Protein AF-A0A9W9EIP3-F1 (afdb_monomer_lite)

Foldseek 3Di:
DQDPQLEAEEEELDDDDPVLVVVVLLLVLVVVLLLCQLFVCVVPNDVDNDNRDSVSHHYDYDYDDPVRLVQQFDADPGSQFLLSVVSVCLVCVVVVHFKHKYDGVQQRCLSVPNDDFPDPDPDSKGKIKIWGWDQDPPVRFIKIKIAIGIGDDDDDDDDPPLDPCVVPPPPDDDDDPPPDDPPPVVVHGPPDDQDPVCCVSGRMATRDQFLAFDPDTHNSPGGSSNVVLVVLCVVPVVPDDPVVSVVVVVVVSPPDFDDDLDPFAQALQEAEEEESDDDDPVLQVVVQVQLVVVLQVLQPPAWDWDFDQDPVRDTDTDTHHPPDRDRHYYDYHYCVNGVQGGNLSVQSNVLQSQLLFLCQLPAQFTQWHWYANDRDPHLQPGWIWTWTFPQDLDDFARWTWIWTFRSSLVSNCSNRPVHRDPPPPVPDDCVRDVVVHIDTHGRGNRNARSTHPDDLQRSQQNDPQGAEEEELAPPDDPVLVVVLQVLLQDDDDPPPDVVPDDVVDHRHYDYRYNPPNPNPDDGHWLLVVQVVVVVCSSDVSDRDPSKDWHWYDYPCCSVQQKIKIKIFDQDPDNLRPPLNSRDGNSRGQDIKIFIDHSNVSSVCVVPVVPDDDDPPDTDIEGEGHPSRDDCVRCVSSCVPPDDDNDDRGDD

Sequence (651 aa):
MIDPNYSWPLVLLTDLDESCQTRLIDNTRSTIAKDIQCHSKFYFGEDSQLEITEDKVNIQTWTPPKRLLESIAQQGPNRDSQANIHALAVLAHRSGRSRIIVADEMTKRQLLGAPFRNEGLETKVVTVVAVSTRLVPPTNELYVYARRSFCFHEGPVYRFTSTLDWETREPHNDDQVIDFKSFATSWGPLWEHLNEDQLGKQEGLLLRDPDNGVFAANTGTILGWERYINAVHTALKPHLPTELVDEIRKQVDNFEISMPAWDSPPSEKHMVIFILFDATADELANIHSEIQKAIPASFQGNKRRIMNTDPNGTSDYLMTTYKRIPHMTFELIPWQRHHMFSRRDLAAFWSEYRLWDARCVAREDSFPFLYLTSPYESIDSALFGAMICENEERNDAMALLTGRLKLGSICRSMHRCGDIRWFDATDLEPSDVDRGLGYEEKLRHPDQPFYCDFSVWEPAIFEYRTYPIFLLTHQLSEEDIKRIQQEMRVEVDAHEDPDHWDPDHPNRAVIIPWKNGEGSQVDGKVKDIWDIVRNICTYPTISRALDIEIVCLDRQSAVDSTVLVVRTTQYFVDPFHPLLKHLPYPRLPGFEYTRVPARLAGFMMRTILRDEDEAPGYQWSTYFRPGWPGPEEFPEAYEGLEQLVGENSFP

Radius of gyration: 27.6 Å; chains: 1; bounding box: 78×66×82 Å

Structure (mmCIF, N/CA/C/O backbone):
data_AF-A0A9W9EIP3-F1
#
_entry.id   AF-A0A9W9EIP3-F1
#
loop_
_atom_site.group_PDB
_atom_site.id
_atom_site.type_symbol
_atom_site.label_atom_id
_atom_site.label_alt_id
_atom_site.label_comp_id
_atom_site.label_asym_id
_atom_site.label_entity_id
_atom_site.label_seq_id
_atom_site.pdbx_PDB_ins_code
_atom_site.Cartn_x
_atom_site.Cartn_y
_atom_site.Cartn_z
_atom_site.occupancy
_atom_site.B_iso_or_equiv
_atom_site.auth_seq_id
_atom_site.auth_comp_id
_atom_site.auth_asym_id
_atom_site.auth_atom_id
_atom_site.pdbx_PDB_model_num
ATOM 1 N N . MET A 1 1 ? -5.428 -0.791 32.500 1.00 47.72 1 MET A N 1
ATOM 2 C CA . MET A 1 1 ? -5.287 -1.658 33.691 1.00 47.72 1 MET A CA 1
ATOM 3 C C . MET A 1 1 ? -4.341 -2.778 33.316 1.00 47.72 1 MET A C 1
ATOM 5 O O . MET A 1 1 ? -4.536 -3.356 32.256 1.00 47.72 1 MET A O 1
ATOM 9 N N . ILE A 1 2 ? -3.296 -3.016 34.104 1.00 55.22 2 ILE A N 1
ATOM 10 C CA . ILE A 1 2 ? -2.350 -4.114 33.855 1.00 55.22 2 ILE A CA 1
ATOM 11 C C . ILE A 1 2 ? -2.975 -5.407 34.369 1.00 55.22 2 ILE A C 1
ATOM 13 O O . ILE A 1 2 ? -3.625 -5.388 35.413 1.00 55.22 2 ILE A O 1
ATOM 17 N N . ASP A 1 3 ? -2.814 -6.496 33.614 1.00 61.53 3 ASP A N 1
ATOM 18 C CA . ASP A 1 3 ? -3.248 -7.826 34.041 1.00 61.53 3 ASP A CA 1
ATOM 19 C C . ASP A 1 3 ? -2.573 -8.157 35.388 1.00 61.53 3 ASP A C 1
ATOM 21 O O . ASP A 1 3 ? -1.341 -8.148 35.456 1.00 61.53 3 ASP A O 1
ATOM 25 N N . PRO A 1 4 ? -3.334 -8.438 36.463 1.00 60.06 4 PRO A N 1
ATOM 26 C CA . PRO A 1 4 ? -2.772 -8.759 37.776 1.00 60.06 4 PRO A CA 1
ATOM 27 C C . PRO A 1 4 ? -1.863 -9.998 37.769 1.00 60.06 4 PRO A C 1
ATOM 29 O O . PRO A 1 4 ? -1.082 -10.178 38.700 1.00 60.06 4 PRO A O 1
ATOM 32 N N . ASN A 1 5 ? -1.931 -10.833 36.726 1.00 62.38 5 ASN A N 1
ATOM 33 C CA . ASN A 1 5 ? -1.072 -12.002 36.544 1.00 62.38 5 ASN A CA 1
ATOM 34 C C . ASN A 1 5 ? 0.169 -11.729 35.680 1.00 62.38 5 ASN A C 1
ATOM 36 O O . ASN A 1 5 ? 0.866 -12.682 35.333 1.00 62.38 5 ASN A O 1
ATOM 40 N N . TYR A 1 6 ? 0.414 -10.474 35.277 1.00 71.19 6 TYR A N 1
ATOM 41 C CA . TYR A 1 6 ? 1.497 -10.094 34.359 1.00 71.19 6 TYR A CA 1
ATOM 42 C C . TYR A 1 6 ? 1.550 -10.991 33.117 1.00 71.19 6 TYR A C 1
ATOM 44 O O . TYR A 1 6 ? 2.625 -11.389 32.662 1.00 71.19 6 TYR A O 1
ATOM 52 N N . SER A 1 7 ? 0.368 -11.355 32.606 1.00 81.12 7 SER A N 1
ATOM 53 C CA . SER A 1 7 ? 0.247 -12.212 31.440 1.00 81.12 7 SER A CA 1
ATOM 54 C C . SER A 1 7 ? 0.199 -11.381 30.165 1.00 81.12 7 SER A C 1
ATOM 56 O O . SER A 1 7 ? -0.634 -10.487 30.016 1.00 81.12 7 SER A O 1
ATOM 58 N N . TRP A 1 8 ? 1.097 -11.699 29.240 1.00 84.56 8 TRP A N 1
ATOM 59 C CA . TRP A 1 8 ? 1.263 -11.001 27.975 1.00 84.56 8 TRP A CA 1
ATOM 60 C C . TRP A 1 8 ? 0.973 -11.971 26.828 1.00 84.56 8 TRP A C 1
ATOM 62 O O . TRP A 1 8 ? 1.710 -12.948 26.656 1.00 84.56 8 TRP A O 1
ATOM 72 N N . PRO A 1 9 ? -0.105 -11.746 26.056 1.00 90.44 9 PRO A N 1
ATOM 73 C CA . PRO A 1 9 ? -0.405 -12.566 24.892 1.00 90.44 9 PRO A CA 1
ATOM 74 C C . PRO A 1 9 ? 0.642 -12.340 23.798 1.00 90.44 9 PRO A C 1
ATOM 76 O O . PRO A 1 9 ? 0.791 -11.219 23.309 1.00 90.44 9 PRO A O 1
ATOM 79 N N . LEU A 1 10 ? 1.327 -13.411 23.402 1.00 92.81 10 LEU A N 1
ATOM 80 C CA . LEU A 1 10 ? 2.183 -13.469 22.222 1.00 92.81 10 LEU A CA 1
ATOM 81 C C . LEU A 1 10 ? 1.423 -14.188 21.104 1.00 92.81 10 LEU A C 1
ATOM 83 O O . LEU A 1 10 ? 1.285 -15.413 21.100 1.00 92.81 10 LEU A O 1
ATOM 87 N N . VAL A 1 11 ? 0.891 -13.408 20.173 1.00 95.69 11 VAL A N 1
ATOM 88 C CA . VAL A 1 11 ? 0.112 -13.881 19.035 1.00 95.69 11 VAL A CA 1
ATOM 89 C C . VAL A 1 11 ? 1.047 -14.266 17.897 1.00 95.69 11 VAL A C 1
ATOM 91 O O . VAL A 1 11 ? 1.849 -13.454 17.445 1.00 95.69 11 VAL A O 1
ATOM 94 N N . LEU A 1 12 ? 0.931 -15.499 17.415 1.00 95.25 12 LEU A N 1
ATOM 95 C CA . LEU A 1 12 ? 1.721 -16.012 16.301 1.00 95.25 12 LEU A CA 1
ATOM 96 C C . LEU A 1 12 ? 0.901 -15.913 15.009 1.00 95.25 12 LEU A C 1
ATOM 98 O O . LEU A 1 12 ? -0.066 -16.660 14.803 1.00 95.25 12 LEU A O 1
ATOM 102 N N . LEU A 1 13 ? 1.269 -14.962 14.148 1.00 93.81 13 LEU A N 1
ATOM 103 C CA . LEU A 1 13 ? 0.720 -14.815 12.794 1.00 93.81 13 LEU A CA 1
ATOM 104 C C . LEU A 1 13 ? 1.612 -15.439 11.718 1.00 93.81 13 LEU A C 1
ATOM 106 O O . LEU A 1 13 ? 1.247 -15.424 10.551 1.00 93.81 13 LEU A O 1
ATOM 110 N N . THR A 1 14 ? 2.698 -16.075 12.142 1.00 90.00 14 THR A N 1
ATOM 111 C CA . THR A 1 14 ? 3.628 -16.853 11.331 1.00 90.00 14 THR A CA 1
ATOM 112 C C . THR A 1 14 ? 3.809 -18.255 11.923 1.00 90.00 14 THR A C 1
ATOM 114 O O . THR A 1 14 ? 3.588 -18.469 13.120 1.00 90.00 14 THR A O 1
ATOM 117 N N . ASP A 1 15 ? 4.225 -19.208 11.092 1.00 88.62 15 ASP A N 1
ATOM 118 C CA . ASP A 1 15 ? 4.533 -20.575 11.509 1.00 88.62 15 ASP A CA 1
ATOM 119 C C . ASP A 1 15 ? 5.973 -20.657 12.040 1.00 88.62 15 ASP A C 1
ATOM 121 O O . ASP A 1 15 ? 6.935 -20.612 11.267 1.00 88.62 15 ASP A O 1
ATOM 125 N N . LEU A 1 16 ? 6.115 -20.796 13.362 1.00 87.88 16 LEU A N 1
ATOM 126 C CA . LEU A 1 16 ? 7.393 -21.012 14.045 1.00 87.88 16 LEU A CA 1
ATOM 127 C C . LEU A 1 16 ? 7.511 -22.467 14.497 1.00 87.88 16 LEU A C 1
ATOM 129 O O . LEU A 1 16 ? 6.563 -23.025 15.051 1.00 87.88 16 LEU A O 1
ATOM 133 N N . ASP A 1 17 ? 8.689 -23.063 14.314 1.00 89.94 17 ASP A N 1
ATOM 134 C CA . ASP A 1 17 ? 9.010 -24.323 14.981 1.00 89.94 17 ASP A CA 1
ATOM 135 C C . ASP A 1 17 ? 9.178 -24.127 16.500 1.00 89.94 17 ASP A C 1
ATOM 137 O O . ASP A 1 17 ? 9.291 -23.004 17.004 1.00 89.94 17 ASP A O 1
ATOM 141 N N . GLU A 1 18 ? 9.199 -25.236 17.240 1.00 89.69 18 GLU A N 1
ATOM 142 C CA . GLU A 1 18 ? 9.295 -25.229 18.703 1.00 89.69 18 GLU A CA 1
ATOM 143 C C . GLU A 1 18 ? 10.554 -24.496 19.199 1.00 89.69 18 GLU A C 1
ATOM 145 O O . GLU A 1 18 ? 10.488 -23.735 20.162 1.00 89.69 18 GLU A O 1
ATOM 150 N N . SER A 1 19 ? 11.688 -24.640 18.503 1.00 88.75 19 SER A N 1
ATOM 151 C CA . SER A 1 19 ? 12.947 -23.992 18.886 1.00 88.75 19 SER A CA 1
ATOM 152 C C . SER A 1 19 ? 12.879 -22.473 18.725 1.00 88.75 19 SER A C 1
ATOM 154 O O . SER A 1 19 ? 13.258 -21.723 19.631 1.00 88.75 19 SER A O 1
ATOM 156 N N . CYS A 1 20 ? 12.364 -22.004 17.589 1.00 87.69 20 CYS A N 1
ATOM 157 C CA . CYS A 1 20 ? 12.146 -20.595 17.301 1.00 87.69 20 CYS A CA 1
ATOM 158 C C . CYS A 1 20 ? 11.127 -19.989 18.269 1.00 87.69 20 CYS A C 1
ATOM 160 O O . CYS A 1 20 ? 11.344 -18.885 18.768 1.00 87.69 20 CYS A O 1
ATOM 162 N N . GLN A 1 21 ? 10.059 -20.722 18.589 1.00 91.62 21 GLN A N 1
ATOM 163 C CA . GLN A 1 21 ? 9.048 -20.288 19.546 1.00 91.62 21 GLN A CA 1
ATOM 164 C C . GLN A 1 21 ? 9.627 -20.140 20.959 1.00 91.62 21 GLN A C 1
ATOM 166 O O . GLN A 1 21 ? 9.394 -19.112 21.593 1.00 91.62 21 GLN A O 1
ATOM 171 N N . THR A 1 22 ? 10.417 -21.103 21.448 1.00 89.38 22 THR A N 1
ATOM 172 C CA . THR A 1 22 ? 11.087 -21.002 22.757 1.00 89.38 22 THR A CA 1
ATOM 173 C C . THR A 1 22 ? 12.022 -19.798 22.810 1.00 89.38 22 THR A C 1
ATOM 175 O O . THR A 1 22 ? 11.903 -18.972 23.714 1.00 89.38 22 THR A O 1
ATOM 178 N N . ARG A 1 23 ? 12.884 -19.630 21.797 1.00 87.19 23 ARG A N 1
ATOM 179 C CA . ARG A 1 23 ? 13.798 -18.477 21.703 1.00 87.19 23 ARG A CA 1
ATOM 180 C C . ARG A 1 23 ? 13.046 -17.148 21.719 1.00 87.19 23 ARG A C 1
ATOM 182 O O . ARG A 1 23 ? 13.454 -16.214 22.405 1.00 87.19 23 ARG A O 1
ATOM 189 N N . LEU A 1 24 ? 11.944 -17.059 20.977 1.00 89.06 24 LEU A N 1
ATOM 190 C CA . LEU A 1 24 ? 11.115 -15.861 20.935 1.00 89.06 24 LEU A CA 1
ATOM 191 C C . LEU A 1 24 ? 10.468 -15.562 22.292 1.00 89.06 24 LEU A C 1
ATOM 193 O O . LEU A 1 24 ? 10.484 -14.412 22.731 1.00 89.06 24 LEU A O 1
ATOM 197 N N . ILE A 1 25 ? 9.915 -16.581 22.958 1.00 89.75 25 ILE A N 1
ATOM 198 C CA . ILE A 1 25 ? 9.320 -16.455 24.294 1.00 89.75 25 ILE A CA 1
ATOM 199 C C . ILE A 1 25 ? 10.350 -15.919 25.289 1.00 89.75 25 ILE A C 1
ATOM 201 O O . ILE A 1 25 ? 10.043 -14.978 26.020 1.00 89.75 25 ILE A O 1
ATOM 205 N N . ASP A 1 26 ? 11.559 -16.478 25.306 1.00 85.75 26 ASP A N 1
ATOM 206 C CA . ASP A 1 26 ? 12.600 -16.086 26.258 1.00 85.75 26 ASP A CA 1
ATOM 207 C C . ASP A 1 26 ? 13.086 -14.653 26.002 1.00 85.75 26 ASP A C 1
ATOM 209 O O . ASP A 1 26 ? 13.146 -13.843 26.932 1.00 85.75 26 ASP A O 1
ATOM 213 N N . ASN A 1 27 ? 13.312 -14.289 24.735 1.00 83.94 27 ASN A N 1
ATOM 214 C CA . ASN A 1 27 ? 13.664 -12.919 24.351 1.00 83.94 27 ASN A CA 1
ATOM 215 C C . ASN A 1 27 ? 12.564 -11.916 24.735 1.00 83.94 27 ASN A C 1
ATOM 217 O O . ASN A 1 27 ? 12.848 -10.838 25.263 1.00 83.94 27 ASN A O 1
ATOM 221 N N . THR A 1 28 ? 11.301 -12.273 24.497 1.00 84.56 28 THR A N 1
ATOM 222 C CA . THR A 1 28 ? 10.144 -11.421 24.803 1.00 84.56 28 THR A CA 1
ATOM 223 C C . THR A 1 28 ? 9.974 -11.252 26.312 1.00 84.56 28 THR A C 1
ATOM 225 O O . THR A 1 28 ? 9.772 -10.136 26.789 1.00 84.56 28 THR A O 1
ATOM 228 N N . ARG A 1 29 ? 10.114 -12.338 27.084 1.00 86.88 29 ARG A N 1
ATOM 229 C CA . ARG A 1 29 ? 10.031 -12.324 28.550 1.00 86.88 29 ARG A CA 1
ATOM 230 C C . ARG A 1 29 ? 11.085 -11.400 29.159 1.00 86.88 29 ARG A C 1
ATOM 232 O O . ARG A 1 29 ? 10.726 -10.540 29.961 1.00 86.88 29 ARG A O 1
ATOM 239 N N . SER A 1 30 ? 12.344 -11.539 28.736 1.00 81.88 30 SER A N 1
ATOM 240 C CA . SER A 1 30 ? 13.445 -10.684 29.200 1.00 81.88 30 SER A CA 1
ATOM 241 C C . SER A 1 30 ? 13.186 -9.209 28.890 1.00 81.88 30 SER A C 1
ATOM 243 O O . SER A 1 30 ? 13.323 -8.342 29.752 1.00 81.88 30 SER A O 1
ATOM 245 N N . THR A 1 31 ? 12.721 -8.925 27.671 1.00 81.50 31 THR A N 1
ATOM 246 C CA . THR A 1 31 ? 12.440 -7.559 27.210 1.00 81.50 31 THR A CA 1
ATOM 247 C C . THR A 1 31 ? 11.330 -6.896 28.023 1.00 81.50 31 THR A C 1
ATOM 249 O O . THR A 1 31 ? 11.507 -5.779 28.502 1.00 81.50 31 THR A O 1
ATOM 252 N N . ILE A 1 32 ? 10.206 -7.586 28.239 1.00 80.56 32 ILE A N 1
ATOM 253 C CA . ILE A 1 32 ? 9.089 -7.049 29.030 1.00 80.56 32 ILE A CA 1
ATOM 254 C C . ILE A 1 32 ? 9.497 -6.835 30.488 1.00 80.56 32 ILE A C 1
ATOM 256 O O . ILE A 1 32 ? 9.137 -5.819 31.077 1.00 80.56 32 ILE A O 1
ATOM 260 N N . ALA A 1 33 ? 10.240 -7.770 31.087 1.00 81.69 33 ALA A N 1
ATOM 261 C CA . ALA A 1 33 ? 10.688 -7.627 32.469 1.00 81.69 33 ALA A CA 1
ATOM 262 C C . ALA A 1 33 ? 11.547 -6.366 32.646 1.00 81.69 33 ALA A C 1
ATOM 264 O O . ALA A 1 33 ? 11.289 -5.566 33.548 1.00 81.69 33 ALA A O 1
ATOM 265 N N . LYS A 1 34 ? 12.503 -6.152 31.731 1.00 78.19 34 LYS A N 1
ATOM 266 C CA . LYS A 1 34 ? 13.365 -4.962 31.703 1.00 78.19 34 LYS A CA 1
ATOM 267 C C . LYS A 1 34 ? 12.558 -3.678 31.484 1.00 78.19 34 LYS A C 1
ATOM 269 O O . LYS A 1 34 ? 12.729 -2.727 32.242 1.00 78.19 34 LYS A O 1
ATOM 274 N N . ASP A 1 35 ? 11.639 -3.657 30.520 1.00 77.38 35 ASP A N 1
ATOM 275 C CA . ASP A 1 35 ? 10.785 -2.492 30.251 1.00 77.38 35 ASP A CA 1
ATOM 276 C C . ASP A 1 35 ? 9.919 -2.115 31.466 1.00 77.38 35 ASP A C 1
ATOM 278 O O . ASP A 1 35 ? 9.878 -0.951 31.872 1.00 77.38 35 ASP A O 1
ATOM 282 N N . ILE A 1 36 ? 9.298 -3.098 32.124 1.00 78.25 36 ILE A N 1
ATOM 283 C CA . ILE A 1 36 ? 8.512 -2.849 33.334 1.00 78.25 36 ILE A CA 1
ATOM 284 C C . ILE A 1 36 ? 9.397 -2.322 34.471 1.00 78.25 36 ILE A C 1
ATOM 286 O O . ILE A 1 36 ? 8.982 -1.418 35.198 1.00 78.25 36 ILE A O 1
ATOM 290 N N . GLN A 1 37 ? 10.609 -2.854 34.633 1.00 77.88 37 GLN A N 1
ATOM 291 C CA . GLN A 1 37 ? 11.551 -2.382 35.647 1.00 77.88 37 GLN A CA 1
ATOM 292 C C . GLN A 1 37 ? 11.957 -0.920 35.395 1.00 77.88 37 GLN A C 1
ATOM 294 O O . GLN A 1 37 ? 11.940 -0.104 36.321 1.00 77.88 37 GLN A O 1
ATOM 299 N N . CYS A 1 38 ? 12.268 -0.570 34.144 1.00 74.88 38 CYS A N 1
ATOM 300 C CA . CYS A 1 38 ? 12.679 0.775 33.739 1.00 74.88 38 CYS A CA 1
ATOM 301 C C . CYS A 1 38 ? 11.537 1.802 33.800 1.00 74.88 38 CYS A C 1
ATOM 303 O O . CYS A 1 38 ? 11.768 2.950 34.181 1.00 74.88 38 CYS A O 1
ATOM 305 N N . HIS A 1 39 ? 10.307 1.393 33.479 1.00 74.75 39 HIS A N 1
ATOM 306 C CA . HIS A 1 39 ? 9.142 2.276 33.356 1.00 74.75 39 HIS A CA 1
ATOM 307 C C . HIS A 1 39 ? 8.033 1.959 34.369 1.00 74.75 39 HIS A C 1
ATOM 309 O O . HIS A 1 39 ? 6.863 2.265 34.139 1.00 74.75 39 HIS A O 1
ATOM 315 N N . SER A 1 40 ? 8.389 1.390 35.522 1.00 75.12 40 SER A N 1
ATOM 316 C CA . SER A 1 40 ? 7.453 0.991 36.588 1.00 75.12 40 SER A CA 1
ATOM 317 C C . SER A 1 40 ? 6.452 2.090 36.953 1.00 75.12 40 SER A C 1
ATOM 319 O O . SER A 1 40 ? 5.255 1.825 37.044 1.00 75.12 40 SER A O 1
ATOM 321 N N . LYS A 1 41 ? 6.901 3.347 37.030 1.00 74.25 41 LYS A N 1
ATOM 322 C CA . LYS A 1 41 ? 6.032 4.506 37.293 1.00 74.25 41 LYS A CA 1
ATOM 323 C C . LYS A 1 41 ? 4.928 4.707 36.253 1.00 74.25 41 LYS A C 1
ATOM 325 O O . LYS A 1 41 ? 3.828 5.112 36.610 1.00 74.25 41 LYS A O 1
ATOM 330 N N . PHE A 1 42 ? 5.196 4.420 34.982 1.00 71.50 42 PHE A N 1
ATOM 331 C CA . PHE A 1 42 ? 4.193 4.526 33.919 1.00 71.50 42 PHE A CA 1
ATOM 332 C C . PHE A 1 42 ? 3.125 3.436 34.038 1.00 71.50 42 PHE A C 1
ATOM 334 O O . PHE A 1 42 ? 1.950 3.643 33.738 1.00 71.50 42 PHE A O 1
ATOM 341 N N . TYR A 1 43 ? 3.542 2.258 34.488 1.00 72.50 43 TYR A N 1
ATOM 342 C CA . TYR A 1 43 ? 2.684 1.094 34.626 1.00 72.50 43 TYR A CA 1
ATOM 343 C C . TYR A 1 43 ? 1.842 1.115 35.904 1.00 72.50 43 TYR A C 1
ATOM 345 O O . TYR A 1 43 ? 0.671 0.731 35.877 1.00 72.50 43 TYR A O 1
ATOM 353 N N . PHE A 1 44 ? 2.424 1.578 37.006 1.00 75.75 44 PHE A N 1
ATOM 354 C CA . PHE A 1 44 ? 1.884 1.388 38.350 1.00 75.75 44 PHE A CA 1
ATOM 355 C C . PHE A 1 44 ? 1.761 2.696 39.164 1.00 75.75 44 PHE A C 1
ATOM 357 O O . PHE A 1 44 ? 1.183 2.673 40.249 1.00 75.75 44 PHE A O 1
ATOM 364 N N . GLY A 1 45 ? 2.228 3.842 38.647 1.00 71.94 45 GLY A N 1
ATOM 365 C CA . GLY A 1 45 ? 2.183 5.153 39.315 1.00 71.94 45 GLY A CA 1
ATOM 366 C C . GLY A 1 45 ? 3.454 5.505 40.104 1.00 71.94 45 GLY A C 1
ATOM 367 O O . GLY A 1 45 ? 4.333 4.671 40.308 1.00 71.94 45 GLY A O 1
ATOM 368 N N . GLU A 1 46 ? 3.585 6.757 40.557 1.00 68.75 46 GLU A N 1
ATOM 369 C CA . GLU A 1 46 ? 4.841 7.279 41.136 1.00 68.75 46 GLU A CA 1
ATOM 370 C C . GLU A 1 46 ? 5.335 6.546 42.399 1.00 68.75 46 GLU A C 1
ATOM 372 O O . GLU A 1 46 ? 6.545 6.490 42.626 1.00 68.75 46 GLU A O 1
ATOM 377 N N . ASP A 1 47 ? 4.428 5.927 43.162 1.00 59.53 47 ASP A N 1
ATOM 378 C CA . ASP A 1 47 ? 4.702 5.308 44.471 1.00 59.53 47 ASP A CA 1
ATOM 379 C C . ASP A 1 47 ? 5.122 3.829 44.406 1.00 59.53 47 ASP A C 1
ATOM 381 O O . ASP A 1 47 ? 5.239 3.150 45.427 1.00 59.53 47 ASP A O 1
ATOM 385 N N . SER A 1 48 ? 5.338 3.293 43.207 1.00 60.03 48 SER A N 1
ATOM 386 C CA . SER A 1 48 ? 5.515 1.856 42.996 1.00 60.03 48 SER A CA 1
ATOM 387 C C . SER A 1 48 ? 6.911 1.522 42.465 1.00 60.03 48 SER A C 1
ATOM 389 O O . SER A 1 48 ? 7.206 1.611 41.278 1.00 60.03 48 SER A O 1
ATOM 391 N N . GLN A 1 49 ? 7.795 1.103 43.373 1.00 55.94 49 GLN A N 1
ATOM 392 C CA . GLN A 1 49 ? 9.059 0.447 43.028 1.00 55.94 49 GLN A CA 1
ATOM 393 C C . GLN A 1 49 ? 8.862 -1.066 43.113 1.00 55.94 49 GLN A C 1
ATOM 395 O O . GLN A 1 49 ? 9.106 -1.690 44.143 1.00 55.94 49 GLN A O 1
ATOM 400 N N . LEU A 1 50 ? 8.343 -1.654 42.038 1.00 64.06 50 LEU A N 1
ATOM 401 C CA . LEU A 1 50 ? 8.214 -3.102 41.919 1.00 64.06 50 LEU A CA 1
ATOM 402 C C . LEU A 1 50 ? 9.488 -3.677 41.291 1.00 64.06 50 LEU A C 1
ATOM 404 O O . LEU A 1 50 ? 9.785 -3.411 40.129 1.00 64.06 50 LEU A O 1
ATOM 408 N N . GLU A 1 51 ? 10.215 -4.506 42.043 1.00 64.25 51 GLU A N 1
ATOM 409 C CA . GLU A 1 51 ? 11.226 -5.402 41.473 1.00 64.25 51 GLU A CA 1
ATOM 410 C C . GLU A 1 51 ? 10.514 -6.544 40.735 1.00 64.25 51 GLU A C 1
ATOM 412 O O . GLU A 1 51 ? 10.059 -7.539 41.324 1.00 64.25 51 GLU A O 1
ATOM 417 N N . ILE A 1 52 ? 10.356 -6.357 39.426 1.00 68.56 52 ILE A N 1
ATOM 418 C CA . ILE A 1 52 ? 9.846 -7.378 38.515 1.00 68.56 52 ILE A CA 1
ATOM 419 C C . ILE A 1 52 ? 11.039 -8.080 37.882 1.00 68.56 52 ILE A C 1
ATOM 421 O O . ILE A 1 52 ? 11.838 -7.485 37.169 1.00 68.56 52 ILE A O 1
ATOM 425 N N . THR A 1 53 ? 11.151 -9.359 38.209 1.00 71.06 53 THR A N 1
ATOM 426 C CA . THR A 1 53 ? 12.124 -10.310 37.686 1.00 71.06 53 THR A CA 1
ATOM 427 C C . THR A 1 53 ? 11.494 -11.091 36.528 1.00 71.06 53 THR A C 1
ATOM 429 O O . THR A 1 53 ? 10.266 -11.162 36.416 1.00 71.06 53 THR A O 1
ATOM 432 N N . GLU A 1 54 ? 12.312 -11.655 35.636 1.00 74.94 54 GLU A N 1
ATOM 433 C CA . GLU A 1 54 ? 11.826 -12.326 34.417 1.00 74.94 54 GLU A CA 1
ATOM 434 C C . GLU A 1 54 ? 10.835 -13.464 34.702 1.00 74.94 54 GLU A C 1
ATOM 436 O O . GLU A 1 54 ? 9.861 -13.633 33.974 1.00 74.94 54 GLU A O 1
ATOM 441 N N . ASP A 1 55 ? 11.023 -14.194 35.800 1.00 75.81 55 ASP A N 1
ATOM 442 C CA . ASP A 1 55 ? 10.160 -15.283 36.276 1.00 75.81 55 ASP A CA 1
ATOM 443 C C . ASP A 1 55 ? 8.725 -14.845 36.619 1.00 75.81 55 ASP A C 1
ATOM 445 O O . ASP A 1 55 ? 7.815 -15.675 36.623 1.00 75.81 55 ASP A O 1
ATOM 449 N N . LYS A 1 56 ? 8.495 -13.550 36.867 1.00 80.31 56 LYS A N 1
ATOM 450 C CA . LYS A 1 56 ? 7.155 -12.993 37.108 1.00 80.31 56 LYS A CA 1
ATOM 451 C C . LYS A 1 56 ? 6.418 -12.629 35.819 1.00 80.31 56 LYS A C 1
ATOM 453 O O . LYS A 1 56 ? 5.210 -12.409 35.867 1.00 80.31 56 LYS A O 1
ATOM 458 N N . VAL A 1 57 ? 7.111 -12.548 34.682 1.00 82.69 57 VAL A N 1
ATOM 459 C CA . VAL A 1 57 ? 6.512 -12.217 33.385 1.00 82.69 57 VAL A CA 1
ATOM 460 C C . VAL A 1 57 ? 6.024 -13.493 32.704 1.00 82.69 57 VAL A C 1
ATOM 462 O O . VAL A 1 57 ? 6.805 -14.357 32.299 1.00 82.69 57 VAL A O 1
ATOM 465 N N . ASN A 1 58 ? 4.707 -13.602 32.530 1.00 87.94 58 ASN A N 1
ATOM 466 C CA . ASN A 1 58 ? 4.090 -14.766 31.907 1.00 87.94 58 ASN A CA 1
ATOM 467 C C . ASN A 1 58 ? 3.751 -14.491 30.435 1.00 87.94 58 ASN A C 1
ATOM 469 O O . ASN A 1 58 ? 2.795 -13.778 30.136 1.00 87.94 58 ASN A O 1
ATOM 473 N N . ILE A 1 59 ? 4.500 -15.086 29.506 1.00 88.81 59 ILE A N 1
ATOM 474 C CA . ILE A 1 59 ? 4.193 -15.019 28.072 1.00 88.81 59 ILE A CA 1
ATOM 475 C C . ILE A 1 59 ? 3.267 -16.178 27.705 1.00 88.81 59 ILE A C 1
ATOM 477 O O . ILE A 1 59 ? 3.651 -17.341 27.817 1.00 88.81 59 ILE A O 1
ATOM 481 N N . GLN A 1 60 ? 2.058 -15.865 27.239 1.00 90.56 60 GLN A N 1
ATOM 482 C CA . GLN A 1 60 ? 1.108 -16.863 26.750 1.00 90.56 60 GLN A CA 1
ATOM 483 C C . GLN A 1 60 ? 1.075 -16.834 25.231 1.00 90.56 60 GLN A C 1
ATOM 485 O O . GLN A 1 60 ? 0.615 -15.859 24.637 1.00 90.56 60 GLN A O 1
ATOM 490 N N . THR A 1 61 ? 1.550 -17.902 24.597 1.00 92.81 61 THR A N 1
ATOM 491 C CA . THR A 1 61 ? 1.494 -18.010 23.143 1.00 92.81 61 THR A CA 1
ATOM 492 C C . THR A 1 61 ? 0.103 -18.393 22.671 1.00 92.81 61 THR A C 1
ATOM 494 O O . THR A 1 61 ? -0.579 -19.237 23.254 1.00 92.81 61 THR A O 1
ATOM 497 N N . TRP A 1 62 ? -0.320 -17.778 21.574 1.00 94.00 62 TRP A N 1
ATOM 498 C CA . TRP A 1 62 ? -1.578 -18.094 20.926 1.00 94.00 62 TRP A CA 1
ATOM 499 C C . TRP A 1 62 ? -1.418 -18.026 19.414 1.00 94.00 62 TRP A C 1
ATOM 501 O O . TRP A 1 62 ? -0.955 -17.029 18.877 1.00 94.00 62 TRP A O 1
ATOM 511 N N . THR A 1 63 ? -1.827 -19.088 18.724 1.00 94.62 63 THR A N 1
ATOM 512 C CA . THR A 1 63 ? -1.876 -19.125 17.259 1.00 94.62 63 THR A CA 1
ATOM 513 C C . THR A 1 63 ? -3.344 -19.095 16.838 1.00 94.62 63 THR A C 1
ATOM 515 O O . THR A 1 63 ? -4.025 -20.118 16.963 1.00 94.62 63 THR A O 1
ATOM 518 N N . PRO A 1 64 ? -3.879 -17.946 16.385 1.00 94.25 64 PRO A N 1
ATOM 519 C CA . PRO A 1 64 ? -5.269 -17.849 15.956 1.00 94.25 64 PRO A CA 1
ATOM 520 C C . PRO A 1 64 ? -5.553 -18.847 14.822 1.00 94.25 64 PRO A C 1
ATOM 522 O O . PRO A 1 64 ? -4.810 -18.884 13.841 1.00 94.25 64 PRO A O 1
ATOM 525 N N . PRO A 1 65 ? -6.599 -19.684 14.893 1.00 93.88 65 PRO A N 1
ATOM 526 C CA . PRO A 1 65 ? -6.942 -20.542 13.765 1.00 93.88 65 PRO A CA 1
ATOM 527 C C . PRO A 1 65 ? -7.444 -19.691 12.590 1.00 93.88 65 PRO A C 1
ATOM 529 O O . PRO A 1 65 ? -8.097 -18.671 12.802 1.00 93.88 65 PRO A O 1
ATOM 532 N N . LYS A 1 66 ? -7.222 -20.146 11.348 1.00 90.75 66 LYS A N 1
ATOM 533 C CA . LYS A 1 66 ? -7.643 -19.425 10.128 1.00 90.75 66 LYS A CA 1
ATOM 534 C C . LYS A 1 66 ? -9.116 -18.995 10.168 1.00 90.75 66 LYS A C 1
ATOM 536 O O . LYS A 1 66 ? -9.431 -17.847 9.888 1.00 90.75 66 LYS A O 1
ATOM 541 N N . ARG A 1 67 ? -10.000 -19.893 10.620 1.00 90.25 67 ARG A N 1
ATOM 542 C CA . ARG A 1 67 ? -11.443 -19.625 10.760 1.00 90.25 67 ARG A CA 1
ATOM 543 C C . ARG A 1 67 ? -11.763 -18.453 11.689 1.00 90.25 67 ARG A C 1
ATOM 545 O O . ARG A 1 67 ? -12.765 -17.782 11.483 1.00 90.25 67 ARG A O 1
ATOM 552 N N . LEU A 1 68 ? -10.952 -18.234 12.727 1.00 92.56 68 LEU A N 1
ATOM 553 C CA . LEU A 1 68 ? -11.143 -17.088 13.610 1.00 92.56 68 LEU A CA 1
ATOM 554 C C . LEU A 1 68 ? -10.771 -15.795 12.888 1.00 92.56 68 LEU A C 1
ATOM 556 O O . LEU A 1 68 ? -11.551 -14.853 12.943 1.00 92.56 68 LEU A O 1
ATOM 560 N N . LEU A 1 69 ? -9.628 -15.765 12.197 1.00 92.44 69 LEU A N 1
ATOM 561 C CA . LEU A 1 69 ? -9.202 -14.594 11.424 1.00 92.44 69 LEU A CA 1
ATOM 562 C C . LEU A 1 69 ? -10.263 -14.221 10.377 1.00 92.44 69 LEU A C 1
ATOM 564 O O . LEU A 1 69 ? -10.741 -13.092 10.379 1.00 92.44 69 LEU A O 1
ATOM 568 N N . GLU A 1 70 ? -10.749 -15.204 9.611 1.00 88.88 70 GLU A N 1
ATOM 569 C CA . GLU A 1 70 ? -11.846 -15.043 8.639 1.00 88.88 70 GLU A CA 1
ATOM 570 C C . GLU A 1 70 ? -13.138 -14.476 9.257 1.00 88.88 70 GLU A C 1
ATOM 572 O O . GLU A 1 70 ? -13.921 -13.816 8.575 1.00 88.88 70 GLU A O 1
ATOM 577 N N . SER A 1 71 ? -13.381 -14.724 10.548 1.00 88.38 71 SER A N 1
ATOM 578 C CA . SER A 1 71 ? -14.576 -14.226 11.239 1.00 88.38 71 SER A CA 1
ATOM 579 C C . SER A 1 71 ? -14.454 -12.789 11.751 1.00 88.38 71 SER A C 1
ATOM 581 O O . SER A 1 71 ? -15.480 -12.156 11.983 1.00 88.38 71 SER A O 1
ATOM 583 N N . ILE A 1 72 ? -13.232 -12.272 11.931 1.00 91.06 72 ILE A N 1
ATOM 584 C CA . ILE A 1 72 ? -12.986 -10.948 12.532 1.00 91.06 72 ILE A CA 1
ATOM 585 C C . ILE A 1 72 ? -12.399 -9.932 11.550 1.00 91.06 72 ILE A C 1
ATOM 587 O O . ILE A 1 72 ? -12.522 -8.739 11.795 1.00 91.06 72 ILE A O 1
ATOM 591 N N . ALA A 1 73 ? -11.814 -10.368 10.436 1.00 91.12 73 ALA A N 1
ATOM 592 C CA . ALA A 1 73 ? -11.320 -9.485 9.386 1.00 91.12 73 ALA A CA 1
ATOM 593 C C . ALA A 1 73 ? -11.510 -10.110 8.001 1.00 91.12 73 ALA A C 1
ATOM 595 O O . ALA A 1 73 ? -11.407 -11.335 7.845 1.00 91.12 73 ALA A O 1
ATOM 596 N N . GLN A 1 74 ? -11.693 -9.266 6.984 1.00 88.62 74 GLN A N 1
ATOM 597 C CA . GLN A 1 74 ? -11.523 -9.698 5.599 1.00 88.62 74 GLN A CA 1
ATOM 598 C C . GLN A 1 74 ? -10.073 -10.153 5.394 1.00 88.62 74 GLN A C 1
ATOM 600 O O . GLN A 1 74 ? -9.131 -9.475 5.814 1.00 88.62 74 GLN A O 1
ATOM 605 N N . GLN A 1 75 ? -9.901 -11.334 4.799 1.00 88.19 75 GLN A N 1
ATOM 606 C CA . GLN A 1 75 ? -8.586 -11.950 4.644 1.00 88.19 75 GLN A CA 1
ATOM 607 C C . GLN A 1 75 ? -7.944 -11.550 3.318 1.00 88.19 75 GLN A C 1
ATOM 609 O O . GLN A 1 75 ? -8.494 -11.833 2.257 1.00 88.19 75 GLN A O 1
ATOM 614 N N . GLY A 1 76 ? -6.755 -10.959 3.406 1.00 83.75 76 GLY A N 1
ATOM 615 C CA . GLY A 1 76 ? -5.846 -10.771 2.282 1.00 83.75 76 GLY A CA 1
ATOM 616 C C . GLY A 1 76 ? -4.887 -11.953 2.073 1.00 83.75 76 GLY A C 1
ATOM 617 O O . GLY A 1 76 ? -5.024 -12.999 2.716 1.00 83.75 76 GLY A O 1
ATOM 618 N N . PRO A 1 77 ? -3.881 -11.790 1.194 1.00 82.75 77 PRO A N 1
ATOM 619 C CA . PRO A 1 77 ? -2.853 -12.804 0.948 1.00 82.75 77 PRO A CA 1
ATOM 620 C C . PRO A 1 77 ? -1.966 -13.073 2.173 1.00 82.75 77 PRO A C 1
ATOM 622 O O . PRO A 1 77 ? -1.489 -14.194 2.344 1.00 82.75 77 PRO A O 1
ATOM 625 N N . ASN A 1 78 ? -1.772 -12.068 3.033 1.00 85.62 78 ASN A N 1
ATOM 626 C CA . ASN A 1 78 ? -0.867 -12.144 4.175 1.00 85.62 78 ASN A CA 1
ATOM 627 C C . ASN A 1 78 ? -1.630 -12.376 5.478 1.00 85.62 78 ASN A C 1
ATOM 629 O O . ASN A 1 78 ? -2.567 -11.651 5.829 1.00 85.62 78 ASN A O 1
ATOM 633 N N . ARG A 1 79 ? -1.197 -13.386 6.231 1.00 89.69 79 ARG A N 1
ATOM 634 C CA . ARG A 1 79 ? -1.779 -13.730 7.531 1.00 89.69 79 ARG A CA 1
ATOM 635 C C . ARG A 1 79 ? -1.426 -12.704 8.610 1.00 89.69 79 ARG A C 1
ATOM 637 O O . ARG A 1 79 ? -2.251 -12.433 9.480 1.00 89.69 79 ARG A O 1
ATOM 644 N N . ASP A 1 80 ? -0.237 -12.131 8.537 1.00 90.69 80 ASP A N 1
ATOM 645 C CA . ASP A 1 80 ? 0.310 -11.094 9.412 1.00 90.69 80 ASP A CA 1
ATOM 646 C C . ASP A 1 80 ? -0.033 -9.664 8.957 1.00 90.69 80 ASP A C 1
ATOM 648 O O . ASP A 1 80 ? 0.628 -8.695 9.334 1.00 90.69 80 ASP A O 1
ATOM 652 N N . SER A 1 81 ? -1.104 -9.524 8.172 1.00 90.88 81 SER A N 1
ATOM 653 C CA . SER A 1 81 ? -1.589 -8.239 7.683 1.00 90.88 81 SER A CA 1
ATOM 654 C C . SER A 1 81 ? -1.994 -7.273 8.799 1.00 90.88 81 SER A C 1
ATOM 656 O O . SER A 1 81 ? -2.467 -7.663 9.875 1.00 90.88 81 SER A O 1
ATOM 658 N N . GLN A 1 82 ? -1.887 -5.977 8.513 1.00 90.06 82 GLN A N 1
ATOM 659 C CA . GLN A 1 82 ? -2.336 -4.906 9.407 1.00 90.06 82 GLN A CA 1
ATOM 660 C C . GLN A 1 82 ? -3.823 -5.031 9.770 1.00 90.06 82 GLN A C 1
ATOM 662 O O . GLN A 1 82 ? -4.193 -4.773 10.917 1.00 90.06 82 GLN A O 1
ATOM 667 N N . ALA A 1 83 ? -4.664 -5.490 8.836 1.00 92.12 83 ALA A N 1
ATOM 668 C CA . ALA A 1 83 ? -6.074 -5.793 9.074 1.00 92.12 83 ALA A CA 1
ATOM 669 C C . ALA A 1 83 ? -6.262 -6.839 10.182 1.00 92.12 83 ALA A C 1
ATOM 671 O O . ALA A 1 83 ? -7.024 -6.620 11.129 1.00 92.12 83 ALA A O 1
ATOM 672 N N . ASN A 1 84 ? -5.530 -7.956 10.100 1.00 94.94 84 ASN A N 1
ATOM 673 C CA . ASN A 1 84 ? -5.581 -9.010 11.110 1.00 94.94 84 ASN A CA 1
ATOM 674 C C . ASN A 1 84 ? -5.051 -8.511 12.459 1.00 94.94 84 ASN A C 1
ATOM 676 O O . ASN A 1 84 ? -5.674 -8.765 13.491 1.00 94.94 84 ASN A O 1
ATOM 680 N N . ILE A 1 85 ? -3.951 -7.755 12.466 1.00 94.00 85 ILE A N 1
ATOM 681 C CA . ILE A 1 85 ? -3.377 -7.175 13.689 1.00 94.00 85 ILE A CA 1
ATOM 682 C C . ILE A 1 85 ? -4.374 -6.224 14.365 1.00 94.00 85 ILE A C 1
ATOM 684 O O . ILE A 1 85 ? -4.605 -6.336 15.572 1.00 94.00 85 ILE A O 1
ATOM 688 N N . HIS A 1 86 ? -5.014 -5.336 13.598 1.00 93.31 86 HIS A N 1
ATOM 689 C CA . HIS A 1 86 ? -6.055 -4.441 14.101 1.00 93.31 86 HIS A CA 1
ATOM 690 C C . HIS A 1 86 ? -7.232 -5.229 14.695 1.00 93.31 86 HIS A C 1
ATOM 692 O O . HIS A 1 86 ? -7.606 -5.008 15.848 1.00 93.31 86 HIS A O 1
ATOM 698 N N . ALA A 1 87 ? -7.792 -6.189 13.951 1.00 94.69 87 ALA A N 1
ATOM 699 C CA . ALA A 1 87 ? -8.931 -6.986 14.404 1.00 94.69 87 ALA A CA 1
ATOM 700 C C . ALA A 1 87 ? -8.628 -7.780 15.686 1.00 94.69 87 ALA A C 1
ATOM 702 O O . ALA A 1 87 ? -9.445 -7.818 16.610 1.00 94.69 87 ALA A O 1
ATOM 703 N N . LEU A 1 88 ? -7.429 -8.359 15.789 1.00 95.25 88 LEU A N 1
ATOM 704 C CA . LEU A 1 88 ? -6.968 -9.062 16.987 1.00 95.25 88 LEU A CA 1
ATOM 705 C C . LEU A 1 88 ? -6.783 -8.120 18.178 1.00 95.25 88 LEU A C 1
ATOM 707 O O . LEU A 1 88 ? -7.129 -8.493 19.299 1.00 95.25 88 LEU A O 1
ATOM 711 N N . ALA A 1 89 ? -6.297 -6.898 17.956 1.00 92.56 89 ALA A N 1
ATOM 712 C CA . ALA A 1 89 ? -6.187 -5.887 19.003 1.00 92.56 89 ALA A CA 1
ATOM 713 C C . ALA A 1 89 ? -7.564 -5.458 19.527 1.00 92.56 89 ALA A C 1
ATOM 715 O O . ALA A 1 89 ? -7.755 -5.354 20.740 1.00 92.56 89 ALA A O 1
ATOM 716 N N . VAL A 1 90 ? -8.551 -5.282 18.642 1.00 93.00 90 VAL A N 1
ATOM 717 C CA . VAL A 1 90 ? -9.943 -5.006 19.032 1.00 93.00 90 VAL A CA 1
ATOM 718 C C . VAL A 1 90 ? -10.539 -6.186 19.806 1.00 93.00 90 VAL A C 1
ATOM 720 O O . VAL A 1 90 ? -11.172 -5.986 20.844 1.00 93.00 90 VAL A O 1
ATOM 723 N N . LEU A 1 91 ? -10.303 -7.426 19.368 1.00 93.00 91 LEU A N 1
ATOM 724 C CA . LEU A 1 91 ? -10.752 -8.623 20.084 1.00 93.00 91 LEU A CA 1
ATOM 725 C C . LEU A 1 91 ? -10.112 -8.728 21.478 1.00 93.00 91 LEU A C 1
ATOM 727 O O . LEU A 1 91 ? -10.803 -8.993 22.466 1.00 93.00 91 LEU A O 1
ATOM 731 N N . ALA A 1 92 ? -8.806 -8.469 21.578 1.00 90.38 92 ALA A N 1
ATOM 732 C CA . ALA A 1 92 ? -8.093 -8.415 22.847 1.00 90.38 92 ALA A CA 1
ATOM 733 C C . ALA A 1 92 ? -8.691 -7.334 23.758 1.00 90.38 92 ALA A C 1
ATOM 735 O O . ALA A 1 92 ? -9.015 -7.632 24.913 1.00 90.38 92 ALA A O 1
ATOM 736 N N . HIS A 1 93 ? -8.947 -6.137 23.222 1.00 89.25 93 HIS A N 1
ATOM 737 C CA . HIS A 1 93 ? -9.563 -5.029 23.949 1.00 89.25 93 HIS A CA 1
ATOM 738 C C . HIS A 1 93 ? -10.924 -5.418 24.532 1.00 89.25 93 HIS A C 1
ATOM 740 O O . HIS A 1 93 ? -11.163 -5.221 25.724 1.00 89.25 93 HIS A O 1
ATOM 746 N N . ARG A 1 94 ? -11.786 -6.066 23.735 1.00 89.88 94 ARG A N 1
ATOM 747 C CA . ARG A 1 94 ? -13.089 -6.590 24.190 1.00 89.88 94 ARG A CA 1
ATOM 748 C C . ARG A 1 94 ? -12.961 -7.636 25.297 1.00 89.88 94 ARG A C 1
ATOM 750 O O . ARG A 1 94 ? -13.848 -7.739 26.137 1.00 89.88 94 ARG A O 1
ATOM 757 N N . SER A 1 95 ? -11.858 -8.385 25.329 1.00 88.06 95 SER A N 1
ATOM 758 C CA . SER A 1 95 ? -11.547 -9.332 26.410 1.00 88.06 95 SER A CA 1
ATOM 759 C C . SER A 1 95 ? -10.952 -8.677 27.668 1.00 88.06 95 SER A C 1
ATOM 761 O O . SER A 1 95 ? -10.581 -9.379 28.606 1.00 88.06 95 SER A O 1
ATOM 763 N N . GLY A 1 96 ? -10.842 -7.344 27.700 1.00 87.19 96 GLY A N 1
ATOM 764 C CA . GLY A 1 96 ? -10.235 -6.589 28.798 1.00 87.19 96 GLY A CA 1
ATOM 765 C C . GLY A 1 96 ? -8.714 -6.446 28.695 1.00 87.19 96 GLY A C 1
ATOM 766 O O . GLY A 1 96 ? -8.084 -5.963 29.635 1.00 87.19 96 GLY A O 1
ATOM 767 N N . ARG A 1 97 ? -8.109 -6.840 27.566 1.00 86.25 97 ARG A N 1
ATOM 768 C CA . ARG A 1 97 ? -6.664 -6.753 27.326 1.00 86.25 97 ARG A CA 1
ATOM 769 C C . ARG A 1 97 ? -6.350 -5.628 26.355 1.00 86.25 97 ARG A C 1
ATOM 771 O O . ARG A 1 97 ? -6.652 -5.715 25.174 1.00 86.25 97 ARG A O 1
ATOM 778 N N . SER A 1 98 ? -5.692 -4.581 26.832 1.00 83.25 98 SER A N 1
ATOM 779 C CA . SER A 1 98 ? -5.365 -3.422 25.997 1.00 83.25 98 SER A CA 1
ATOM 780 C C . SER A 1 98 ? -4.035 -3.541 25.251 1.00 83.25 98 SER A C 1
ATOM 782 O O . SER A 1 98 ? -3.616 -2.562 24.641 1.00 83.25 98 SER A O 1
ATOM 784 N N . ARG A 1 99 ? -3.315 -4.663 25.383 1.00 85.56 99 ARG A N 1
ATOM 785 C CA . ARG A 1 99 ? -1.962 -4.861 24.846 1.00 85.56 99 ARG A CA 1
ATOM 786 C C . ARG A 1 99 ? -1.770 -6.306 24.403 1.00 85.56 99 ARG A C 1
ATOM 788 O O . ARG A 1 99 ? -2.163 -7.217 25.132 1.00 85.56 99 ARG A O 1
ATOM 795 N N . ILE A 1 100 ? -1.157 -6.492 23.242 1.00 91.00 100 ILE A N 1
ATOM 796 C CA . ILE A 1 100 ? -0.741 -7.790 22.704 1.00 91.00 100 ILE A CA 1
ATOM 797 C C . ILE A 1 100 ? 0.611 -7.639 22.004 1.00 91.00 100 ILE A C 1
ATOM 799 O O . ILE A 1 100 ? 0.978 -6.547 21.569 1.00 91.00 100 ILE A O 1
ATOM 803 N N . ILE A 1 101 ? 1.341 -8.740 21.889 1.00 91.94 101 ILE A N 1
ATOM 804 C CA . ILE A 1 101 ? 2.580 -8.830 21.115 1.00 91.94 101 ILE A CA 1
ATOM 805 C C . ILE A 1 101 ? 2.301 -9.737 19.932 1.00 91.94 101 ILE A C 1
ATOM 807 O O . ILE A 1 101 ? 1.667 -10.776 20.101 1.00 91.94 101 ILE A O 1
ATOM 811 N N . VAL A 1 102 ? 2.757 -9.359 18.747 1.00 93.00 102 VAL A N 1
ATOM 812 C CA . VAL A 1 102 ? 2.557 -10.132 17.524 1.00 93.00 102 VAL A CA 1
ATOM 813 C C . VAL A 1 102 ? 3.911 -10.531 16.948 1.00 93.00 102 VAL A C 1
ATOM 815 O O . VAL A 1 102 ? 4.805 -9.698 16.805 1.00 93.00 102 VAL A O 1
ATOM 818 N N . ALA A 1 103 ? 4.043 -11.813 16.622 1.00 91.94 103 ALA A N 1
ATOM 819 C CA . ALA A 1 103 ? 5.120 -12.353 15.806 1.00 91.94 103 ALA A CA 1
ATOM 820 C C . ALA A 1 103 ? 4.615 -12.531 14.372 1.00 91.94 103 ALA A C 1
ATOM 822 O O . ALA A 1 103 ? 3.602 -13.206 14.154 1.00 91.94 103 ALA A O 1
ATOM 823 N N . ASP A 1 104 ? 5.319 -11.929 13.424 1.00 89.44 104 ASP A N 1
ATOM 824 C CA . ASP A 1 104 ? 4.987 -11.898 11.999 1.00 89.44 104 ASP A CA 1
ATOM 825 C C . ASP A 1 104 ? 6.077 -12.585 11.155 1.00 89.44 104 ASP A C 1
ATOM 827 O O . ASP A 1 104 ? 7.045 -13.125 11.707 1.00 89.44 104 ASP A O 1
ATOM 831 N N . GLU A 1 105 ? 5.941 -12.609 9.826 1.00 84.81 105 GLU A N 1
ATOM 832 C CA . GLU A 1 105 ? 6.919 -13.290 8.961 1.00 84.81 105 GLU A CA 1
ATOM 833 C C . GLU A 1 105 ? 8.332 -12.701 9.103 1.00 84.81 105 GLU A C 1
ATOM 835 O O . GLU A 1 105 ? 9.323 -13.437 9.068 1.00 84.81 105 GLU A O 1
ATOM 840 N N . MET A 1 106 ? 8.454 -11.400 9.382 1.00 78.38 106 MET A N 1
ATOM 841 C CA . MET A 1 106 ? 9.749 -10.776 9.655 1.00 78.38 106 MET A CA 1
ATOM 842 C C . MET A 1 106 ? 10.387 -11.318 10.943 1.00 78.38 106 MET A C 1
ATOM 844 O O . MET A 1 106 ? 11.579 -11.638 10.959 1.00 78.38 106 MET A O 1
ATOM 848 N N . THR A 1 107 ? 9.605 -11.495 12.017 1.00 83.19 107 THR A N 1
ATOM 849 C CA . THR A 1 107 ? 10.092 -12.127 13.258 1.00 83.19 107 THR A CA 1
ATOM 850 C C . THR A 1 107 ? 10.654 -13.522 12.979 1.00 83.19 107 THR A C 1
ATOM 852 O O . THR A 1 107 ? 11.732 -13.872 13.468 1.00 83.19 107 THR A O 1
ATOM 855 N N . LYS A 1 108 ? 9.955 -14.324 12.167 1.00 85.06 108 LYS A N 1
ATOM 856 C CA . LYS A 1 108 ? 10.411 -15.663 11.772 1.00 85.06 108 LYS A CA 1
ATOM 857 C C . LYS A 1 108 ? 11.726 -15.614 11.005 1.00 85.06 108 LYS A C 1
ATOM 859 O O . LYS A 1 108 ? 12.657 -16.337 11.356 1.00 85.06 108 LYS A O 1
ATOM 864 N N . ARG A 1 109 ? 11.834 -14.754 9.991 1.00 77.31 109 ARG A N 1
ATOM 865 C CA . ARG A 1 109 ? 13.059 -14.601 9.188 1.00 77.31 109 ARG A CA 1
ATOM 866 C C . ARG A 1 109 ? 14.273 -14.280 10.056 1.00 77.31 109 ARG A C 1
ATOM 868 O O . ARG A 1 109 ? 15.313 -14.921 9.918 1.00 77.31 109 ARG A O 1
ATOM 875 N N . GLN A 1 110 ? 14.124 -13.364 11.006 1.00 76.12 110 GLN A N 1
ATOM 876 C CA . GLN A 1 110 ? 15.188 -13.006 11.947 1.00 76.12 110 GLN A CA 1
ATOM 877 C C . GLN A 1 110 ? 15.572 -14.158 12.880 1.00 76.12 110 GLN A C 1
ATOM 879 O O . GLN A 1 110 ? 16.754 -14.390 13.142 1.00 76.12 110 GLN A O 1
ATOM 884 N N . LEU A 1 111 ? 14.592 -14.928 13.364 1.00 78.69 111 LEU A N 1
ATOM 885 C CA . LEU A 1 111 ? 14.857 -16.123 14.171 1.00 78.69 111 LEU A CA 1
ATOM 886 C C . LEU A 1 111 ? 15.661 -17.173 13.392 1.00 78.69 111 LEU A C 1
ATOM 888 O O . LEU A 1 111 ? 16.523 -17.833 13.986 1.00 78.69 111 LEU A O 1
ATOM 892 N N . LEU A 1 112 ? 15.425 -17.268 12.080 1.00 77.44 112 LEU A N 1
ATOM 893 C CA . LEU A 1 112 ? 16.153 -18.117 11.133 1.00 77.44 112 LEU A CA 1
ATOM 894 C C . LEU A 1 112 ? 17.503 -17.526 10.683 1.00 77.44 112 LEU A C 1
ATOM 896 O O . LEU A 1 112 ? 18.258 -18.199 9.987 1.00 77.44 112 LEU A O 1
ATOM 900 N N . GLY A 1 113 ? 17.848 -16.312 11.124 1.00 67.12 113 GLY A N 1
ATOM 901 C CA . GLY A 1 113 ? 19.140 -15.677 10.860 1.00 67.12 113 GLY A CA 1
ATOM 902 C C . GLY A 1 113 ? 19.204 -14.851 9.577 1.00 67.12 113 GLY A C 1
ATOM 903 O O . GLY A 1 113 ? 20.306 -14.510 9.153 1.00 67.12 113 GLY A O 1
ATOM 904 N N . ALA A 1 114 ? 18.065 -14.514 8.966 1.00 62.62 114 ALA A N 1
ATOM 905 C CA . ALA A 1 114 ? 18.041 -13.508 7.912 1.00 62.62 114 ALA A CA 1
ATOM 906 C C . ALA A 1 114 ? 18.418 -12.133 8.504 1.00 62.62 114 ALA A C 1
ATOM 908 O O . ALA A 1 114 ? 17.906 -11.780 9.574 1.00 62.62 114 ALA A O 1
ATOM 909 N N . PRO A 1 115 ? 19.307 -11.367 7.850 1.00 52.12 115 PRO A N 1
ATOM 910 C CA . PRO A 1 115 ? 19.739 -10.070 8.355 1.00 52.12 115 PRO A CA 1
ATOM 911 C C . PRO A 1 115 ? 18.579 -9.067 8.389 1.00 52.12 115 PRO A C 1
ATOM 913 O O . PRO A 1 115 ? 17.686 -9.089 7.539 1.00 52.12 115 PRO A O 1
ATOM 916 N N . PHE A 1 116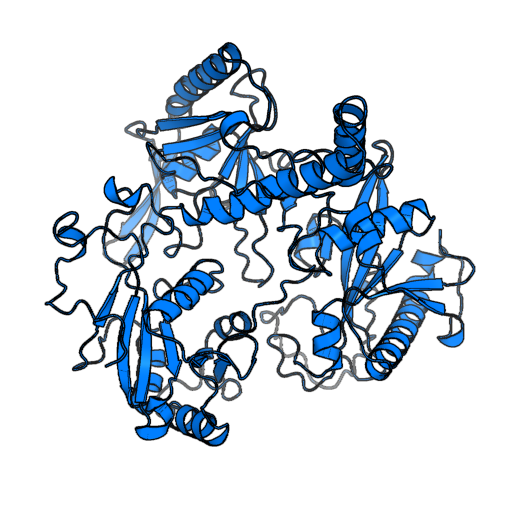 ? 18.611 -8.173 9.379 1.00 48.69 116 PHE A N 1
ATOM 917 C CA . PHE A 1 116 ? 17.829 -6.940 9.348 1.00 48.69 116 PHE A CA 1
ATOM 918 C C . PHE A 1 116 ? 18.453 -6.000 8.303 1.00 48.69 116 PHE A C 1
ATOM 920 O O . PHE A 1 116 ? 19.658 -6.040 8.062 1.00 48.69 116 PHE A O 1
ATOM 927 N N . ARG A 1 117 ? 17.618 -5.208 7.634 1.00 50.31 117 ARG A N 1
ATOM 928 C CA . ARG A 1 117 ? 17.991 -4.286 6.550 1.00 50.31 117 ARG A CA 1
ATOM 929 C C . ARG A 1 117 ? 19.231 -3.432 6.878 1.00 50.31 117 ARG A C 1
ATOM 931 O O . ARG A 1 117 ? 19.339 -2.968 8.003 1.00 50.31 117 ARG A O 1
ATOM 938 N N . ASN A 1 118 ? 20.075 -3.147 5.874 1.00 40.12 118 ASN A N 1
ATOM 939 C CA . ASN A 1 118 ? 21.103 -2.080 5.832 1.00 40.12 118 ASN A CA 1
ATOM 940 C C . ASN A 1 118 ? 22.093 -1.976 6.998 1.00 40.12 118 ASN A C 1
ATOM 942 O O . ASN A 1 118 ? 22.853 -1.013 7.089 1.00 40.12 118 ASN A O 1
ATOM 946 N N . GLU A 1 119 ? 22.150 -2.966 7.871 1.00 40.84 119 GLU A N 1
ATOM 947 C CA . GLU A 1 119 ? 23.045 -2.930 9.005 1.00 40.84 119 GLU A CA 1
ATOM 948 C C . GLU A 1 119 ? 24.085 -4.018 8.800 1.00 40.84 119 GLU A C 1
ATOM 950 O O . GLU A 1 119 ? 23.792 -5.210 8.850 1.00 40.84 119 GLU A O 1
ATOM 955 N N . GLY A 1 120 ? 25.342 -3.611 8.605 1.00 36.56 120 GLY A N 1
ATOM 956 C CA . GLY A 1 120 ? 26.516 -4.480 8.744 1.00 36.56 120 GLY A CA 1
ATOM 957 C C . GLY A 1 120 ? 26.698 -5.015 10.173 1.00 36.56 120 GLY A C 1
ATOM 958 O O . GLY A 1 120 ? 27.821 -5.230 10.616 1.00 36.56 120 GLY A O 1
ATOM 959 N N . LEU A 1 121 ? 25.607 -5.173 10.919 1.00 39.78 121 LEU A N 1
ATOM 960 C CA . LEU A 1 121 ? 25.577 -5.644 12.281 1.00 39.78 121 LEU A CA 1
ATOM 961 C C . LEU A 1 121 ? 25.486 -7.166 12.253 1.00 39.78 121 LEU A C 1
ATOM 963 O O . LEU A 1 121 ? 24.467 -7.763 11.920 1.00 39.78 121 LEU A O 1
ATOM 967 N N . GLU A 1 122 ? 26.575 -7.801 12.672 1.00 42.03 122 GLU A N 1
ATOM 968 C CA . GLU A 1 122 ? 26.679 -9.242 12.923 1.00 42.03 122 GLU A CA 1
ATOM 969 C C . GLU A 1 122 ? 25.763 -9.731 14.074 1.00 42.03 122 GLU A C 1
ATOM 971 O O . GLU A 1 122 ? 25.841 -10.887 14.502 1.00 42.03 122 GLU A O 1
ATOM 976 N N . THR A 1 123 ? 24.890 -8.876 14.621 1.00 48.41 123 THR A N 1
ATOM 977 C CA . THR A 1 123 ? 24.037 -9.195 15.766 1.00 48.41 123 THR A CA 1
ATOM 978 C C . THR A 1 123 ? 22.707 -9.817 15.337 1.00 48.41 123 THR A C 1
ATOM 980 O O . THR A 1 123 ? 21.934 -9.281 14.550 1.00 48.41 123 THR A O 1
ATOM 983 N N . LYS A 1 124 ? 22.405 -10.987 15.916 1.00 60.16 124 LYS A N 1
ATOM 984 C CA . LYS A 1 124 ? 21.137 -11.715 15.748 1.00 60.16 124 LYS A CA 1
ATOM 985 C C . LYS A 1 124 ? 20.011 -11.012 16.507 1.00 60.16 124 LYS A C 1
ATOM 987 O O . LYS A 1 124 ? 19.674 -11.403 17.625 1.00 60.16 124 LYS A O 1
ATOM 992 N N . VAL A 1 125 ? 19.452 -9.964 15.919 1.00 66.31 125 VAL A N 1
ATOM 993 C CA . VAL A 1 125 ? 18.349 -9.201 16.508 1.00 66.31 125 VAL A CA 1
ATOM 994 C C . VAL A 1 125 ? 17.009 -9.820 16.114 1.00 66.31 125 VAL A C 1
ATOM 996 O O . VAL A 1 125 ? 16.754 -10.055 14.937 1.00 66.31 125 VAL A O 1
ATOM 999 N N . VAL A 1 126 ? 16.145 -10.079 17.098 1.00 75.81 126 VAL A N 1
ATOM 1000 C CA . VAL A 1 126 ? 14.760 -10.519 16.873 1.00 75.81 126 VAL A CA 1
ATOM 1001 C C . VAL A 1 126 ? 13.844 -9.356 17.204 1.00 75.81 126 VAL A C 1
ATOM 1003 O O . VAL A 1 126 ? 13.976 -8.754 18.266 1.00 75.81 126 VAL A O 1
ATOM 1006 N N . THR A 1 127 ? 12.908 -9.038 16.322 1.00 78.19 127 THR A N 1
ATOM 1007 C CA . THR A 1 127 ? 11.924 -7.983 16.549 1.00 78.19 127 THR A CA 1
ATOM 1008 C C . THR A 1 127 ? 10.507 -8.554 16.524 1.00 78.19 127 THR A C 1
ATOM 1010 O O . THR A 1 127 ? 10.259 -9.610 15.945 1.00 78.19 127 THR A O 1
ATOM 1013 N N . VAL A 1 128 ? 9.575 -7.870 17.178 1.00 84.62 128 VAL A N 1
ATOM 1014 C CA . VAL A 1 128 ? 8.143 -8.206 17.275 1.00 84.62 128 VAL A CA 1
ATOM 1015 C C . VAL A 1 128 ? 7.309 -6.942 17.100 1.00 84.62 128 VAL A C 1
ATOM 1017 O O . VAL A 1 128 ? 7.838 -5.835 17.202 1.00 84.62 128 VAL A O 1
ATOM 1020 N N . VAL A 1 129 ? 6.004 -7.075 16.879 1.00 86.12 129 VAL A N 1
ATOM 1021 C CA . VAL A 1 129 ? 5.086 -5.930 16.846 1.00 86.12 129 VAL A CA 1
ATOM 1022 C C . VAL A 1 129 ? 4.382 -5.804 18.196 1.00 86.12 129 VAL A C 1
ATOM 1024 O O . VAL A 1 129 ? 3.581 -6.653 18.586 1.00 86.12 129 VAL A O 1
ATOM 1027 N N . ALA A 1 130 ? 4.682 -4.732 18.920 1.00 86.06 130 ALA A N 1
ATOM 1028 C CA . ALA A 1 130 ? 3.981 -4.332 20.128 1.00 86.06 130 ALA A CA 1
ATOM 1029 C C . ALA A 1 130 ? 2.711 -3.563 19.734 1.00 86.06 130 ALA A C 1
ATOM 1031 O O . ALA A 1 130 ? 2.786 -2.495 19.132 1.00 86.06 130 ALA A O 1
ATOM 1032 N N . VAL A 1 131 ? 1.535 -4.099 20.069 1.00 87.56 131 VAL A N 1
ATOM 1033 C CA . VAL A 1 131 ? 0.235 -3.471 19.810 1.00 87.56 131 VAL A CA 1
ATOM 1034 C C . VAL A 1 131 ? -0.453 -3.061 21.109 1.00 87.56 131 VAL A C 1
ATOM 1036 O O . VAL A 1 131 ? -0.587 -3.856 22.040 1.00 87.56 131 VAL A O 1
ATOM 1039 N N . SER A 1 132 ? -0.955 -1.830 21.166 1.00 86.19 132 SER A N 1
ATOM 1040 C CA . SER A 1 132 ? -1.749 -1.308 22.274 1.00 86.19 132 SER A CA 1
ATOM 1041 C C . SER A 1 132 ? -3.029 -0.636 21.794 1.00 86.19 132 SER A C 1
ATOM 1043 O O . SER A 1 132 ? -3.105 -0.104 20.692 1.00 86.19 132 SER A O 1
ATOM 1045 N N . THR A 1 133 ? -4.053 -0.638 22.640 1.00 86.06 133 THR A N 1
ATOM 1046 C CA . THR A 1 133 ? -5.338 0.001 22.350 1.00 86.06 133 THR A CA 1
ATOM 1047 C C . THR A 1 133 ? -5.649 1.093 23.360 1.00 86.06 133 THR A C 1
ATOM 1049 O O . THR A 1 133 ? -5.459 0.882 24.563 1.00 86.06 133 THR A O 1
ATOM 1052 N N . ARG A 1 134 ? -6.213 2.209 22.901 1.00 83.50 134 ARG A N 1
ATOM 1053 C CA . ARG A 1 134 ? -6.670 3.316 23.745 1.00 83.50 134 ARG A CA 1
ATOM 1054 C C . ARG A 1 134 ? -8.068 3.751 23.340 1.00 83.50 134 ARG A C 1
ATOM 1056 O O . ARG A 1 134 ? -8.307 4.064 22.181 1.00 83.50 134 ARG A O 1
ATOM 1063 N N . LEU A 1 135 ? -8.970 3.817 24.313 1.00 83.12 135 LEU A N 1
ATOM 1064 C CA . LEU A 1 135 ? -10.263 4.465 24.131 1.00 83.12 135 LEU A CA 1
ATOM 1065 C C . LEU A 1 135 ? -10.104 5.961 24.426 1.00 83.12 135 LEU A C 1
ATOM 1067 O O . LEU A 1 135 ? -9.530 6.313 25.460 1.00 83.12 135 LEU A O 1
ATOM 1071 N N . VAL A 1 136 ? -10.597 6.826 23.543 1.00 77.31 136 VAL A N 1
ATOM 1072 C CA . VAL A 1 136 ? -10.552 8.284 23.712 1.00 77.31 136 VAL A CA 1
ATOM 1073 C C . VAL A 1 136 ? -11.931 8.804 24.131 1.00 77.31 136 VAL A C 1
ATOM 1075 O O . VAL A 1 136 ? -12.883 8.754 23.350 1.00 77.31 136 VAL A O 1
ATOM 1078 N N . PRO A 1 137 ? -12.082 9.307 25.368 1.00 73.19 137 PRO A N 1
ATOM 1079 C CA . PRO A 1 137 ? -13.265 10.057 25.775 1.00 73.19 137 PRO A CA 1
ATOM 1080 C C . PRO A 1 137 ? -13.209 11.494 25.222 1.00 73.19 137 PRO A C 1
ATOM 1082 O O . PRO A 1 137 ? -12.127 12.080 25.210 1.00 73.19 137 PRO A O 1
ATOM 1085 N N . PRO A 1 138 ? -14.340 12.111 24.824 1.00 74.19 138 PRO A N 1
ATOM 1086 C CA . PRO A 1 138 ? -15.716 11.607 24.891 1.00 74.19 138 PRO A CA 1
ATOM 1087 C C . PRO A 1 138 ? -16.186 10.866 23.626 1.00 74.19 138 PRO A C 1
ATOM 1089 O O . PRO A 1 138 ? -17.316 10.385 23.601 1.00 74.19 138 PRO A O 1
ATOM 1092 N N . THR A 1 139 ? -15.362 10.786 22.577 1.00 74.06 139 THR A N 1
ATOM 1093 C CA . THR A 1 139 ? -15.760 10.231 21.270 1.00 74.06 139 THR A CA 1
ATOM 1094 C C . THR A 1 139 ? -16.014 8.722 21.307 1.00 74.06 139 THR A C 1
ATOM 1096 O O . THR A 1 139 ? -16.673 8.199 20.412 1.00 74.06 139 THR A O 1
ATOM 1099 N N . ASN A 1 140 ? -15.535 8.025 22.346 1.00 77.69 140 ASN A N 1
ATOM 1100 C CA . ASN A 1 140 ? -15.532 6.560 22.454 1.00 77.69 140 ASN A CA 1
ATOM 1101 C C . ASN A 1 140 ? -14.845 5.885 21.258 1.00 77.69 140 ASN A C 1
ATOM 1103 O O . ASN A 1 140 ? -15.151 4.743 20.905 1.00 77.69 140 ASN A O 1
ATOM 1107 N N . GLU A 1 141 ? -13.904 6.597 20.644 1.00 83.31 141 GLU A N 1
ATOM 1108 C CA . GLU A 1 141 ? -13.110 6.074 19.551 1.00 83.31 141 GLU A CA 1
ATOM 1109 C C . GLU A 1 141 ? -11.979 5.201 20.098 1.00 83.31 141 GLU A C 1
ATOM 1111 O O . GLU A 1 141 ? -11.310 5.560 21.072 1.00 83.31 141 GLU A O 1
ATOM 1116 N N . LEU A 1 142 ? -11.793 4.030 19.492 1.00 85.81 142 LEU A N 1
ATOM 1117 C CA . LEU A 1 142 ? -10.734 3.092 19.830 1.00 85.81 142 LEU A CA 1
ATOM 1118 C C . LEU A 1 142 ? -9.577 3.250 18.849 1.00 85.81 142 LEU A C 1
ATOM 1120 O O . LEU A 1 142 ? -9.686 2.936 17.664 1.00 85.81 142 LEU A O 1
ATOM 1124 N N . TYR A 1 143 ? -8.450 3.686 19.386 1.00 85.38 143 TYR A N 1
ATOM 1125 C CA . TYR A 1 143 ? -7.189 3.800 18.679 1.00 85.38 143 TYR A CA 1
ATOM 1126 C C . TYR A 1 143 ? -6.377 2.532 18.912 1.00 85.38 143 TYR A C 1
ATOM 1128 O O . TYR A 1 143 ? -6.235 2.092 20.057 1.00 85.38 143 TYR A O 1
ATOM 1136 N N . VAL A 1 144 ? -5.845 1.952 17.839 1.00 86.75 144 VAL A N 1
ATOM 1137 C CA . VAL A 1 144 ? -4.945 0.798 17.889 1.00 86.75 144 VAL A CA 1
ATOM 1138 C C . VAL A 1 144 ? -3.568 1.262 17.439 1.00 86.75 144 VAL A C 1
ATOM 1140 O O . VAL A 1 144 ? -3.357 1.540 16.269 1.00 86.75 144 VAL A O 1
ATOM 1143 N N . TYR A 1 145 ? -2.627 1.355 18.366 1.00 84.44 145 TYR A N 1
ATOM 1144 C CA . TYR A 1 145 ? -1.245 1.715 18.076 1.00 84.44 145 TYR A CA 1
ATOM 1145 C C . TYR A 1 145 ? -0.428 0.443 17.949 1.00 84.44 145 TYR A C 1
ATOM 1147 O O . TYR A 1 145 ? -0.459 -0.392 18.851 1.00 84.44 145 TYR A O 1
ATOM 1155 N N . ALA A 1 146 ? 0.318 0.304 16.867 1.00 82.31 146 ALA A N 1
ATOM 1156 C CA . ALA A 1 146 ? 1.246 -0.794 16.675 1.00 82.31 146 ALA A CA 1
ATOM 1157 C C . ALA A 1 146 ? 2.642 -0.232 16.408 1.00 82.31 146 ALA A C 1
ATOM 1159 O O . ALA A 1 146 ? 2.789 0.798 15.757 1.00 82.31 146 ALA A O 1
ATOM 1160 N N . ARG A 1 147 ? 3.672 -0.878 16.948 1.00 78.94 147 ARG A N 1
ATOM 1161 C CA . ARG A 1 147 ? 5.064 -0.438 16.840 1.00 78.94 147 ARG A CA 1
ATOM 1162 C C . ARG A 1 147 ? 5.984 -1.644 16.750 1.00 78.94 147 ARG A C 1
ATOM 1164 O O . ARG A 1 147 ? 5.786 -2.619 17.475 1.00 78.94 147 ARG A O 1
ATOM 1171 N N . ARG A 1 148 ? 7.014 -1.580 15.903 1.00 76.56 148 ARG A N 1
ATOM 1172 C CA . ARG A 1 148 ? 8.054 -2.615 15.892 1.00 76.56 148 ARG A CA 1
ATOM 1173 C C . ARG A 1 148 ? 8.964 -2.433 17.104 1.00 76.56 148 ARG A C 1
ATOM 1175 O O . ARG A 1 148 ? 9.331 -1.325 17.477 1.00 76.56 148 ARG A O 1
ATOM 1182 N N . SER A 1 149 ? 9.271 -3.524 17.784 1.00 75.06 149 SER A N 1
ATOM 1183 C CA . SER A 1 149 ? 10.055 -3.520 19.015 1.00 75.06 149 SER A CA 1
ATOM 1184 C C . SER A 1 149 ? 11.112 -4.605 18.977 1.00 75.06 149 SER A C 1
ATOM 1186 O O . SER A 1 149 ? 10.887 -5.693 18.449 1.00 75.06 149 SER A O 1
ATOM 1188 N N . PHE A 1 150 ? 12.271 -4.300 19.544 1.00 75.62 150 PHE A N 1
ATOM 1189 C CA . PHE A 1 150 ? 13.415 -5.197 19.578 1.00 75.62 150 PHE A CA 1
ATOM 1190 C C . PHE A 1 150 ? 13.382 -6.081 20.823 1.00 75.62 150 PHE A C 1
ATOM 1192 O O . PHE A 1 150 ? 13.087 -5.609 21.920 1.00 75.62 150 PHE A O 1
ATOM 1199 N N . CYS A 1 151 ? 13.705 -7.361 20.658 1.00 69.56 151 CYS A N 1
ATOM 1200 C CA . CYS A 1 151 ? 13.812 -8.325 21.742 1.00 69.56 151 CYS A CA 1
ATOM 1201 C C . CYS A 1 151 ? 15.256 -8.833 21.850 1.00 69.56 151 CYS A C 1
ATOM 1203 O O . CYS A 1 151 ? 15.721 -9.587 20.992 1.00 69.56 151 CYS A O 1
ATOM 1205 N N . PHE A 1 152 ? 15.958 -8.445 22.920 1.00 67.38 152 PHE A N 1
ATOM 1206 C CA . PHE A 1 152 ? 17.359 -8.810 23.164 1.00 67.38 152 PHE A CA 1
ATOM 1207 C C . PHE A 1 152 ? 17.504 -9.695 24.404 1.00 67.38 152 PHE A C 1
ATOM 1209 O O . PHE A 1 152 ? 16.914 -9.408 25.447 1.00 67.38 152 PHE A O 1
ATOM 1216 N N . HIS A 1 153 ? 18.345 -10.730 24.305 1.00 48.66 153 HIS A N 1
ATOM 1217 C CA . HIS A 1 153 ? 18.701 -11.572 25.448 1.00 48.66 153 HIS A CA 1
ATOM 1218 C C . HIS A 1 153 ? 19.829 -10.921 26.275 1.00 48.66 153 HIS A C 1
ATOM 1220 O O . HIS A 1 153 ? 19.600 -10.628 27.442 1.00 48.66 153 HIS A O 1
ATOM 1226 N N . GLU A 1 154 ? 20.972 -10.560 25.668 1.00 46.53 154 GLU A N 1
ATOM 1227 C CA . GLU A 1 154 ? 22.120 -9.875 26.306 1.00 46.53 154 GLU A CA 1
ATOM 1228 C C . GLU A 1 154 ? 23.144 -9.396 25.243 1.00 46.53 154 GLU A C 1
ATOM 1230 O O . GLU A 1 154 ? 23.350 -10.087 24.246 1.00 46.53 154 GLU A O 1
ATOM 1235 N N . GLY A 1 155 ? 23.790 -8.233 25.441 1.00 40.91 155 GLY A N 1
ATOM 1236 C CA . GLY A 1 155 ? 24.882 -7.716 24.589 1.00 40.91 155 GLY A CA 1
ATOM 1237 C C . GLY A 1 155 ? 25.040 -6.181 24.630 1.00 40.91 155 GLY A C 1
ATOM 1238 O O . GLY A 1 155 ? 24.071 -5.496 24.964 1.00 40.91 155 GLY A O 1
ATOM 1239 N N . PRO A 1 156 ? 26.234 -5.617 24.327 1.00 35.66 156 PRO A N 1
ATOM 1240 C CA . PRO A 1 156 ? 26.415 -4.172 24.222 1.00 35.66 156 PRO A CA 1
ATOM 1241 C C . PRO A 1 156 ? 25.555 -3.652 23.072 1.00 35.66 156 PRO A C 1
ATOM 1243 O O . PRO A 1 156 ? 25.727 -4.026 21.913 1.00 35.66 156 PRO A O 1
ATOM 1246 N N . VAL A 1 157 ? 24.588 -2.814 23.418 1.00 41.00 157 VAL A N 1
ATOM 1247 C CA . VAL A 1 157 ? 23.675 -2.221 22.450 1.00 41.00 157 VAL A CA 1
ATOM 1248 C C . VAL A 1 157 ? 24.387 -1.048 21.806 1.00 41.00 157 VAL A C 1
ATOM 1250 O O . VAL A 1 157 ? 24.559 0.005 22.419 1.00 41.00 157 VAL A O 1
ATOM 1253 N N . TYR A 1 158 ? 24.835 -1.247 20.568 1.00 37.59 158 TYR A N 1
ATOM 1254 C CA . TYR A 1 158 ? 25.163 -0.128 19.697 1.00 37.59 158 TYR A CA 1
ATOM 1255 C C . TYR A 1 158 ? 23.927 0.768 19.587 1.00 37.59 158 TYR A C 1
ATOM 1257 O O . TYR A 1 158 ? 22.801 0.272 19.544 1.00 37.59 158 TYR A O 1
ATOM 1265 N N . ARG A 1 159 ? 24.137 2.090 19.627 1.00 34.91 159 ARG A N 1
ATOM 1266 C CA . ARG A 1 159 ? 23.075 3.098 19.526 1.00 34.91 159 ARG A CA 1
ATOM 1267 C C . ARG A 1 159 ? 22.198 2.811 18.307 1.00 34.91 159 ARG A C 1
ATOM 1269 O O . ARG A 1 159 ? 22.534 3.219 17.204 1.00 34.91 159 ARG A O 1
ATOM 1276 N N . PHE A 1 160 ? 21.036 2.218 18.531 1.00 37.84 160 PHE A N 1
ATOM 1277 C CA . PHE A 1 160 ? 19.903 2.382 17.635 1.00 37.84 160 PHE A CA 1
ATOM 1278 C C . PHE A 1 160 ? 19.221 3.687 18.028 1.00 37.84 160 PHE A C 1
ATOM 1280 O O . PHE A 1 160 ? 18.206 3.713 18.721 1.00 37.84 160 PHE A O 1
ATOM 1287 N N . THR A 1 161 ? 19.847 4.813 17.692 1.00 34.81 161 THR A N 1
ATOM 1288 C CA . THR A 1 161 ? 19.093 6.056 17.596 1.00 34.81 161 THR A CA 1
ATOM 1289 C C . THR A 1 161 ? 18.206 5.905 16.364 1.00 34.81 161 THR A C 1
ATOM 1291 O O . THR A 1 161 ? 18.716 5.688 15.272 1.00 34.81 161 THR A O 1
ATOM 1294 N N . SER A 1 162 ? 16.882 6.042 16.503 1.00 35.91 162 SER A N 1
ATOM 1295 C CA . SER A 1 162 ? 15.939 6.141 15.364 1.00 35.91 162 SER A CA 1
ATOM 1296 C C . SER A 1 162 ? 16.194 7.371 14.472 1.00 35.91 162 SER A C 1
ATOM 1298 O O . SER A 1 162 ? 15.435 7.687 13.553 1.00 35.91 162 SER A O 1
ATOM 1300 N N . THR A 1 163 ? 17.279 8.082 14.753 1.00 33.38 163 THR A N 1
ATOM 1301 C CA . THR A 1 163 ? 17.953 9.030 13.897 1.00 33.38 163 THR A CA 1
ATOM 1302 C C . THR A 1 163 ? 19.366 8.509 13.647 1.00 33.38 163 THR A C 1
ATOM 1304 O O . THR A 1 163 ? 20.239 8.550 14.518 1.00 33.38 163 THR A O 1
ATOM 1307 N N . LEU A 1 164 ? 19.613 8.052 12.423 1.00 30.08 164 LEU A N 1
ATOM 1308 C CA . LEU A 1 164 ? 20.905 8.259 11.782 1.00 30.08 164 LEU A CA 1
ATOM 1309 C C . LEU A 1 164 ? 21.095 9.787 11.670 1.00 30.08 164 LEU A C 1
ATOM 1311 O O . LEU A 1 164 ? 20.870 10.381 10.624 1.00 30.08 164 LEU A O 1
ATOM 1315 N N . ASP A 1 165 ? 21.434 10.445 12.781 1.00 30.14 165 ASP A N 1
ATOM 1316 C CA . ASP A 1 165 ? 22.054 11.770 12.770 1.00 30.14 165 ASP A CA 1
ATOM 1317 C C . ASP A 1 165 ? 23.509 11.541 12.342 1.00 30.14 165 ASP A C 1
ATOM 1319 O O . ASP A 1 165 ? 24.438 11.500 13.147 1.00 30.14 165 ASP A O 1
ATOM 1323 N N . TRP A 1 166 ? 23.708 11.283 11.050 1.00 32.00 166 TRP A N 1
ATOM 1324 C CA . TRP A 1 166 ? 25.046 11.230 10.464 1.00 32.00 166 TRP A CA 1
ATOM 1325 C C . TRP A 1 166 ? 25.671 12.635 10.376 1.00 32.00 166 TRP A C 1
ATOM 1327 O O . TRP A 1 166 ? 26.885 12.755 10.222 1.00 32.00 166 TRP A O 1
ATOM 1337 N N . GLU A 1 167 ? 24.873 13.695 10.555 1.00 28.19 167 GLU A N 1
ATOM 1338 C CA . GLU A 1 167 ? 25.314 15.093 10.478 1.00 28.19 167 GLU A CA 1
ATOM 1339 C C . GLU A 1 167 ? 25.953 15.639 11.769 1.00 28.19 167 GLU A C 1
ATOM 1341 O O . GLU A 1 167 ? 26.555 16.710 11.739 1.00 28.19 167 GLU A O 1
ATOM 1346 N N . THR A 1 168 ? 25.923 14.916 12.896 1.00 30.83 168 THR A N 1
ATOM 1347 C CA . THR A 1 168 ? 26.598 15.347 14.141 1.00 30.83 168 THR A CA 1
ATOM 1348 C C . THR A 1 168 ? 27.726 14.407 14.560 1.00 30.83 168 THR A C 1
ATOM 1350 O O . THR A 1 168 ? 27.871 14.018 15.718 1.00 30.83 168 THR A O 1
ATOM 1353 N N . ARG A 1 169 ? 28.616 14.088 13.614 1.00 29.72 169 ARG A N 1
ATOM 1354 C CA . ARG A 1 169 ? 29.990 13.668 13.929 1.00 29.72 169 ARG A CA 1
ATOM 1355 C C . ARG A 1 169 ? 30.810 14.893 14.366 1.00 29.72 169 ARG A C 1
ATOM 1357 O O . ARG A 1 169 ? 31.730 15.318 13.676 1.00 29.72 169 ARG A O 1
ATOM 1364 N N . GLU A 1 170 ? 30.502 15.465 15.531 1.00 32.66 170 GLU A N 1
ATOM 1365 C CA . GLU A 1 170 ? 31.546 16.192 16.258 1.00 32.66 170 GLU A CA 1
ATOM 1366 C C . GLU A 1 170 ? 32.450 15.156 16.945 1.00 32.66 170 GLU A C 1
ATOM 1368 O O . GLU A 1 170 ? 31.952 14.276 17.657 1.00 32.66 170 GLU A O 1
ATOM 1373 N N . PRO A 1 171 ? 33.777 15.208 16.731 1.00 33.06 171 PRO A N 1
ATOM 1374 C CA . PRO A 1 171 ? 34.716 14.297 17.361 1.00 33.06 171 PRO A CA 1
ATOM 1375 C C . PRO A 1 171 ? 34.868 14.705 18.827 1.00 33.06 171 PRO A C 1
ATOM 1377 O O . PRO A 1 171 ? 35.754 15.476 19.197 1.00 33.06 171 PRO A O 1
ATOM 1380 N N . HIS A 1 172 ? 33.979 14.224 19.688 1.00 33.84 172 HIS A N 1
ATOM 1381 C CA . HIS A 1 172 ? 34.215 14.290 21.120 1.00 33.84 172 HIS A CA 1
ATOM 1382 C C . HIS A 1 172 ? 35.079 13.103 21.544 1.00 33.84 172 HIS A C 1
ATOM 1384 O O . HIS A 1 172 ? 34.706 11.950 21.359 1.00 33.84 172 HIS A O 1
ATOM 1390 N N . ASN A 1 173 ? 36.254 13.467 22.065 1.00 33.91 173 ASN A N 1
ATOM 1391 C CA . ASN A 1 173 ? 37.313 12.637 22.628 1.00 33.91 173 ASN A CA 1
ATOM 1392 C C . ASN A 1 173 ? 36.859 11.308 23.246 1.00 33.91 173 ASN A C 1
ATOM 1394 O O . ASN A 1 173 ? 35.940 11.263 24.067 1.00 33.91 173 ASN A O 1
ATOM 1398 N N . ASP A 1 174 ? 37.644 10.284 22.915 1.00 42.53 174 ASP A N 1
ATOM 1399 C CA . ASP A 1 174 ? 37.760 9.011 23.616 1.00 42.53 174 ASP A CA 1
ATOM 1400 C C . ASP A 1 174 ? 37.882 9.179 25.147 1.00 42.53 174 ASP A C 1
ATOM 1402 O O . ASP A 1 174 ? 38.394 10.181 25.653 1.00 42.53 174 ASP A O 1
ATOM 1406 N N . ASP A 1 175 ? 37.437 8.136 25.856 1.00 33.59 175 ASP A N 1
ATOM 1407 C CA . ASP A 1 175 ? 37.587 7.849 27.297 1.00 33.59 175 ASP A CA 1
ATOM 1408 C C . ASP A 1 175 ? 36.462 8.238 28.274 1.00 33.59 175 ASP A C 1
ATOM 1410 O O . ASP A 1 175 ? 36.617 8.072 29.487 1.00 33.59 175 ASP A O 1
ATOM 1414 N N . GLN A 1 176 ? 35.264 8.597 27.804 1.00 32.19 176 GLN A N 1
ATOM 1415 C CA . GLN A 1 176 ? 34.065 8.409 28.634 1.00 32.19 176 GLN A CA 1
ATOM 1416 C C . GLN A 1 176 ? 33.307 7.164 28.189 1.00 32.19 176 GLN A C 1
ATOM 1418 O O . GLN A 1 176 ? 32.559 7.178 27.215 1.00 32.19 176 GLN A O 1
ATOM 1423 N N . VAL A 1 177 ? 33.479 6.084 28.958 1.00 30.70 177 VAL A N 1
ATOM 1424 C CA . VAL A 1 177 ? 32.524 4.974 29.023 1.00 30.70 177 VAL A CA 1
ATOM 1425 C C . VAL A 1 177 ? 31.198 5.566 29.502 1.00 30.70 177 VAL A C 1
ATOM 1427 O O . VAL A 1 177 ? 30.925 5.665 30.696 1.00 30.70 177 VAL A O 1
ATOM 1430 N N . ILE A 1 178 ? 30.398 6.059 28.560 1.00 29.16 178 ILE A N 1
ATOM 1431 C CA . ILE A 1 178 ? 29.003 6.384 28.811 1.00 29.16 178 ILE A CA 1
ATOM 1432 C C . ILE A 1 178 ? 28.301 5.034 28.872 1.00 29.16 178 ILE A C 1
ATOM 1434 O O . ILE A 1 178 ? 28.062 4.416 27.835 1.00 29.16 178 ILE A O 1
ATOM 1438 N N . ASP A 1 179 ? 28.007 4.566 30.084 1.00 24.81 179 ASP A N 1
ATOM 1439 C CA . ASP A 1 179 ? 27.132 3.418 30.312 1.00 24.81 179 ASP A CA 1
ATOM 1440 C C . ASP A 1 179 ? 25.814 3.641 29.556 1.00 24.81 179 ASP A C 1
ATOM 1442 O O . ASP A 1 179 ? 24.938 4.403 29.981 1.00 24.81 179 ASP A O 1
ATOM 1446 N N . PHE A 1 180 ? 25.676 2.996 28.399 1.00 30.17 180 PHE A N 1
ATOM 1447 C CA . PHE A 1 180 ? 24.469 3.085 27.598 1.00 30.17 180 PHE A CA 1
ATOM 1448 C C . PHE A 1 180 ? 23.449 2.082 28.135 1.00 30.17 180 PHE A C 1
ATOM 1450 O O . PHE A 1 180 ? 23.559 0.868 27.961 1.00 30.17 180 PHE A O 1
ATOM 1457 N N . LYS A 1 181 ? 22.433 2.612 28.817 1.00 28.70 181 LYS A N 1
ATOM 1458 C CA . LYS A 1 181 ? 21.232 1.874 29.205 1.00 28.70 181 LYS A CA 1
ATOM 1459 C C . LYS A 1 181 ? 20.348 1.707 27.971 1.00 28.70 181 LYS A C 1
ATOM 1461 O O . LYS A 1 181 ? 19.696 2.649 27.535 1.00 28.70 181 LYS A O 1
ATOM 1466 N N . SER A 1 182 ? 20.312 0.489 27.443 1.00 33.31 182 SER A N 1
ATOM 1467 C CA . SER A 1 182 ? 19.484 -0.002 26.327 1.00 33.31 182 SER A CA 1
ATOM 1468 C C . SER A 1 182 ? 17.957 0.008 26.578 1.00 33.31 182 SER A C 1
ATOM 1470 O O . SER A 1 182 ? 17.235 -0.844 26.082 1.00 33.31 182 SER A O 1
ATOM 1472 N N . PHE A 1 183 ? 17.450 0.964 27.342 1.00 40.56 183 PHE A N 1
ATOM 1473 C CA . PHE A 1 183 ? 16.040 1.347 27.433 1.00 40.56 183 PHE A CA 1
ATOM 1474 C C . PHE A 1 183 ? 16.099 2.811 27.835 1.00 40.56 183 PHE A C 1
ATOM 1476 O O . PHE A 1 183 ? 16.069 3.159 29.018 1.00 40.56 183 PHE A O 1
ATOM 1483 N N . ALA A 1 184 ? 16.404 3.667 26.862 1.00 36.84 184 ALA A N 1
ATOM 1484 C CA . ALA A 1 184 ? 16.591 5.072 27.142 1.00 36.84 184 ALA A CA 1
ATOM 1485 C C . ALA A 1 184 ? 15.263 5.614 27.679 1.00 36.84 184 ALA A C 1
ATOM 1487 O O . ALA A 1 184 ? 14.254 5.626 26.981 1.00 36.84 184 ALA A O 1
ATOM 1488 N N . THR A 1 185 ? 15.271 6.091 28.921 1.00 39.78 185 THR A N 1
ATOM 1489 C CA . THR A 1 185 ? 14.144 6.790 29.551 1.00 39.78 185 THR A CA 1
ATOM 1490 C C . THR A 1 185 ? 13.596 7.940 28.696 1.00 39.78 185 THR A C 1
ATOM 1492 O O . THR A 1 185 ? 12.490 8.398 28.952 1.00 39.78 185 THR A O 1
ATOM 1495 N N . SER A 1 186 ? 14.342 8.392 27.679 1.00 38.25 186 SER A N 1
ATOM 1496 C CA . SER A 1 186 ? 13.924 9.376 26.678 1.00 38.25 186 SER A CA 1
ATOM 1497 C C . SER A 1 186 ? 12.940 8.866 25.614 1.00 38.25 186 SER A C 1
ATOM 1499 O O . SER A 1 186 ? 12.345 9.698 24.941 1.00 38.25 186 SER A O 1
ATOM 1501 N N . TRP A 1 187 ? 12.754 7.551 25.450 1.00 44.03 187 TRP A N 1
ATOM 1502 C CA . TRP A 1 187 ? 11.820 6.957 24.472 1.00 44.03 187 TRP A CA 1
ATOM 1503 C C . TRP A 1 187 ? 10.498 6.504 25.093 1.00 44.03 187 TRP A C 1
ATOM 1505 O O . TRP A 1 187 ? 9.609 6.055 24.374 1.00 44.03 187 TRP A O 1
ATOM 1515 N N . GLY A 1 188 ? 10.409 6.592 26.422 1.00 55.16 188 GLY A N 1
ATOM 1516 C CA . GLY A 1 188 ? 9.259 6.142 27.183 1.00 55.16 188 GLY A CA 1
ATOM 1517 C C . GLY A 1 188 ? 9.036 4.624 27.158 1.00 55.16 188 GLY A C 1
ATOM 1518 O O . GLY A 1 188 ? 9.873 3.865 26.671 1.00 55.16 188 GLY A O 1
ATOM 1519 N N . PRO A 1 189 ? 7.939 4.162 27.773 1.00 63.16 189 PRO A N 1
ATOM 1520 C CA . PRO A 1 189 ? 7.585 2.745 27.869 1.00 63.16 189 PRO A CA 1
ATOM 1521 C C . PRO A 1 189 ? 7.299 2.124 26.497 1.00 63.16 189 PRO A C 1
ATOM 1523 O O . PRO A 1 189 ? 6.820 2.802 25.588 1.00 63.16 189 PRO A O 1
ATOM 1526 N N . LEU A 1 190 ? 7.444 0.798 26.393 1.00 63.44 190 LEU A N 1
ATOM 1527 C CA . LEU A 1 190 ? 7.147 0.003 25.187 1.00 63.44 190 LEU A CA 1
ATOM 1528 C C . LEU A 1 190 ? 5.792 0.329 24.522 1.00 63.44 190 LEU A C 1
ATOM 1530 O O . LEU A 1 190 ? 5.644 0.207 23.308 1.00 63.44 190 LEU A O 1
ATOM 1534 N N . TRP A 1 191 ? 4.802 0.744 25.319 1.00 68.56 191 TRP A N 1
ATOM 1535 C CA . TRP A 1 191 ? 3.434 1.044 24.879 1.00 68.56 191 TRP A CA 1
ATOM 1536 C C . TRP A 1 191 ? 3.074 2.527 24.958 1.00 68.56 191 TRP A C 1
ATOM 1538 O O . TRP A 1 191 ? 1.885 2.843 25.066 1.00 68.56 191 TRP A O 1
ATOM 1548 N N . GLU A 1 192 ? 4.055 3.432 25.006 1.00 66.19 192 GLU A N 1
ATOM 1549 C CA . GLU A 1 192 ? 3.745 4.857 24.978 1.00 66.19 192 GLU A CA 1
ATOM 1550 C C . GLU A 1 192 ? 2.945 5.182 23.718 1.00 66.19 192 GLU A C 1
ATOM 1552 O O . GLU A 1 192 ? 3.272 4.758 22.607 1.00 66.19 192 GLU A O 1
ATOM 1557 N N . HIS A 1 193 ? 1.852 5.915 23.910 1.00 56.66 193 HIS A N 1
ATOM 1558 C CA . HIS A 1 193 ? 1.071 6.420 22.798 1.00 56.66 193 HIS A CA 1
ATOM 1559 C C . HIS A 1 193 ? 1.888 7.527 22.143 1.00 56.66 193 HIS A C 1
ATOM 1561 O O . HIS A 1 193 ? 1.953 8.636 22.667 1.00 56.66 193 HIS A O 1
ATOM 1567 N N . LEU A 1 194 ? 2.524 7.206 21.021 1.00 53.94 194 LEU A N 1
ATOM 1568 C CA . LEU A 1 194 ? 3.178 8.199 20.184 1.00 53.94 194 LEU A CA 1
ATOM 1569 C C . LEU A 1 194 ? 2.131 9.240 19.765 1.00 53.94 194 LEU A C 1
ATOM 1571 O O . LEU A 1 194 ? 1.044 8.887 19.300 1.00 53.94 194 LEU A O 1
ATOM 1575 N N . ASN A 1 195 ? 2.447 10.522 19.951 1.00 50.28 195 ASN A N 1
ATOM 1576 C CA . ASN A 1 195 ? 1.670 11.595 19.331 1.00 50.28 195 ASN A CA 1
ATOM 1577 C C . ASN A 1 195 ? 1.755 11.444 17.802 1.00 50.28 195 ASN A C 1
ATOM 1579 O O . ASN A 1 195 ? 2.758 10.929 17.305 1.00 50.28 195 ASN A O 1
ATOM 1583 N N . GLU A 1 196 ? 0.738 11.893 17.057 1.00 47.75 196 GLU A N 1
ATOM 1584 C CA . GLU A 1 196 ? 0.726 11.837 15.577 1.00 47.75 196 GLU A CA 1
ATOM 1585 C C . GLU A 1 196 ? 2.017 12.428 14.978 1.00 47.75 196 GLU A C 1
ATOM 1587 O O . GLU A 1 196 ? 2.655 11.785 14.146 1.00 47.75 196 GLU A O 1
ATOM 1592 N N . ASP A 1 197 ? 2.524 13.522 15.553 1.00 44.84 197 ASP A N 1
ATOM 1593 C CA . ASP A 1 197 ? 3.796 14.165 15.178 1.00 44.84 197 ASP A CA 1
ATOM 1594 C C . ASP A 1 197 ? 5.063 13.302 15.401 1.00 44.84 197 ASP A C 1
ATOM 1596 O O . ASP A 1 197 ? 6.140 13.607 14.879 1.00 44.84 197 ASP A O 1
ATOM 1600 N N . GLN A 1 198 ? 4.976 12.249 16.222 1.00 45.47 198 GLN A N 1
ATOM 1601 C CA . GLN A 1 198 ? 6.076 11.328 16.541 1.00 45.47 198 GLN A CA 1
ATOM 1602 C C . GLN A 1 198 ? 5.920 9.941 15.901 1.00 45.47 198 GLN A C 1
ATOM 1604 O O . GLN A 1 198 ? 6.912 9.217 15.805 1.00 45.47 198 GLN A O 1
ATOM 1609 N N . LEU A 1 199 ? 4.723 9.587 15.416 1.00 47.84 199 LEU A N 1
ATOM 1610 C CA . LEU A 1 199 ? 4.440 8.317 14.731 1.00 47.84 199 LEU A CA 1
ATOM 1611 C C . LEU A 1 199 ? 5.307 8.138 13.473 1.00 47.84 199 LEU A C 1
ATOM 1613 O O . LEU A 1 199 ? 5.838 7.055 13.255 1.00 47.84 199 LEU A O 1
ATOM 1617 N N . GLY A 1 200 ? 5.568 9.214 12.722 1.00 40.75 200 GLY A N 1
ATOM 1618 C CA . GLY A 1 200 ? 6.494 9.182 11.578 1.00 40.75 200 GLY A CA 1
ATOM 1619 C C . GLY A 1 200 ? 7.980 9.069 11.952 1.00 40.75 200 GLY A C 1
ATOM 1620 O O . GLY A 1 200 ? 8.794 8.656 11.133 1.00 40.75 200 GLY A O 1
ATOM 1621 N N . LYS A 1 201 ? 8.360 9.405 13.193 1.00 45.66 201 LYS A N 1
ATOM 1622 C CA . LYS A 1 201 ? 9.768 9.457 13.637 1.00 45.66 201 LYS A CA 1
ATOM 1623 C C . LYS A 1 201 ? 10.227 8.207 14.395 1.00 45.66 201 LYS A C 1
ATOM 1625 O O . LYS A 1 201 ? 11.432 8.019 14.554 1.00 45.66 201 LYS A O 1
ATOM 1630 N N . GLN A 1 202 ? 9.301 7.378 14.883 1.00 49.09 202 GLN A N 1
ATOM 1631 C CA . GLN A 1 202 ? 9.589 6.220 15.737 1.00 49.09 202 GLN A CA 1
ATOM 1632 C C . GLN A 1 202 ? 8.829 4.952 15.295 1.00 49.09 202 GLN A C 1
ATOM 1634 O O . GLN A 1 202 ? 7.973 4.489 16.038 1.00 49.09 202 GLN A O 1
ATOM 1639 N N . GLU A 1 203 ? 9.129 4.394 14.112 1.00 56.47 203 GLU A N 1
ATOM 1640 C CA . GLU A 1 203 ? 8.770 3.020 13.651 1.00 56.47 203 GLU A CA 1
ATOM 1641 C C . GLU A 1 203 ? 7.393 2.460 14.107 1.00 56.47 203 GLU A C 1
ATOM 1643 O O . GLU A 1 203 ? 7.237 1.275 14.437 1.00 56.47 203 GLU A O 1
ATOM 1648 N N . GLY A 1 204 ? 6.376 3.320 14.175 1.00 66.62 204 GLY A N 1
ATOM 1649 C CA . GLY A 1 204 ? 5.075 3.036 14.769 1.00 66.62 204 GLY A CA 1
ATOM 1650 C C . GLY A 1 204 ? 3.950 3.552 13.885 1.00 66.62 204 GLY A C 1
ATOM 1651 O O . GLY A 1 204 ? 4.130 4.477 13.101 1.00 66.62 204 GLY A O 1
ATOM 1652 N N . LEU A 1 205 ? 2.770 2.949 14.008 1.00 74.12 205 LEU A N 1
ATOM 1653 C CA . LEU A 1 205 ? 1.612 3.244 13.173 1.00 74.12 205 LEU A CA 1
ATOM 1654 C C . LEU A 1 205 ? 0.319 3.221 13.992 1.00 74.12 205 LEU A C 1
ATOM 1656 O O . LEU A 1 205 ? 0.115 2.365 14.858 1.00 74.12 205 LEU A O 1
ATOM 1660 N N . LEU A 1 206 ? -0.585 4.145 13.672 1.00 79.56 206 LEU A N 1
ATOM 1661 C CA . LEU A 1 206 ? -1.973 4.082 14.103 1.00 79.56 206 LEU A CA 1
ATOM 1662 C C . LEU A 1 206 ? -2.750 3.203 13.117 1.00 79.56 206 LEU A C 1
ATOM 1664 O O . LEU A 1 206 ? -2.996 3.599 11.981 1.00 79.56 206 LEU A O 1
ATOM 1668 N N . LEU A 1 207 ? -3.152 2.013 13.555 1.00 84.75 207 LEU A N 1
ATOM 1669 C CA . LEU A 1 207 ? -3.984 1.107 12.774 1.00 84.75 207 LEU A CA 1
ATOM 1670 C C . LEU A 1 207 ? -5.454 1.526 12.869 1.00 84.75 207 LEU A C 1
ATOM 1672 O O . LEU A 1 207 ? -6.002 1.717 13.961 1.00 84.75 207 LEU A O 1
ATOM 1676 N N . ARG A 1 208 ? -6.102 1.633 11.710 1.00 84.81 208 ARG A N 1
ATOM 1677 C CA . ARG A 1 208 ? -7.533 1.923 11.573 1.00 84.81 208 ARG A CA 1
ATOM 1678 C C . ARG A 1 208 ? -8.293 0.669 11.160 1.00 84.81 208 ARG A C 1
ATOM 1680 O O . ARG A 1 208 ? -7.702 -0.255 10.610 1.00 84.81 208 ARG A O 1
ATOM 1687 N N . ASP A 1 209 ? -9.600 0.651 11.408 1.00 89.12 209 ASP A N 1
ATOM 1688 C CA . ASP A 1 209 ? -10.447 -0.437 10.929 1.00 89.12 209 ASP A CA 1
ATOM 1689 C C . ASP A 1 209 ? -10.568 -0.334 9.400 1.00 89.12 209 ASP A C 1
ATOM 1691 O O . ASP A 1 209 ? -11.119 0.663 8.906 1.00 89.12 209 ASP A O 1
ATOM 1695 N N . PRO A 1 210 ? -10.031 -1.312 8.648 1.00 88.88 210 PRO A N 1
ATOM 1696 C CA . PRO A 1 210 ? -9.962 -1.224 7.196 1.00 88.88 210 PRO A CA 1
ATOM 1697 C C . PRO A 1 210 ? -11.333 -1.349 6.535 1.00 88.88 210 PRO A C 1
ATOM 1699 O O . PRO A 1 210 ? -11.531 -0.805 5.453 1.00 88.88 210 PRO A O 1
ATOM 1702 N N . ASP A 1 211 ? -12.277 -2.006 7.209 1.00 88.19 211 ASP A N 1
ATOM 1703 C CA . ASP A 1 211 ? -13.576 -2.392 6.659 1.00 88.19 211 ASP A CA 1
ATOM 1704 C C . ASP A 1 211 ? -14.694 -1.424 7.108 1.00 88.19 211 ASP A C 1
ATOM 1706 O O . ASP A 1 211 ? -15.871 -1.611 6.802 1.00 88.19 211 ASP A O 1
ATOM 1710 N N . ASN A 1 212 ? -14.345 -0.371 7.857 1.00 86.12 212 ASN A N 1
ATOM 1711 C CA . ASN A 1 212 ? -15.234 0.765 8.096 1.00 86.12 212 ASN A CA 1
ATOM 1712 C C . ASN A 1 212 ? -15.203 1.742 6.914 1.00 86.12 212 ASN A C 1
ATOM 1714 O O . ASN A 1 212 ? -14.243 1.786 6.141 1.00 86.12 212 ASN A O 1
ATOM 1718 N N . GLY A 1 213 ? -16.248 2.575 6.833 1.00 80.00 213 GLY A N 1
ATOM 1719 C CA . GLY A 1 213 ? -16.345 3.642 5.840 1.00 80.00 213 GLY A CA 1
ATOM 1720 C C . GLY A 1 213 ? -15.093 4.519 5.797 1.00 80.00 213 GLY A C 1
ATOM 1721 O O . GLY A 1 213 ? -14.426 4.736 6.815 1.00 80.00 213 GLY A O 1
ATOM 1722 N N . VAL A 1 214 ? -14.784 5.023 4.607 1.00 75.19 214 VAL A N 1
ATOM 1723 C CA . VAL A 1 214 ? -13.625 5.882 4.346 1.00 75.19 214 VAL A CA 1
ATOM 1724 C C . VAL A 1 214 ? -13.607 7.069 5.330 1.00 75.19 214 VAL A C 1
ATOM 1726 O O . VAL A 1 214 ? -14.569 7.827 5.419 1.00 75.19 214 VAL A O 1
ATOM 1729 N N . PHE A 1 215 ? -12.534 7.187 6.123 1.00 72.31 215 PHE A N 1
ATOM 1730 C CA . PHE A 1 215 ? -12.354 8.174 7.210 1.00 72.31 215 PHE A CA 1
ATOM 1731 C C . PHE A 1 215 ? -13.385 8.144 8.358 1.00 72.31 215 PHE A C 1
ATOM 1733 O O . PHE A 1 215 ? -13.420 9.057 9.183 1.00 72.31 215 PHE A O 1
ATOM 1740 N N . ALA A 1 216 ? -14.202 7.094 8.478 1.00 76.12 216 ALA A N 1
ATOM 1741 C CA . ALA A 1 216 ? -15.119 6.935 9.607 1.00 76.12 216 ALA A CA 1
ATOM 1742 C C . ALA A 1 216 ? -14.360 6.620 10.908 1.00 76.12 216 ALA A C 1
ATOM 1744 O O . ALA A 1 216 ? -13.390 5.856 10.896 1.00 76.12 216 ALA A O 1
ATOM 1745 N N . ALA A 1 217 ? -14.820 7.175 12.033 1.00 71.38 217 ALA A N 1
ATOM 1746 C CA . ALA A 1 217 ? -14.220 6.938 13.347 1.00 71.38 217 ALA A CA 1
ATOM 1747 C C . ALA A 1 217 ? -14.310 5.459 13.768 1.00 71.38 217 ALA A C 1
ATOM 1749 O O . ALA A 1 217 ? -15.318 4.782 13.534 1.00 71.38 217 ALA A O 1
ATOM 1750 N N . ASN A 1 218 ? -13.276 4.971 14.454 1.00 75.19 218 ASN A N 1
ATOM 1751 C CA . ASN A 1 218 ? -13.232 3.599 14.959 1.00 75.19 218 ASN A CA 1
ATOM 1752 C C . ASN A 1 218 ? -14.060 3.457 16.241 1.00 75.19 218 ASN A C 1
ATOM 1754 O O . ASN A 1 218 ? -13.594 3.733 17.342 1.00 75.19 218 ASN A O 1
ATOM 1758 N N . THR A 1 219 ? -15.280 2.951 16.155 1.00 65.44 219 THR A N 1
ATOM 1759 C CA . THR A 1 219 ? -16.052 2.621 17.360 1.00 65.44 219 THR A CA 1
ATOM 1760 C C . THR A 1 219 ? -15.605 1.242 17.860 1.00 65.44 219 THR A C 1
ATOM 1762 O O . THR A 1 219 ? -15.995 0.234 17.278 1.00 65.44 219 THR A O 1
ATOM 1765 N N . GLY A 1 220 ? -14.784 1.157 18.911 1.00 63.66 220 GLY A N 1
ATOM 1766 C CA . GLY A 1 220 ? -14.144 -0.092 19.380 1.00 63.66 220 GLY A CA 1
ATOM 1767 C C . GLY A 1 220 ? -15.054 -1.266 19.779 1.00 63.66 220 GLY A C 1
ATOM 1768 O O . GLY A 1 220 ? -14.577 -2.288 20.269 1.00 63.66 220 GLY A O 1
ATOM 1769 N N . THR A 1 221 ? -16.366 -1.134 19.603 1.00 72.06 221 THR A N 1
ATOM 1770 C CA . THR A 1 221 ? -17.385 -2.109 19.984 1.00 72.06 221 THR A CA 1
ATOM 1771 C C . THR A 1 221 ? -17.629 -3.184 18.926 1.00 72.06 221 THR A C 1
ATOM 1773 O O . THR A 1 221 ? -17.867 -4.327 19.303 1.00 72.06 221 THR A O 1
ATOM 1776 N N . ILE A 1 222 ? -17.567 -2.856 17.629 1.00 85.00 222 ILE A N 1
ATOM 1777 C CA . ILE A 1 222 ? -17.868 -3.774 16.511 1.00 85.00 222 ILE A CA 1
ATOM 1778 C C . ILE A 1 222 ? -16.955 -3.421 15.329 1.00 85.00 222 ILE A C 1
ATOM 1780 O O . ILE A 1 222 ? -16.870 -2.245 14.980 1.00 85.00 222 ILE A O 1
ATOM 1784 N N . LEU A 1 223 ? -16.295 -4.419 14.735 1.00 90.56 223 LEU A N 1
ATOM 1785 C CA . LEU A 1 223 ? -15.427 -4.257 13.565 1.00 90.56 223 LEU A CA 1
ATOM 1786 C C . LEU A 1 223 ? -16.279 -3.992 12.317 1.00 90.56 223 LEU A C 1
ATOM 1788 O O . LEU A 1 223 ? -17.399 -4.502 12.212 1.00 90.56 223 LEU A O 1
ATOM 1792 N N . GLY A 1 224 ? -15.757 -3.229 11.358 1.00 88.81 224 GLY A N 1
ATOM 1793 C CA . GLY A 1 224 ? -16.410 -2.970 10.072 1.00 88.81 224 GLY A CA 1
ATOM 1794 C C . GLY A 1 224 ? -16.796 -4.271 9.370 1.00 88.81 224 GLY A C 1
ATOM 1795 O O . GLY A 1 224 ? -17.951 -4.450 8.980 1.00 88.81 224 GLY A O 1
ATOM 1796 N N . TRP A 1 225 ? -15.882 -5.244 9.371 1.00 89.25 225 TRP A N 1
ATOM 1797 C CA . TRP A 1 225 ? -16.111 -6.590 8.848 1.00 89.25 225 TRP A CA 1
ATOM 1798 C C . TRP A 1 225 ? -17.283 -7.310 9.519 1.00 89.25 225 TRP A C 1
ATOM 1800 O O . TRP A 1 225 ? -18.159 -7.859 8.852 1.00 89.25 225 TRP A O 1
ATOM 1810 N N . GLU A 1 226 ? -17.358 -7.262 10.851 1.00 89.31 226 GLU A N 1
ATOM 1811 C CA . GLU A 1 226 ? -18.461 -7.871 11.599 1.00 89.31 226 GLU A CA 1
ATOM 1812 C C . GLU A 1 226 ? -19.800 -7.203 11.257 1.00 89.31 226 GLU A C 1
ATOM 1814 O O . GLU A 1 226 ? -20.823 -7.881 11.148 1.00 89.31 226 GLU A O 1
ATOM 1819 N N . ARG A 1 227 ? -19.823 -5.875 11.070 1.00 88.31 227 ARG A N 1
ATOM 1820 C CA . ARG A 1 227 ? -21.036 -5.155 10.641 1.00 88.31 227 ARG A CA 1
ATOM 1821 C C . ARG A 1 227 ? -21.472 -5.584 9.256 1.00 88.31 227 ARG A C 1
ATOM 1823 O O . ARG A 1 227 ? -22.656 -5.852 9.068 1.00 88.31 227 ARG A O 1
ATOM 1830 N N . TYR A 1 228 ? -20.530 -5.659 8.323 1.00 85.88 228 TYR A N 1
ATOM 1831 C CA . TYR A 1 228 ? -20.784 -6.103 6.963 1.00 85.88 228 TYR A CA 1
ATOM 1832 C C . TYR A 1 228 ? -21.350 -7.527 6.947 1.00 85.88 228 TYR A C 1
ATOM 1834 O O . TYR A 1 228 ? -22.445 -7.738 6.426 1.00 85.88 228 TYR A O 1
ATOM 1842 N N . ILE A 1 229 ? -20.697 -8.477 7.627 1.00 85.69 229 ILE A N 1
ATOM 1843 C CA . ILE A 1 229 ? -21.184 -9.858 7.768 1.00 85.69 229 ILE A CA 1
ATOM 1844 C C . ILE A 1 229 ? -22.612 -9.876 8.318 1.00 85.69 229 ILE A C 1
ATOM 1846 O O . ILE A 1 229 ? -23.500 -10.521 7.753 1.00 85.69 229 ILE A O 1
ATOM 1850 N N . ASN A 1 230 ? -22.860 -9.151 9.410 1.00 88.12 230 ASN A N 1
ATOM 1851 C CA . ASN A 1 230 ? -24.179 -9.104 10.031 1.00 88.12 230 ASN A CA 1
ATOM 1852 C C . ASN A 1 230 ? -25.235 -8.498 9.096 1.00 88.12 230 ASN A C 1
ATOM 1854 O O . ASN A 1 230 ? -26.364 -8.994 9.060 1.00 88.12 230 ASN A O 1
ATOM 1858 N N . ALA A 1 231 ? -24.887 -7.467 8.325 1.00 87.50 231 ALA A N 1
ATOM 1859 C CA . ALA A 1 231 ? -25.776 -6.849 7.347 1.00 87.50 231 ALA A CA 1
ATOM 1860 C C . ALA A 1 231 ? -26.120 -7.816 6.203 1.00 87.50 231 ALA A C 1
ATOM 1862 O O . ALA A 1 231 ? -27.302 -7.996 5.904 1.00 87.50 231 ALA A O 1
ATOM 1863 N N . VAL A 1 232 ? -25.124 -8.506 5.635 1.00 87.31 232 VAL A N 1
ATOM 1864 C CA . VAL A 1 232 ? -25.314 -9.516 4.578 1.00 87.31 232 VAL A CA 1
ATOM 1865 C C . VAL A 1 232 ? -26.207 -10.654 5.069 1.00 87.31 232 VAL A C 1
ATOM 1867 O O . VAL A 1 232 ? -27.198 -10.988 4.417 1.00 87.31 232 VAL A O 1
ATOM 1870 N N . HIS A 1 233 ? -25.931 -11.210 6.254 1.00 87.00 233 HIS A N 1
ATOM 1871 C CA . HIS A 1 233 ? -26.792 -12.243 6.831 1.00 87.00 233 HIS A CA 1
ATOM 1872 C C . HIS A 1 233 ? -28.206 -11.728 7.090 1.00 87.00 233 HIS A C 1
ATOM 1874 O O . HIS A 1 233 ? -29.165 -12.430 6.787 1.00 87.00 233 HIS A O 1
ATOM 1880 N N . THR A 1 234 ? -28.367 -10.518 7.619 1.00 90.44 234 THR A N 1
ATOM 1881 C CA . THR A 1 234 ? -29.697 -9.957 7.896 1.00 90.44 234 THR A CA 1
ATOM 1882 C C . THR A 1 234 ? -30.506 -9.762 6.613 1.00 90.44 234 THR A C 1
ATOM 1884 O O . THR A 1 234 ? -31.697 -10.067 6.598 1.00 90.44 234 THR A O 1
ATOM 1887 N N . ALA A 1 235 ? -29.866 -9.310 5.533 1.00 89.12 235 ALA A N 1
ATOM 1888 C CA . ALA A 1 235 ? -30.518 -9.068 4.251 1.00 89.12 235 ALA A CA 1
ATOM 1889 C C . ALA A 1 235 ? -30.863 -10.364 3.498 1.00 89.12 235 ALA A C 1
ATOM 1891 O O . ALA A 1 235 ? -31.944 -10.471 2.923 1.00 89.12 235 ALA A O 1
ATOM 1892 N N . LEU A 1 236 ? -29.965 -11.356 3.496 1.00 90.69 236 LEU A N 1
ATOM 1893 C CA . LEU A 1 236 ? -30.085 -12.529 2.623 1.00 90.69 236 LEU A CA 1
ATOM 1894 C C . LEU A 1 236 ? -30.665 -13.770 3.309 1.00 90.69 236 LEU A C 1
ATOM 1896 O O . LEU A 1 236 ? -31.348 -14.556 2.656 1.00 90.69 236 LEU A O 1
ATOM 1900 N N . LYS A 1 237 ? -30.454 -13.954 4.617 1.00 88.56 237 LYS A N 1
ATOM 1901 C CA . LYS A 1 237 ? -30.925 -15.140 5.360 1.00 88.56 237 LYS A CA 1
ATOM 1902 C C . LYS A 1 237 ? -32.445 -15.367 5.311 1.00 88.56 237 LYS A C 1
ATOM 1904 O O . LYS A 1 237 ? -32.848 -16.528 5.324 1.00 88.56 237 LYS A O 1
ATOM 1909 N N . PRO A 1 238 ? -33.315 -14.338 5.237 1.00 92.44 238 PRO A N 1
ATOM 1910 C CA . PRO A 1 238 ? -34.749 -14.562 5.032 1.00 92.44 238 PRO A CA 1
ATOM 1911 C C . PRO A 1 238 ? -35.089 -15.206 3.679 1.00 92.44 238 PRO A C 1
ATOM 1913 O O . PRO A 1 238 ? -36.175 -15.761 3.523 1.00 92.44 238 PRO A O 1
ATOM 1916 N N . HIS A 1 239 ? -34.182 -15.120 2.705 1.00 92.50 239 HIS A N 1
ATOM 1917 C CA . HIS A 1 239 ? -34.411 -15.517 1.318 1.00 92.50 239 HIS A CA 1
ATOM 1918 C C . HIS A 1 239 ? -33.549 -16.703 0.872 1.00 92.50 239 HIS A C 1
ATOM 1920 O O . HIS A 1 239 ? -33.912 -17.376 -0.091 1.00 92.50 239 HIS A O 1
ATOM 1926 N N . LEU A 1 240 ? -32.435 -16.974 1.558 1.00 92.31 240 LEU A N 1
ATOM 1927 C CA . LEU A 1 240 ? -31.436 -17.967 1.168 1.00 92.31 240 LEU A CA 1
ATOM 1928 C C . LEU A 1 240 ? -30.962 -18.806 2.374 1.00 92.31 240 LEU A C 1
ATOM 1930 O O . LEU A 1 240 ? -30.833 -18.271 3.479 1.00 92.31 240 LEU A O 1
ATOM 1934 N N . PRO A 1 241 ? -30.660 -20.107 2.180 1.00 91.06 241 PRO A N 1
ATOM 1935 C CA . PRO A 1 241 ? -29.959 -20.932 3.166 1.00 91.06 241 PRO A CA 1
ATOM 1936 C C . PRO A 1 241 ? -28.629 -20.311 3.600 1.00 91.06 241 PRO A C 1
ATOM 1938 O O . PRO A 1 241 ? -27.948 -19.677 2.794 1.00 91.06 241 PRO A O 1
ATOM 1941 N N . THR A 1 242 ? -28.235 -20.528 4.858 1.00 85.00 242 THR A N 1
ATOM 1942 C CA . THR A 1 242 ? -27.010 -19.948 5.440 1.00 85.00 242 THR A CA 1
ATOM 1943 C C . THR A 1 242 ? -25.771 -20.269 4.604 1.00 85.00 242 THR A C 1
ATOM 1945 O O . THR A 1 242 ? -24.934 -19.399 4.401 1.00 85.00 242 THR A O 1
ATOM 1948 N N . GLU A 1 243 ? -25.697 -21.481 4.058 1.00 86.94 243 GLU A N 1
ATOM 1949 C CA . GLU A 1 243 ? -24.587 -21.950 3.230 1.00 86.94 243 GLU A CA 1
ATOM 1950 C C . GLU A 1 243 ? -24.445 -21.120 1.946 1.00 86.94 243 GLU A C 1
ATOM 1952 O O . GLU A 1 243 ? -23.338 -20.739 1.578 1.00 86.94 243 GLU A O 1
ATOM 1957 N N . LEU A 1 244 ? -25.571 -20.779 1.306 1.00 86.00 244 LEU A N 1
ATOM 1958 C CA . LEU A 1 244 ? -25.600 -19.925 0.114 1.00 86.00 244 LEU A CA 1
ATOM 1959 C C . LEU A 1 244 ? -25.302 -18.463 0.455 1.00 86.00 244 LEU A C 1
ATOM 1961 O O . LEU A 1 244 ? -24.660 -17.775 -0.330 1.00 86.00 244 LEU A O 1
ATOM 1965 N N . VAL A 1 245 ? -25.728 -17.985 1.627 1.00 85.75 245 VAL A N 1
ATOM 1966 C CA . VAL A 1 245 ? -25.366 -16.642 2.109 1.00 85.75 245 VAL A CA 1
ATOM 1967 C C . VAL A 1 245 ? -23.855 -16.534 2.332 1.00 85.75 245 VAL A C 1
ATOM 1969 O O . VAL A 1 245 ? -23.248 -15.554 1.906 1.00 85.75 245 VAL A O 1
ATOM 1972 N N . ASP A 1 246 ? -23.238 -17.546 2.947 1.00 81.00 246 ASP A N 1
ATOM 1973 C CA . ASP A 1 246 ? -21.787 -17.603 3.151 1.00 81.00 246 ASP A CA 1
ATOM 1974 C C . ASP A 1 246 ? -21.010 -17.711 1.828 1.00 81.00 246 ASP A C 1
ATOM 1976 O O . ASP A 1 246 ? -19.904 -17.178 1.722 1.00 81.00 246 ASP A O 1
ATOM 1980 N N . GLU A 1 247 ? -21.565 -18.387 0.819 1.00 81.56 247 GLU A N 1
ATOM 1981 C CA . GLU A 1 247 ? -20.965 -18.489 -0.515 1.00 81.56 247 GLU A CA 1
ATOM 1982 C C . GLU A 1 247 ? -21.069 -17.177 -1.301 1.00 81.56 247 GLU A C 1
ATOM 1984 O O . GLU A 1 247 ? -20.067 -16.719 -1.848 1.00 81.56 247 GLU A O 1
ATOM 1989 N N . ILE A 1 248 ? -22.237 -16.526 -1.291 1.00 80.12 248 ILE A N 1
ATOM 1990 C CA . ILE A 1 248 ? -22.432 -15.207 -1.914 1.00 80.12 248 ILE A CA 1
ATOM 1991 C C . ILE A 1 248 ? -21.510 -14.177 -1.273 1.00 80.12 248 ILE A C 1
ATOM 1993 O O . ILE A 1 248 ? -20.865 -13.426 -1.997 1.00 80.12 248 ILE A O 1
ATOM 1997 N N . ARG A 1 249 ? -21.389 -14.178 0.062 1.00 77.31 249 ARG A N 1
ATOM 1998 C CA . ARG A 1 249 ? -20.448 -13.312 0.784 1.00 77.31 249 ARG A CA 1
ATOM 1999 C C . ARG A 1 249 ? -19.043 -13.427 0.189 1.00 77.31 249 ARG A C 1
ATOM 2001 O O . ARG A 1 249 ? -18.521 -12.445 -0.316 1.00 77.31 249 ARG A O 1
ATOM 2008 N N . LYS A 1 250 ? -18.501 -14.648 0.127 1.00 72.62 250 LYS A N 1
ATOM 2009 C CA . LYS A 1 250 ? -17.152 -14.907 -0.409 1.00 72.62 250 LYS A CA 1
ATOM 2010 C C . LYS A 1 250 ? -16.957 -14.457 -1.860 1.00 72.62 250 LYS A C 1
ATOM 2012 O O . LYS A 1 250 ? -15.824 -14.217 -2.256 1.00 72.62 250 LYS A O 1
ATOM 2017 N N . GLN A 1 251 ? -18.020 -14.409 -2.664 1.00 68.50 251 GLN A N 1
ATOM 2018 C CA . GLN A 1 251 ? -17.949 -13.945 -4.053 1.00 68.50 251 GLN A CA 1
ATOM 2019 C C . GLN A 1 251 ? -18.016 -12.419 -4.166 1.00 68.50 251 GLN A C 1
ATOM 2021 O O . GLN A 1 251 ? -17.323 -11.846 -5.001 1.00 68.50 251 GLN A O 1
ATOM 2026 N N . VAL A 1 252 ? -18.819 -11.766 -3.321 1.00 65.31 252 VAL A N 1
ATOM 2027 C CA . VAL A 1 252 ? -18.914 -10.298 -3.224 1.00 65.31 252 VAL A CA 1
ATOM 2028 C C . VAL A 1 252 ? -17.597 -9.699 -2.720 1.00 65.31 252 VAL A C 1
ATOM 2030 O O . VAL A 1 252 ? -17.231 -8.602 -3.120 1.00 65.31 252 VAL A O 1
ATOM 2033 N N . ASP A 1 253 ? -16.833 -10.444 -1.924 1.00 60.97 253 ASP A N 1
ATOM 2034 C CA . ASP A 1 253 ? -15.547 -9.996 -1.378 1.00 60.97 253 ASP A CA 1
ATOM 2035 C C . ASP A 1 253 ? -14.401 -9.949 -2.423 1.00 60.97 253 ASP A C 1
ATOM 2037 O O . ASP A 1 253 ? -13.300 -9.511 -2.096 1.00 60.97 253 ASP A O 1
ATOM 2041 N N . ASN A 1 254 ? -14.651 -10.384 -3.668 1.00 58.03 254 ASN A N 1
ATOM 2042 C CA . ASN A 1 254 ? -13.678 -10.469 -4.768 1.00 58.03 254 ASN A CA 1
ATOM 2043 C C . ASN A 1 254 ? -13.986 -9.508 -5.933 1.00 58.03 254 ASN A C 1
ATOM 2045 O O . ASN A 1 254 ? -13.635 -9.806 -7.078 1.00 58.03 254 ASN A O 1
ATOM 2049 N N . PHE A 1 255 ? -14.669 -8.384 -5.699 1.00 63.28 255 PHE A N 1
ATOM 2050 C CA . PHE A 1 255 ? -14.819 -7.396 -6.769 1.00 63.28 255 PHE A CA 1
ATOM 2051 C C . PHE A 1 255 ? -13.447 -6.851 -7.164 1.00 63.28 255 PHE A C 1
ATOM 2053 O O . PHE A 1 255 ? -12.795 -6.138 -6.406 1.00 63.28 255 PHE A O 1
ATOM 2060 N N . GLU A 1 256 ? -13.011 -7.218 -8.366 1.00 65.00 256 GLU A N 1
ATOM 2061 C CA . GLU A 1 256 ? -11.814 -6.665 -8.973 1.00 65.00 256 GLU A CA 1
ATOM 2062 C C . GLU A 1 256 ? -12.031 -5.165 -9.175 1.00 65.00 256 GLU A C 1
ATOM 2064 O O . GLU A 1 256 ? -13.054 -4.732 -9.720 1.00 65.00 256 GLU A O 1
ATOM 2069 N N . ILE A 1 257 ? -11.088 -4.361 -8.686 1.00 70.06 257 ILE A N 1
ATOM 2070 C CA . ILE A 1 257 ? -11.156 -2.918 -8.858 1.00 70.06 257 ILE A CA 1
ATOM 2071 C C . ILE A 1 257 ? -10.952 -2.622 -10.335 1.00 70.06 257 ILE A C 1
ATOM 2073 O O . ILE A 1 257 ? -9.854 -2.744 -10.871 1.00 70.06 257 ILE A O 1
ATOM 2077 N N . SER A 1 258 ? -12.029 -2.218 -11.001 1.00 68.00 258 SER A N 1
ATOM 2078 C CA . SER A 1 258 ? -11.948 -1.744 -12.372 1.00 68.00 258 SER A CA 1
ATOM 2079 C C . SER A 1 258 ? -11.667 -0.253 -12.367 1.00 68.00 258 SER A C 1
ATOM 2081 O O . SER A 1 258 ? -12.488 0.553 -11.925 1.00 68.00 258 SER A O 1
ATOM 2083 N N . MET A 1 259 ? -10.531 0.122 -12.941 1.00 75.25 259 MET A N 1
ATOM 2084 C CA . MET A 1 259 ? -10.245 1.516 -13.243 1.00 75.25 259 MET A CA 1
ATOM 2085 C C . MET A 1 259 ? -11.232 2.031 -14.300 1.00 75.25 259 MET A C 1
ATOM 2087 O O . MET A 1 259 ? -11.545 1.300 -15.249 1.00 75.25 259 MET A O 1
ATOM 2091 N N . PRO A 1 260 ? -11.771 3.256 -14.156 1.00 67.50 260 PRO A N 1
ATOM 2092 C CA . PRO A 1 260 ? -12.605 3.835 -15.196 1.00 67.50 260 PRO A CA 1
ATOM 2093 C C . PRO A 1 260 ? -11.779 4.021 -16.471 1.00 67.50 260 PRO A C 1
ATOM 2095 O O . PRO A 1 260 ? -10.600 4.367 -16.423 1.00 67.50 260 PRO A O 1
ATOM 2098 N N . ALA A 1 261 ? -12.407 3.816 -17.629 1.00 68.75 261 ALA A N 1
ATOM 2099 C CA . ALA A 1 261 ? -11.803 4.230 -18.886 1.00 68.75 261 ALA A CA 1
ATOM 2100 C C . ALA A 1 261 ? -11.728 5.761 -18.898 1.00 68.75 261 ALA A C 1
ATOM 2102 O O . ALA A 1 261 ? -12.759 6.434 -18.942 1.00 68.75 261 ALA A O 1
ATOM 2103 N N . TRP A 1 262 ? -10.514 6.299 -18.830 1.00 72.50 262 TRP A N 1
ATOM 2104 C CA . TRP A 1 262 ? -10.294 7.736 -18.798 1.00 72.50 262 TRP A CA 1
ATOM 2105 C C . TRP A 1 262 ? -10.608 8.355 -20.162 1.00 72.50 262 TRP A C 1
ATOM 2107 O O . TRP A 1 262 ? -9.953 8.057 -21.167 1.00 72.50 262 TRP A O 1
ATOM 2117 N N . ASP A 1 263 ? -11.594 9.250 -20.204 1.00 73.12 263 ASP A N 1
ATOM 2118 C CA . ASP A 1 263 ? -11.794 10.130 -21.359 1.00 73.12 263 ASP A CA 1
ATOM 2119 C C . ASP A 1 263 ? -10.659 11.156 -21.444 1.00 73.12 263 ASP A C 1
ATOM 2121 O O . ASP A 1 263 ? -10.189 11.502 -22.531 1.00 73.12 263 ASP A O 1
ATOM 2125 N N . SER A 1 264 ? -10.177 11.610 -20.288 1.00 75.56 264 SER A N 1
ATOM 2126 C CA . SER A 1 264 ? -8.965 12.404 -20.130 1.00 75.56 264 SER A CA 1
ATOM 2127 C C . SER A 1 264 ? -8.259 11.963 -18.847 1.00 75.56 264 SER A C 1
ATOM 2129 O O . SER A 1 264 ? -8.831 12.113 -17.774 1.00 75.56 264 SER A O 1
ATOM 2131 N N . PRO A 1 265 ? -7.046 11.391 -18.917 1.00 75.25 265 PRO A N 1
ATOM 2132 C CA . PRO A 1 265 ? -6.332 10.990 -17.710 1.00 75.25 265 PRO A CA 1
ATOM 2133 C C . PRO A 1 265 ? -5.971 12.214 -16.842 1.00 75.25 265 PRO A C 1
ATOM 2135 O O . PRO A 1 265 ? -5.846 13.332 -17.368 1.00 75.25 265 PRO A O 1
ATOM 2138 N N . PRO A 1 266 ? -5.762 12.018 -15.526 1.00 78.38 266 PRO A N 1
ATOM 2139 C CA . PRO A 1 266 ? -5.259 13.061 -14.636 1.00 78.38 266 PRO A CA 1
ATOM 2140 C C . PRO A 1 266 ? -4.008 13.736 -15.213 1.00 78.38 266 PRO A C 1
ATOM 2142 O O . PRO A 1 266 ? -3.079 13.067 -15.667 1.00 78.38 266 PRO A O 1
ATOM 2145 N N . SER A 1 267 ? -3.985 15.071 -15.229 1.00 76.56 267 SER A N 1
ATOM 2146 C CA . SER A 1 267 ? -2.854 15.848 -15.746 1.00 76.56 267 SER A CA 1
ATOM 2147 C C . SER A 1 267 ? -2.717 17.206 -15.055 1.00 76.56 267 SER A C 1
ATOM 2149 O O . SER A 1 267 ? -3.618 17.670 -14.361 1.00 76.56 267 SER A O 1
ATOM 2151 N N . GLU A 1 268 ? -1.636 17.939 -15.337 1.00 77.12 268 GLU A N 1
ATOM 2152 C CA . GLU A 1 268 ? -1.441 19.321 -14.855 1.00 77.12 268 GLU A CA 1
ATOM 2153 C C . GLU A 1 268 ? -2.539 20.306 -15.336 1.00 77.12 268 GLU A C 1
ATOM 2155 O O . GLU A 1 268 ? -2.637 21.434 -14.846 1.00 77.12 268 GLU A O 1
ATOM 2160 N N . LYS A 1 269 ? -3.365 19.891 -16.312 1.00 81.50 269 LYS A N 1
ATOM 2161 C CA . LYS A 1 269 ? -4.475 20.666 -16.898 1.00 81.50 269 LYS A CA 1
ATOM 2162 C C . LYS A 1 269 ? -5.842 19.997 -16.720 1.00 81.50 269 LYS A C 1
ATOM 2164 O O . LYS A 1 269 ? -6.845 20.594 -17.123 1.00 81.50 269 LYS A O 1
ATOM 2169 N N . HIS A 1 270 ? -5.905 18.793 -16.158 1.00 86.00 270 HIS A N 1
ATOM 2170 C CA . HIS A 1 270 ? -7.142 18.033 -15.989 1.00 86.00 270 HIS A CA 1
ATOM 2171 C C . HIS A 1 270 ? -7.194 17.394 -14.600 1.00 86.00 270 HIS A C 1
ATOM 2173 O O . HIS A 1 270 ? -6.394 16.515 -14.290 1.00 86.00 270 HIS A O 1
ATOM 2179 N N . MET A 1 271 ? -8.126 17.856 -13.765 1.00 88.31 271 MET A N 1
ATOM 2180 C CA . MET A 1 271 ? -8.344 17.319 -12.420 1.00 88.31 271 MET A CA 1
ATOM 2181 C C . MET A 1 271 ? -9.421 16.236 -12.438 1.00 88.31 271 MET A C 1
ATOM 2183 O O . MET A 1 271 ? -10.533 16.478 -12.898 1.00 88.31 271 MET A O 1
ATOM 2187 N N . VAL A 1 272 ? -9.125 15.086 -11.845 1.00 88.94 272 VAL A N 1
ATOM 2188 C CA . VAL A 1 272 ? -10.120 14.044 -11.578 1.00 88.94 272 VAL A CA 1
ATOM 2189 C C . VAL A 1 272 ? -10.486 14.109 -10.101 1.00 88.94 272 VAL A C 1
ATOM 2191 O O . VAL A 1 272 ? -9.608 13.970 -9.252 1.00 88.94 272 VAL A O 1
ATOM 2194 N N . ILE A 1 273 ? -11.762 14.353 -9.788 1.00 91.56 273 ILE A N 1
ATOM 2195 C CA . ILE A 1 273 ? -12.245 14.500 -8.408 1.00 91.56 273 ILE A CA 1
ATOM 2196 C C . ILE A 1 273 ? -13.267 13.402 -8.103 1.00 91.56 273 ILE A C 1
ATOM 2198 O O . ILE A 1 273 ? -14.341 13.346 -8.702 1.00 91.56 273 ILE A O 1
ATOM 2202 N N . PHE A 1 274 ? -12.950 12.547 -7.136 1.00 90.69 274 PHE A N 1
ATOM 2203 C CA . PHE A 1 274 ? -13.800 11.443 -6.700 1.00 90.69 274 PHE A CA 1
ATOM 2204 C C . PHE A 1 274 ? -14.804 11.890 -5.634 1.00 90.69 274 PHE A C 1
ATOM 2206 O O . PHE A 1 274 ? -14.458 12.555 -4.657 1.00 90.69 274 PHE A O 1
ATOM 2213 N N . ILE A 1 275 ? -16.065 11.504 -5.794 1.00 90.25 275 ILE A N 1
ATOM 2214 C CA . ILE A 1 275 ? -17.128 11.804 -4.834 1.00 90.25 275 ILE A CA 1
ATOM 2215 C C . ILE A 1 275 ? -17.341 10.569 -3.959 1.00 90.25 275 ILE A C 1
ATOM 2217 O O . ILE A 1 275 ? -17.924 9.586 -4.405 1.00 90.25 275 ILE A O 1
ATOM 2221 N N . LEU A 1 276 ? -16.879 10.616 -2.706 1.00 86.75 276 LEU A N 1
ATOM 2222 C CA . LEU A 1 276 ? -16.903 9.478 -1.774 1.00 86.75 276 LEU A CA 1
ATOM 2223 C C . LEU A 1 276 ? -18.181 9.405 -0.923 1.00 86.75 276 LEU A C 1
ATOM 2225 O O . LEU A 1 276 ? -18.189 8.813 0.154 1.00 86.75 276 LEU A O 1
ATOM 2229 N N . PHE A 1 277 ? -19.258 10.039 -1.381 1.00 85.81 277 PHE A N 1
ATOM 2230 C CA . PHE A 1 277 ? -20.568 10.013 -0.740 1.00 85.81 277 PHE A CA 1
ATOM 2231 C C . PHE A 1 277 ? -21.671 9.885 -1.792 1.00 85.81 277 PHE A C 1
ATOM 2233 O O . PHE A 1 277 ? -21.468 10.181 -2.970 1.00 85.81 277 PHE A O 1
ATOM 2240 N N . ASP A 1 278 ? -22.847 9.434 -1.363 1.00 86.56 278 ASP A N 1
ATOM 2241 C CA . ASP A 1 278 ? -24.004 9.316 -2.247 1.00 86.56 278 ASP A CA 1
ATOM 2242 C C . ASP A 1 278 ? -24.565 10.711 -2.555 1.00 86.56 278 ASP A C 1
ATOM 2244 O O . ASP A 1 278 ? -25.151 11.357 -1.686 1.00 86.56 278 ASP A O 1
ATOM 2248 N N . ALA A 1 279 ? -24.315 11.193 -3.773 1.00 87.38 279 ALA A N 1
ATOM 2249 C CA . ALA A 1 279 ? -24.748 12.498 -4.252 1.00 87.38 279 ALA A CA 1
ATOM 2250 C C . ALA A 1 279 ? -25.856 12.341 -5.299 1.00 87.38 279 ALA A C 1
ATOM 2252 O O . ALA A 1 279 ? -25.740 11.563 -6.251 1.00 87.38 279 ALA A O 1
ATOM 2253 N N . THR A 1 280 ? -26.920 13.122 -5.156 1.00 90.19 280 THR A N 1
ATOM 2254 C CA . THR A 1 280 ? -27.985 13.225 -6.156 1.00 90.19 280 THR A CA 1
ATOM 2255 C C . THR A 1 280 ? -27.476 13.888 -7.440 1.00 90.19 280 THR A C 1
ATOM 2257 O O . THR A 1 280 ? -26.478 14.610 -7.448 1.00 90.19 280 THR A O 1
ATOM 2260 N N . ALA A 1 281 ? -28.184 13.679 -8.554 1.00 90.81 281 ALA A N 1
ATOM 2261 C CA . ALA A 1 281 ? -27.828 14.303 -9.831 1.00 90.81 281 ALA A CA 1
ATOM 2262 C C . ALA A 1 281 ? -27.804 15.843 -9.753 1.00 90.81 281 ALA A C 1
ATOM 2264 O O . ALA A 1 281 ? -26.934 16.472 -10.355 1.00 90.81 281 ALA A O 1
ATOM 2265 N N . ASP A 1 282 ? -28.718 16.435 -8.980 1.00 91.38 282 ASP A N 1
ATOM 2266 C CA . ASP A 1 282 ? -28.789 17.884 -8.776 1.00 91.38 282 ASP A CA 1
ATOM 2267 C C . ASP A 1 282 ? -27.613 18.396 -7.930 1.00 91.38 282 ASP A C 1
ATOM 2269 O O . ASP A 1 282 ? -27.016 19.422 -8.261 1.00 91.38 282 ASP A O 1
ATOM 2273 N N . GLU A 1 283 ? -27.220 17.663 -6.882 1.00 90.56 283 GLU A N 1
ATOM 2274 C CA . GLU A 1 283 ? -26.033 17.986 -6.080 1.00 90.56 283 GLU A CA 1
ATOM 2275 C C . GLU A 1 283 ? -24.756 17.903 -6.916 1.00 90.56 283 GLU A C 1
ATOM 2277 O O . GLU A 1 283 ? -23.947 18.829 -6.885 1.00 90.56 283 GLU A O 1
ATOM 2282 N N . LEU A 1 284 ? -24.591 16.848 -7.719 1.00 90.88 284 LEU A N 1
ATOM 2283 C CA . LEU A 1 284 ? -23.449 16.710 -8.627 1.00 90.88 284 LEU A CA 1
ATOM 2284 C C . LEU A 1 284 ? -23.401 17.845 -9.656 1.00 90.88 284 LEU A C 1
ATOM 2286 O O . LEU A 1 284 ? -22.331 18.402 -9.905 1.00 90.88 284 LEU A O 1
ATOM 2290 N N . ALA A 1 285 ? -24.547 18.224 -10.228 1.00 92.12 285 ALA A N 1
ATOM 2291 C CA . ALA A 1 285 ? -24.635 19.351 -11.152 1.00 92.12 285 ALA A CA 1
ATOM 2292 C C . ALA A 1 285 ? -24.274 20.682 -10.471 1.00 92.12 285 ALA A C 1
ATOM 2294 O O . ALA A 1 285 ? -23.592 21.516 -11.076 1.00 92.12 285 ALA A O 1
ATOM 2295 N N . ASN A 1 286 ? -24.678 20.874 -9.210 1.00 92.81 286 ASN A N 1
ATOM 2296 C CA . ASN A 1 286 ? -24.308 22.054 -8.435 1.00 92.81 286 ASN A CA 1
ATOM 2297 C C . ASN A 1 286 ? -22.802 22.091 -8.136 1.00 92.81 286 ASN A C 1
ATOM 2299 O O . ASN A 1 286 ? -22.147 23.082 -8.458 1.00 92.81 286 ASN A O 1
ATOM 2303 N N . ILE A 1 287 ? -22.241 20.995 -7.611 1.00 92.94 287 ILE A N 1
ATOM 2304 C CA . ILE A 1 287 ? -20.802 20.845 -7.334 1.00 92.94 287 ILE A CA 1
ATOM 2305 C C . ILE A 1 287 ? -19.995 21.148 -8.599 1.00 92.94 287 ILE A C 1
ATOM 2307 O O . ILE A 1 287 ? -19.077 21.971 -8.579 1.00 92.94 287 ILE A O 1
ATOM 2311 N N . HIS A 1 288 ? -20.389 20.559 -9.731 1.00 93.88 288 HIS A N 1
ATOM 2312 C CA . HIS A 1 288 ? -19.763 20.823 -11.020 1.00 93.88 288 HIS A CA 1
ATOM 2313 C C . HIS A 1 288 ? -19.843 22.311 -11.393 1.00 93.88 288 HIS A C 1
ATOM 2315 O O . HIS A 1 288 ? -18.833 22.923 -11.742 1.00 93.88 288 HIS A O 1
ATOM 2321 N N . SER A 1 289 ? -21.023 22.934 -11.305 1.00 93.50 289 SER A N 1
ATOM 2322 C CA . SER A 1 289 ? -21.166 24.355 -11.637 1.00 93.50 289 SER A CA 1
ATOM 2323 C C . SER A 1 289 ? -20.314 25.260 -10.746 1.00 93.50 289 SER A C 1
ATOM 2325 O O . SER A 1 289 ? -19.840 26.289 -11.237 1.00 93.50 289 SER A O 1
ATOM 2327 N N . GLU A 1 290 ? -20.172 24.949 -9.462 1.00 94.38 290 GLU A N 1
ATOM 2328 C CA . GLU A 1 290 ? -19.395 25.758 -8.525 1.00 94.38 290 GLU A CA 1
ATOM 2329 C C . GLU A 1 290 ? -17.893 25.636 -8.783 1.00 94.38 290 GLU A C 1
ATOM 2331 O O . GLU A 1 290 ? -17.223 26.659 -8.941 1.00 94.38 290 GLU A O 1
ATOM 2336 N N . ILE A 1 291 ? -17.378 24.412 -8.938 1.00 93.44 291 ILE A N 1
ATOM 2337 C CA . ILE A 1 291 ? -15.965 24.170 -9.268 1.00 93.44 291 ILE A CA 1
ATOM 2338 C C . ILE A 1 291 ? -15.608 24.856 -10.592 1.00 93.44 291 ILE A C 1
ATOM 2340 O O . ILE A 1 291 ? -14.614 25.581 -10.672 1.00 93.44 291 ILE A O 1
ATOM 2344 N N . GLN A 1 292 ? -16.459 24.727 -11.615 1.00 93.19 292 GLN A N 1
ATOM 2345 C CA . GLN A 1 292 ? -16.232 25.347 -12.922 1.00 93.19 292 GLN A CA 1
ATOM 2346 C C . GLN A 1 292 ? -16.121 26.879 -12.850 1.00 93.19 292 GLN A C 1
ATOM 2348 O O . GLN A 1 292 ? -15.327 27.476 -13.580 1.00 93.19 292 GLN A O 1
ATOM 2353 N N . LYS A 1 293 ? -16.888 27.529 -11.964 1.00 92.06 293 LYS A N 1
ATOM 2354 C CA . LYS A 1 293 ? -16.814 28.983 -11.729 1.00 92.06 293 LYS A CA 1
ATOM 2355 C C . LYS A 1 293 ? -15.595 29.376 -10.889 1.00 92.06 293 LYS A C 1
ATOM 2357 O O . LYS A 1 293 ? -15.030 30.446 -11.112 1.00 92.06 293 LYS A O 1
ATOM 2362 N N . ALA A 1 294 ? -15.189 28.529 -9.947 1.00 90.50 294 ALA A N 1
ATOM 2363 C CA . ALA A 1 294 ? -14.107 28.803 -9.006 1.00 90.50 294 ALA A CA 1
ATOM 2364 C C . ALA A 1 294 ? -12.699 28.600 -9.598 1.00 90.50 294 ALA A C 1
ATOM 2366 O O . ALA A 1 294 ? -11.757 29.283 -9.184 1.00 90.50 294 ALA A O 1
ATOM 2367 N N . ILE A 1 295 ? -12.534 27.722 -10.597 1.00 90.88 295 ILE A N 1
ATOM 2368 C CA . ILE A 1 295 ? -11.232 27.480 -11.248 1.00 90.88 295 ILE A CA 1
ATOM 2369 C C . ILE A 1 295 ? -10.617 28.786 -11.793 1.00 90.88 295 ILE A C 1
ATOM 2371 O O . ILE A 1 295 ? -9.495 29.109 -11.402 1.00 90.88 295 ILE A O 1
ATOM 2375 N N . PRO A 1 296 ? -11.305 29.607 -12.616 1.00 88.19 296 PRO A N 1
ATOM 2376 C CA . PRO A 1 296 ? -10.733 30.870 -13.087 1.00 88.19 296 PRO A CA 1
ATOM 2377 C C . PRO A 1 296 ? -10.390 31.845 -11.956 1.00 88.19 296 PRO A C 1
ATOM 2379 O O . PRO A 1 296 ? -9.345 32.496 -12.005 1.00 88.19 296 PRO A O 1
ATOM 2382 N N . ALA A 1 297 ? -11.248 31.930 -10.933 1.00 85.62 297 ALA A N 1
ATOM 2383 C CA . ALA A 1 297 ? -11.045 32.804 -9.778 1.00 85.62 297 ALA A CA 1
ATOM 2384 C C . ALA A 1 297 ? -9.777 32.428 -8.993 1.00 85.62 297 ALA A C 1
ATOM 2386 O O . ALA A 1 297 ? -9.060 33.307 -8.523 1.00 85.62 297 ALA A O 1
ATOM 2387 N N . SER A 1 298 ? -9.430 31.138 -8.955 1.00 83.06 298 SER A N 1
ATOM 2388 C CA . SER A 1 298 ? -8.240 30.614 -8.271 1.00 83.06 298 SER A CA 1
ATOM 2389 C C . SER A 1 298 ? -6.909 31.150 -8.822 1.00 83.06 298 SER A C 1
ATOM 2391 O O . SER A 1 298 ? -5.892 31.120 -8.121 1.00 83.06 298 SER A O 1
ATOM 2393 N N . PHE A 1 299 ? -6.901 31.666 -10.056 1.00 80.38 299 PHE A N 1
ATOM 2394 C CA . PHE A 1 299 ? -5.714 32.224 -10.716 1.00 80.38 299 PHE A CA 1
ATOM 2395 C C . PHE A 1 299 ? -5.718 33.758 -10.813 1.00 80.38 299 PHE A C 1
ATOM 2397 O O . PHE A 1 299 ? -4.673 34.354 -11.083 1.00 80.38 299 PHE A O 1
ATOM 2404 N N . GLN A 1 300 ? -6.862 34.417 -10.611 1.00 74.56 300 GLN A N 1
ATOM 2405 C CA . GLN A 1 300 ? -6.973 35.872 -10.737 1.00 74.56 300 GLN A CA 1
ATOM 2406 C C . GLN A 1 300 ? -6.228 36.587 -9.603 1.00 74.56 300 GLN A C 1
ATOM 2408 O O . GLN A 1 300 ? -6.382 36.252 -8.437 1.00 74.56 300 GLN A O 1
ATOM 2413 N N . GLY A 1 301 ? -5.396 37.576 -9.946 1.00 64.44 301 GLY A N 1
ATOM 2414 C CA . GLY A 1 301 ? -4.642 38.378 -8.969 1.00 64.44 301 GLY A CA 1
ATOM 2415 C C . GLY A 1 301 ? -3.438 37.674 -8.323 1.00 64.44 301 GLY A C 1
ATOM 2416 O O . GLY A 1 301 ? -2.596 38.348 -7.732 1.00 64.44 301 GLY A O 1
ATOM 2417 N N . ASN A 1 302 ? -3.300 36.357 -8.496 1.00 66.69 302 ASN A N 1
ATOM 2418 C CA . ASN A 1 302 ? -2.226 35.568 -7.898 1.00 66.69 302 ASN A CA 1
ATOM 2419 C C . ASN A 1 302 ? -0.905 35.664 -8.680 1.00 66.69 302 ASN A C 1
ATOM 2421 O O . ASN A 1 302 ? -0.873 35.869 -9.901 1.00 66.69 302 ASN A O 1
ATOM 2425 N N . LYS A 1 303 ? 0.212 35.512 -7.959 1.00 65.44 303 LYS A N 1
ATOM 2426 C CA . LYS A 1 303 ? 1.569 35.494 -8.520 1.00 65.44 303 LYS A CA 1
ATOM 2427 C C . LYS A 1 303 ? 2.007 34.053 -8.818 1.00 65.44 303 LYS A C 1
ATOM 2429 O O . LYS A 1 303 ? 1.799 33.150 -8.018 1.00 65.44 303 LYS A O 1
ATOM 2434 N N . ARG A 1 304 ? 2.630 33.848 -9.973 1.00 65.38 304 ARG A N 1
ATOM 2435 C CA . ARG A 1 304 ? 3.351 32.655 -10.414 1.00 65.38 304 ARG A CA 1
ATOM 2436 C C . ARG A 1 304 ? 4.854 32.870 -10.238 1.00 65.38 304 ARG A C 1
ATOM 2438 O O . ARG A 1 304 ? 5.389 33.888 -10.683 1.00 65.38 304 ARG A O 1
ATOM 2445 N N . ARG A 1 305 ? 5.533 31.876 -9.667 1.00 63.31 305 ARG A N 1
ATOM 2446 C CA . ARG A 1 305 ? 6.997 31.792 -9.621 1.00 63.31 305 ARG A CA 1
ATOM 2447 C C . ARG A 1 305 ? 7.513 31.290 -10.975 1.00 63.31 305 ARG A C 1
ATOM 2449 O O . ARG A 1 305 ? 7.062 30.252 -11.457 1.00 63.31 305 ARG A O 1
ATOM 2456 N N . ILE A 1 306 ? 8.411 32.037 -11.605 1.00 60.84 306 ILE A N 1
ATOM 2457 C CA . ILE A 1 306 ? 9.096 31.655 -12.844 1.00 60.84 306 ILE A CA 1
ATOM 2458 C C . ILE A 1 306 ? 10.580 31.538 -12.514 1.00 60.84 306 ILE A C 1
ATOM 2460 O O . ILE A 1 306 ? 11.162 32.478 -11.976 1.00 60.84 306 ILE A O 1
ATOM 2464 N N . MET A 1 307 ? 11.169 30.381 -12.812 1.00 60.47 307 MET A N 1
ATOM 2465 C CA . MET A 1 307 ? 12.613 30.191 -12.734 1.00 60.47 307 MET A CA 1
ATOM 2466 C C . MET A 1 307 ? 13.237 30.925 -13.918 1.00 60.47 307 MET A C 1
ATOM 2468 O O . MET A 1 307 ? 12.904 30.652 -15.071 1.00 60.47 307 MET A O 1
ATOM 2472 N N . ASN A 1 308 ? 14.063 31.917 -13.621 1.00 62.38 308 ASN A N 1
ATOM 2473 C CA . ASN A 1 308 ? 14.818 32.665 -14.601 1.00 62.38 308 ASN A CA 1
ATOM 2474 C C . ASN A 1 308 ? 16.281 32.277 -14.433 1.00 62.38 308 ASN A C 1
ATOM 2476 O O . ASN A 1 308 ? 16.913 32.642 -13.444 1.00 62.38 308 ASN A O 1
ATOM 2480 N N . THR A 1 309 ? 16.793 31.503 -15.378 1.00 62.03 309 THR A N 1
ATOM 2481 C CA . THR A 1 309 ? 18.206 31.141 -15.398 1.00 62.03 309 THR A CA 1
ATOM 2482 C C . THR A 1 309 ? 18.943 32.201 -16.196 1.00 62.03 309 THR A C 1
ATOM 2484 O O . THR A 1 309 ? 18.628 32.447 -17.364 1.00 62.03 309 THR A O 1
ATOM 2487 N N . ASP A 1 310 ? 19.874 32.887 -15.545 1.00 66.50 310 ASP A N 1
ATOM 2488 C CA . ASP A 1 310 ? 20.724 33.854 -16.217 1.00 66.50 310 ASP A CA 1
ATOM 2489 C C . ASP A 1 310 ? 21.711 33.141 -17.175 1.00 66.50 310 ASP A C 1
ATOM 2491 O O . ASP A 1 310 ? 21.908 31.924 -17.097 1.00 66.50 310 ASP A O 1
ATOM 2495 N N . PRO A 1 311 ? 22.362 33.874 -18.094 1.00 59.75 311 PRO A N 1
ATOM 2496 C CA . PRO A 1 311 ? 23.344 33.297 -19.015 1.00 59.75 311 PRO A CA 1
ATOM 2497 C C . PRO A 1 311 ? 24.577 32.680 -18.333 1.00 59.75 311 PRO A C 1
ATOM 2499 O O . PRO A 1 311 ? 25.355 32.005 -19.002 1.00 59.75 311 PRO A O 1
ATOM 2502 N N . ASN A 1 312 ? 24.773 32.925 -17.034 1.00 66.00 312 ASN A N 1
ATOM 2503 C CA . ASN A 1 312 ? 25.881 32.406 -16.236 1.00 66.00 312 ASN A CA 1
ATOM 2504 C C . ASN A 1 312 ? 25.491 31.126 -15.468 1.00 66.00 312 ASN A C 1
ATOM 2506 O O . ASN A 1 312 ? 26.309 30.605 -14.712 1.00 66.00 312 ASN A O 1
ATOM 2510 N N . GLY A 1 313 ? 24.264 30.620 -15.651 1.00 55.62 313 GLY A N 1
ATOM 2511 C CA . GLY A 1 313 ? 23.748 29.422 -14.986 1.00 55.62 313 GLY A CA 1
ATOM 2512 C C . GLY A 1 313 ? 23.149 29.675 -13.598 1.00 55.62 313 GLY A C 1
ATOM 2513 O O . GLY A 1 313 ? 22.672 28.738 -12.956 1.00 55.62 313 GLY A O 1
ATOM 2514 N N . THR A 1 314 ? 23.115 30.922 -13.129 1.00 52.16 314 THR A N 1
ATOM 2515 C CA . THR A 1 314 ? 22.486 31.284 -11.856 1.00 52.16 314 THR A CA 1
ATOM 2516 C C . THR A 1 314 ? 20.974 31.289 -12.038 1.00 52.16 314 THR A C 1
ATOM 2518 O O . THR A 1 314 ? 20.434 32.030 -12.860 1.00 52.16 314 THR A O 1
ATOM 2521 N N . SER A 1 315 ? 20.272 30.449 -11.281 1.00 58.97 315 SER A N 1
ATOM 2522 C CA . SER A 1 315 ? 18.814 30.369 -11.342 1.00 58.97 315 SER A CA 1
ATOM 2523 C C . SER A 1 315 ? 18.185 31.201 -10.237 1.00 58.97 315 SER A C 1
ATOM 2525 O O . SER A 1 315 ? 18.333 30.881 -9.060 1.00 58.97 315 SER A O 1
ATOM 2527 N N . ASP A 1 316 ? 17.459 32.243 -10.627 1.00 61.78 316 ASP A N 1
ATOM 2528 C CA . ASP A 1 316 ? 16.733 33.124 -9.720 1.00 61.78 316 ASP A CA 1
ATOM 2529 C C . ASP A 1 316 ? 15.226 32.996 -9.946 1.00 61.78 316 ASP A C 1
ATOM 2531 O O . ASP A 1 316 ? 14.748 32.786 -11.064 1.00 61.78 316 ASP A O 1
ATOM 2535 N N . TYR A 1 317 ? 14.437 33.125 -8.884 1.00 62.84 317 TYR A N 1
ATOM 2536 C CA . TYR A 1 317 ? 12.990 32.966 -8.979 1.00 62.84 317 TYR A CA 1
ATOM 2537 C C . TYR A 1 317 ? 12.279 34.319 -9.007 1.00 62.84 317 TYR A C 1
ATOM 2539 O O . TYR A 1 317 ? 12.265 35.053 -8.022 1.00 62.84 317 TYR A O 1
ATOM 2547 N N . LEU A 1 318 ? 11.614 34.629 -10.120 1.00 65.44 318 LEU A N 1
ATOM 2548 C CA . LEU A 1 318 ? 10.814 35.843 -10.271 1.00 65.44 318 LEU A CA 1
ATOM 2549 C C . LEU A 1 318 ? 9.335 35.563 -9.997 1.00 65.44 318 LEU A C 1
ATOM 2551 O O . LEU A 1 318 ? 8.732 34.667 -10.588 1.00 65.44 318 LEU A O 1
ATOM 2555 N N . MET A 1 319 ? 8.722 36.381 -9.142 1.00 64.75 319 MET A N 1
ATOM 2556 C CA . MET A 1 319 ? 7.277 36.356 -8.904 1.00 64.75 319 MET A CA 1
ATOM 2557 C C . MET A 1 319 ? 6.571 37.278 -9.902 1.00 64.75 319 MET A C 1
ATOM 2559 O O . MET A 1 319 ? 6.716 38.498 -9.847 1.00 64.75 319 MET A O 1
ATOM 2563 N N . THR A 1 320 ? 5.774 36.713 -10.806 1.00 61.78 320 THR A N 1
ATOM 2564 C CA . THR A 1 320 ? 5.019 37.459 -11.830 1.00 61.78 320 THR A CA 1
ATOM 2565 C C . THR A 1 320 ? 3.532 37.164 -11.711 1.00 61.78 320 THR A C 1
ATOM 2567 O O . THR A 1 320 ? 3.163 36.056 -11.367 1.00 61.78 320 THR A O 1
ATOM 2570 N N . THR A 1 321 ? 2.635 38.110 -11.971 1.00 67.44 321 THR A N 1
ATOM 2571 C CA . THR A 1 321 ? 1.192 37.811 -11.966 1.00 67.44 321 THR A CA 1
ATOM 2572 C C . THR A 1 321 ? 0.788 36.983 -13.187 1.00 67.44 321 THR A C 1
ATOM 2574 O O . THR A 1 321 ? 1.379 37.113 -14.264 1.00 67.44 321 THR A O 1
ATOM 2577 N N . TYR A 1 322 ? -0.236 36.135 -13.043 1.00 63.00 322 TYR A N 1
ATOM 2578 C CA . TYR A 1 322 ? -0.804 35.408 -14.182 1.00 63.00 322 TYR A CA 1
ATOM 2579 C C . TYR A 1 322 ? -1.330 36.395 -15.234 1.00 63.00 322 TYR A C 1
ATOM 2581 O O . TYR A 1 322 ? -2.364 37.032 -15.052 1.00 63.00 322 TYR A O 1
ATOM 2589 N N . LYS A 1 323 ? -0.621 36.515 -16.364 1.00 65.75 323 LYS A N 1
ATOM 2590 C CA . LYS A 1 323 ? -1.047 37.347 -17.508 1.00 65.75 323 LYS A CA 1
ATOM 2591 C C . LYS A 1 323 ? -2.245 36.751 -18.253 1.00 65.75 323 LYS A C 1
ATOM 2593 O O . LYS A 1 323 ? -3.003 37.478 -18.886 1.00 65.75 323 LYS A O 1
ATOM 2598 N N . ARG A 1 324 ? -2.397 35.426 -18.194 1.00 71.88 324 ARG A N 1
ATOM 2599 C CA . ARG A 1 324 ? -3.498 34.658 -18.779 1.00 71.88 324 ARG A CA 1
ATOM 2600 C C . ARG A 1 324 ? -3.892 33.567 -17.793 1.00 71.88 324 ARG A C 1
ATOM 2602 O O . ARG A 1 324 ? -3.013 32.887 -17.268 1.00 71.88 324 ARG A O 1
ATOM 2609 N N . ILE A 1 325 ? -5.195 33.418 -17.558 1.00 75.94 325 ILE A N 1
ATOM 2610 C CA . ILE A 1 325 ? -5.738 32.339 -16.728 1.00 75.94 325 ILE A CA 1
ATOM 2611 C C . ILE A 1 325 ? -5.413 31.007 -17.424 1.00 75.94 325 ILE A C 1
ATOM 2613 O O . ILE A 1 325 ? -5.749 30.861 -18.606 1.00 75.94 325 ILE A O 1
ATOM 2617 N N . PRO A 1 326 ? -4.733 30.066 -16.745 1.00 78.62 326 PRO A N 1
ATOM 2618 C CA . PRO A 1 326 ? -4.490 28.735 -17.280 1.00 78.62 326 PRO A CA 1
ATOM 2619 C C . PRO A 1 326 ? -5.795 28.039 -17.661 1.00 78.62 326 PRO A C 1
ATOM 2621 O O . PRO A 1 326 ? -6.797 28.144 -16.957 1.00 78.62 326 PRO A O 1
ATOM 2624 N N . HIS A 1 327 ? -5.781 27.313 -18.777 1.00 83.75 327 HIS A N 1
ATOM 2625 C CA . HIS A 1 327 ? -6.897 26.446 -19.125 1.00 83.75 327 HIS A CA 1
ATOM 2626 C C . HIS A 1 327 ? -6.783 25.155 -18.313 1.00 83.75 327 HIS A C 1
ATOM 2628 O O . HIS A 1 327 ? -5.885 24.350 -18.565 1.00 83.75 327 HIS A O 1
ATOM 2634 N N . MET A 1 328 ? -7.679 24.987 -17.344 1.00 88.50 328 MET A N 1
ATOM 2635 C CA . MET A 1 328 ? -7.788 23.800 -16.505 1.00 88.50 328 MET A CA 1
ATOM 2636 C C . MET A 1 328 ? -9.211 23.256 -16.602 1.00 88.50 328 MET A C 1
ATOM 2638 O O . MET A 1 328 ? -10.182 24.009 -16.547 1.00 88.50 328 MET A O 1
ATOM 2642 N N . THR A 1 329 ? -9.309 21.948 -16.783 1.00 90.56 329 THR A N 1
ATOM 2643 C CA . THR A 1 329 ? -10.560 21.191 -16.876 1.00 90.56 329 THR A CA 1
ATOM 2644 C C . THR A 1 329 ? -10.661 20.241 -15.692 1.00 90.56 329 THR A C 1
ATOM 2646 O O . THR A 1 329 ? -9.669 20.013 -14.997 1.00 90.56 329 THR A O 1
ATOM 2649 N N . PHE A 1 330 ? -11.851 19.711 -15.441 1.00 92.50 330 PHE A N 1
ATOM 2650 C CA . PHE A 1 330 ? -12.045 18.710 -14.405 1.00 92.50 330 PHE A CA 1
ATOM 2651 C C . PHE A 1 330 ? -13.192 17.771 -14.765 1.00 92.50 330 PHE A C 1
ATOM 2653 O O . PHE A 1 330 ? -14.053 18.126 -15.573 1.00 92.50 330 PHE A O 1
ATOM 2660 N N . GLU A 1 331 ? -13.208 16.610 -14.127 1.00 91.44 331 GLU A N 1
ATOM 2661 C CA . GLU A 1 331 ? -14.342 15.696 -14.112 1.00 91.44 331 GLU A CA 1
ATOM 2662 C C . GLU A 1 331 ? -14.661 15.239 -12.685 1.00 91.44 331 GLU A C 1
ATOM 2664 O O . GLU A 1 331 ? -13.791 15.202 -11.810 1.00 91.44 331 GLU A O 1
ATOM 2669 N N . LEU A 1 332 ? -15.935 14.917 -12.451 1.00 91.50 332 LEU A N 1
ATOM 2670 C CA . LEU A 1 332 ? -16.406 14.346 -11.193 1.00 91.50 332 LEU A CA 1
ATOM 2671 C C . LEU A 1 332 ? -16.689 12.862 -11.403 1.00 91.50 332 LEU A C 1
ATOM 2673 O O . LEU A 1 332 ? -17.528 12.507 -12.235 1.00 91.50 332 LEU A O 1
ATOM 2677 N N . ILE A 1 333 ? -16.033 12.006 -10.626 1.00 88.38 333 ILE A N 1
ATOM 2678 C CA . ILE A 1 333 ? -16.291 10.567 -10.637 1.00 88.38 333 ILE A CA 1
ATOM 2679 C C . ILE A 1 333 ? -17.220 10.244 -9.465 1.00 88.38 333 ILE A C 1
ATOM 2681 O O . ILE A 1 333 ? -16.793 10.321 -8.311 1.00 88.38 333 ILE A O 1
ATOM 2685 N N . PRO A 1 334 ? -18.497 9.914 -9.724 1.00 86.69 334 PRO A N 1
ATOM 2686 C CA . PRO A 1 334 ? -19.447 9.628 -8.665 1.00 86.69 334 PRO A CA 1
ATOM 2687 C C . PRO A 1 334 ? -19.137 8.291 -7.989 1.00 86.69 334 PRO A C 1
ATOM 2689 O O . PRO A 1 334 ? -18.679 7.343 -8.636 1.00 86.69 334 PRO A O 1
ATOM 2692 N N . TRP A 1 335 ? -19.490 8.215 -6.708 1.00 78.31 335 TRP A N 1
ATOM 2693 C CA . TRP A 1 335 ? -19.353 7.049 -5.838 1.00 78.31 335 TRP A CA 1
ATOM 2694 C C . TRP A 1 335 ? -19.660 5.705 -6.507 1.00 78.31 335 TRP A C 1
ATOM 2696 O O . TRP A 1 335 ? -18.902 4.738 -6.414 1.00 78.31 335 TRP A O 1
ATOM 2706 N N . GLN A 1 336 ? -20.786 5.648 -7.220 1.00 78.31 336 GLN A N 1
ATOM 2707 C CA . GLN A 1 336 ? -21.338 4.422 -7.789 1.00 78.31 336 GLN A CA 1
ATOM 2708 C C . GLN A 1 336 ? -20.474 3.840 -8.912 1.00 78.31 336 GLN A C 1
ATOM 2710 O O . GLN A 1 336 ? -20.668 2.685 -9.270 1.00 78.31 336 GLN A O 1
ATOM 2715 N N . ARG A 1 337 ? -19.550 4.620 -9.491 1.00 78.81 337 ARG A N 1
ATOM 2716 C CA . ARG A 1 337 ? -18.654 4.136 -10.551 1.00 78.81 337 ARG A CA 1
ATOM 2717 C C . ARG A 1 337 ? -17.424 3.414 -10.023 1.00 78.81 337 ARG A C 1
ATOM 2719 O O . ARG A 1 337 ? -16.854 2.625 -10.763 1.00 78.81 337 ARG A O 1
ATOM 2726 N N . HIS A 1 338 ? -17.000 3.710 -8.798 1.00 74.06 338 HIS A N 1
ATOM 2727 C CA . HIS A 1 338 ? -15.701 3.270 -8.295 1.00 74.06 338 HIS A CA 1
ATOM 2728 C C . HIS A 1 338 ? -15.784 2.370 -7.056 1.00 74.06 338 HIS A C 1
ATOM 2730 O O . HIS A 1 338 ? -14.764 1.827 -6.654 1.00 74.06 338 HIS A O 1
ATOM 2736 N N . HIS A 1 339 ? -16.970 2.197 -6.453 1.00 75.25 339 HIS A N 1
ATOM 2737 C CA . HIS A 1 339 ? -17.228 1.182 -5.419 1.00 75.25 339 HIS A CA 1
ATOM 2738 C C . HIS A 1 339 ? -16.258 1.216 -4.212 1.00 75.25 339 HIS A C 1
ATOM 2740 O O . HIS A 1 339 ? -15.944 0.181 -3.637 1.00 75.25 339 HIS A O 1
ATOM 2746 N N . MET A 1 340 ? -15.787 2.402 -3.800 1.00 82.56 340 MET A N 1
ATOM 2747 C CA . MET A 1 340 ? -14.795 2.539 -2.716 1.00 82.56 340 MET A CA 1
ATOM 2748 C C . MET A 1 340 ? -15.457 2.629 -1.332 1.00 82.56 340 MET A C 1
ATOM 2750 O O . MET A 1 340 ? -15.422 3.678 -0.696 1.00 82.56 340 MET A O 1
ATOM 2754 N N . PHE A 1 341 ? -16.088 1.548 -0.868 1.00 79.44 341 PHE A N 1
ATOM 2755 C CA . PHE A 1 341 ? -16.926 1.540 0.343 1.00 79.44 341 PHE A CA 1
ATOM 2756 C C . PHE A 1 341 ? -16.151 1.704 1.654 1.00 79.44 341 PHE A C 1
ATOM 2758 O O . PHE A 1 341 ? -16.677 2.262 2.622 1.00 79.44 341 PHE A O 1
ATOM 2765 N N . SER A 1 342 ? -14.910 1.236 1.686 1.00 84.81 342 SER A N 1
ATOM 2766 C CA . SER A 1 342 ? -14.094 1.117 2.890 1.00 84.81 342 SER A CA 1
ATOM 2767 C C . SER A 1 342 ? -12.688 1.696 2.708 1.00 84.81 342 SER A C 1
ATOM 2769 O O . SER A 1 342 ? -12.252 2.001 1.594 1.00 84.81 342 SER A O 1
ATOM 2771 N N . ARG A 1 343 ? -11.941 1.845 3.810 1.00 85.00 343 ARG A N 1
ATOM 2772 C CA . ARG A 1 343 ? -10.515 2.225 3.745 1.00 85.00 343 ARG A CA 1
ATOM 2773 C C . ARG A 1 343 ? -9.693 1.214 2.945 1.00 85.00 343 ARG A C 1
ATOM 2775 O O . ARG A 1 343 ? -8.749 1.611 2.266 1.00 85.00 343 ARG A O 1
ATOM 2782 N N . ARG A 1 344 ? -10.051 -0.071 3.019 1.00 87.00 344 ARG A N 1
ATOM 2783 C CA . ARG A 1 344 ? -9.453 -1.133 2.208 1.00 87.00 344 ARG A CA 1
ATOM 2784 C C . ARG A 1 344 ? -9.685 -0.898 0.725 1.00 87.00 344 ARG A C 1
ATOM 2786 O O . ARG A 1 344 ? -8.710 -0.877 -0.019 1.00 87.00 344 ARG A O 1
ATOM 2793 N N . ASP A 1 345 ? -10.932 -0.664 0.320 1.00 85.38 345 ASP A N 1
ATOM 2794 C CA . ASP A 1 345 ? -11.269 -0.439 -1.092 1.00 85.38 345 ASP A CA 1
ATOM 2795 C C . ASP A 1 345 ? -10.539 0.785 -1.639 1.00 85.38 345 ASP A C 1
ATOM 2797 O O . ASP A 1 345 ? -10.033 0.765 -2.752 1.00 85.38 345 ASP A O 1
ATOM 2801 N N . LEU A 1 346 ? -10.430 1.839 -0.832 1.00 85.00 346 LEU A N 1
ATOM 2802 C CA . LEU A 1 346 ? -9.695 3.048 -1.181 1.00 85.00 346 LEU A CA 1
ATOM 2803 C C . LEU A 1 346 ? -8.188 2.808 -1.329 1.00 85.00 346 LEU A C 1
ATOM 2805 O O . LEU A 1 346 ? -7.586 3.291 -2.284 1.00 85.00 346 LEU A O 1
ATOM 2809 N N . ALA A 1 347 ? -7.570 2.056 -0.413 1.00 82.25 347 ALA A N 1
ATOM 2810 C CA . ALA A 1 347 ? -6.149 1.721 -0.496 1.00 82.25 347 ALA A CA 1
ATOM 2811 C C . ALA A 1 347 ? -5.842 0.817 -1.702 1.00 82.25 347 ALA A C 1
ATOM 2813 O O . ALA A 1 347 ? -4.830 1.005 -2.384 1.00 82.25 347 ALA A O 1
ATOM 2814 N N . ALA A 1 348 ? -6.722 -0.143 -1.983 1.00 82.31 348 ALA A N 1
ATOM 2815 C CA . ALA A 1 348 ? -6.625 -1.005 -3.151 1.00 82.31 348 ALA A CA 1
ATOM 2816 C C . ALA A 1 348 ? -6.859 -0.204 -4.446 1.00 82.31 348 ALA A C 1
ATOM 2818 O O . ALA A 1 348 ? -6.074 -0.317 -5.385 1.00 82.31 348 ALA A O 1
ATOM 2819 N N . PHE A 1 349 ? -7.846 0.699 -4.468 1.00 84.25 349 PHE A N 1
ATOM 2820 C CA . PHE A 1 349 ? -8.112 1.572 -5.612 1.00 84.25 349 PHE A CA 1
ATOM 2821 C C . PHE A 1 349 ? -6.939 2.496 -5.890 1.00 84.25 349 PHE A C 1
ATOM 2823 O O . PHE A 1 349 ? -6.525 2.627 -7.034 1.00 84.25 349 PHE A O 1
ATOM 2830 N N . TRP A 1 350 ? -6.365 3.109 -4.857 1.00 80.81 350 TRP A N 1
ATOM 2831 C CA . TRP A 1 350 ? -5.169 3.930 -5.006 1.00 80.81 350 TRP A CA 1
ATOM 2832 C C . TRP A 1 350 ? -3.991 3.142 -5.587 1.00 80.81 350 TRP A C 1
ATOM 2834 O O . TRP A 1 350 ? -3.269 3.653 -6.447 1.00 80.81 350 TRP A O 1
ATOM 2844 N N . SER A 1 351 ? -3.803 1.902 -5.122 1.00 76.62 351 SER A N 1
ATOM 2845 C CA . SER A 1 351 ? -2.712 1.034 -5.574 1.00 76.62 351 SER A CA 1
ATOM 2846 C C . SER A 1 351 ? -2.761 0.802 -7.081 1.00 76.62 351 SER A C 1
ATOM 2848 O O . SER A 1 351 ? -1.699 0.790 -7.700 1.00 76.62 351 SER A O 1
ATOM 2850 N N . GLU A 1 352 ? -3.968 0.714 -7.648 1.00 79.56 352 GLU A N 1
ATOM 2851 C CA . GLU A 1 352 ? -4.210 0.679 -9.090 1.00 79.56 352 GLU A CA 1
ATOM 2852 C C . GLU A 1 352 ? -4.127 2.075 -9.720 1.00 79.56 352 GLU A C 1
ATOM 2854 O O . GLU A 1 352 ? -3.368 2.275 -10.662 1.00 79.56 352 GLU A O 1
ATOM 2859 N N . TYR A 1 353 ? -4.839 3.072 -9.186 1.00 80.06 353 TYR A N 1
ATOM 2860 C CA . TYR A 1 353 ? -4.950 4.431 -9.736 1.00 80.06 353 TYR A CA 1
ATOM 2861 C C . TYR A 1 353 ? -3.600 5.076 -10.027 1.00 80.06 353 TYR A C 1
ATOM 2863 O O . TYR A 1 353 ? -3.402 5.628 -11.109 1.00 80.06 353 TYR A O 1
ATOM 2871 N N . ARG A 1 354 ? -2.642 4.956 -9.108 1.00 75.19 354 ARG A N 1
ATOM 2872 C CA . ARG A 1 354 ? -1.300 5.528 -9.279 1.00 75.19 354 ARG A CA 1
ATOM 2873 C C . ARG A 1 354 ? -0.528 4.934 -10.462 1.00 75.19 354 ARG A C 1
ATOM 2875 O O . ARG A 1 354 ? 0.367 5.584 -10.982 1.00 75.19 354 ARG A O 1
ATOM 2882 N N . LEU A 1 355 ? -0.857 3.719 -10.906 1.00 74.81 355 LEU A N 1
ATOM 2883 C CA . LEU A 1 355 ? -0.219 3.106 -12.077 1.00 74.81 355 LEU A CA 1
ATOM 2884 C C . LEU A 1 355 ? -0.680 3.781 -13.369 1.00 74.81 355 LEU A C 1
ATOM 2886 O O . LEU A 1 355 ? 0.031 3.760 -14.365 1.00 74.81 355 LEU A O 1
ATOM 2890 N N . TRP A 1 356 ? -1.864 4.390 -13.362 1.00 75.94 356 TRP A N 1
ATOM 2891 C CA . TRP A 1 356 ? -2.430 5.126 -14.495 1.00 75.94 356 TRP A CA 1
ATOM 2892 C C . TRP A 1 356 ? -1.949 6.570 -14.560 1.00 75.94 356 TRP A C 1
ATOM 2894 O O . TRP A 1 356 ? -2.255 7.290 -15.512 1.00 75.94 356 TRP A O 1
ATOM 2904 N N . ASP A 1 357 ? -1.184 6.993 -13.562 1.00 69.88 357 ASP A N 1
ATOM 2905 C CA . ASP A 1 357 ? -0.541 8.284 -13.561 1.00 69.88 357 ASP A CA 1
ATOM 2906 C C . ASP A 1 357 ? 0.469 8.372 -14.713 1.00 69.88 357 ASP A C 1
ATOM 2908 O O . ASP A 1 357 ? 1.436 7.611 -14.807 1.00 69.88 357 ASP A O 1
ATOM 2912 N N . ALA A 1 358 ? 0.262 9.365 -15.576 1.00 59.00 358 ALA A N 1
ATOM 2913 C CA . ALA A 1 358 ? 1.151 9.697 -16.678 1.00 59.00 358 ALA A CA 1
ATOM 2914 C C . ALA A 1 358 ? 2.586 10.047 -16.246 1.00 59.00 358 ALA A C 1
ATOM 2916 O O . ALA A 1 358 ? 3.465 10.134 -17.099 1.00 59.00 358 ALA A O 1
ATOM 2917 N N . ARG A 1 359 ? 2.836 10.280 -14.956 1.00 59.75 359 ARG A N 1
ATOM 2918 C CA . ARG A 1 359 ? 4.144 10.581 -14.363 1.00 59.75 359 ARG A CA 1
ATOM 2919 C C . ARG A 1 359 ? 4.746 9.425 -13.580 1.00 59.75 359 ARG A C 1
ATOM 2921 O O . ARG A 1 359 ? 5.923 9.535 -13.231 1.00 59.75 359 ARG A O 1
ATOM 2928 N N . CYS A 1 360 ? 4.000 8.338 -13.365 1.00 54.88 360 CYS A N 1
ATOM 2929 C CA . CYS A 1 360 ? 4.538 7.110 -12.790 1.00 54.88 360 CYS A CA 1
ATOM 2930 C C . CYS A 1 360 ? 5.815 6.734 -13.569 1.00 54.88 360 CYS A C 1
ATOM 2932 O O . CYS A 1 360 ? 5.791 6.747 -14.802 1.00 54.88 360 CYS A O 1
ATOM 2934 N N . VAL A 1 361 ? 6.922 6.468 -12.857 1.00 50.66 361 VAL A N 1
ATOM 2935 C CA . VAL A 1 361 ? 8.304 6.230 -13.353 1.00 50.66 361 VAL A CA 1
ATOM 2936 C C . VAL A 1 361 ? 9.203 7.473 -13.538 1.00 50.66 361 VAL A C 1
ATOM 2938 O O . VAL A 1 361 ? 10.413 7.350 -13.407 1.00 50.66 361 VAL A O 1
ATOM 2941 N N . ALA A 1 362 ? 8.680 8.683 -13.768 1.00 43.22 362 ALA A N 1
ATOM 2942 C CA . ALA A 1 362 ? 9.525 9.826 -14.167 1.00 43.22 362 ALA A CA 1
ATOM 2943 C C . ALA A 1 362 ? 9.855 10.843 -13.054 1.00 43.22 362 ALA A C 1
ATOM 2945 O O . ALA A 1 362 ? 10.779 11.639 -13.211 1.00 43.22 362 ALA A O 1
ATOM 2946 N N . ARG A 1 363 ? 9.073 10.903 -11.969 1.00 49.19 363 ARG A N 1
ATOM 2947 C CA . ARG A 1 363 ? 9.286 11.820 -10.833 1.00 49.19 363 ARG A CA 1
ATOM 2948 C C . ARG A 1 363 ? 8.734 11.205 -9.548 1.00 49.19 363 ARG A C 1
ATOM 2950 O O . ARG A 1 363 ? 7.789 10.429 -9.608 1.00 49.19 363 ARG A O 1
ATOM 2957 N N . GLU A 1 364 ? 9.277 11.629 -8.408 1.00 48.62 364 GLU A N 1
ATOM 2958 C CA . GLU A 1 364 ? 8.729 11.351 -7.066 1.00 48.62 364 GLU A CA 1
ATOM 2959 C C . GLU A 1 364 ? 7.287 11.878 -6.889 1.00 48.62 364 GLU A C 1
ATOM 2961 O O . GLU A 1 364 ? 6.552 11.409 -6.025 1.00 48.62 364 GLU A O 1
ATOM 2966 N N . ASP A 1 365 ? 6.884 12.822 -7.743 1.00 55.47 365 ASP A N 1
ATOM 2967 C CA . ASP A 1 365 ? 5.634 13.578 -7.681 1.00 55.47 365 ASP A CA 1
ATOM 2968 C C . ASP A 1 365 ? 4.533 12.893 -8.532 1.00 55.47 365 ASP A C 1
ATOM 2970 O O . ASP A 1 365 ? 4.382 13.189 -9.728 1.00 55.47 365 ASP A O 1
ATOM 2974 N N . SER A 1 366 ? 3.778 11.959 -7.937 1.00 61.69 366 SER A N 1
ATOM 2975 C CA . SER A 1 366 ? 2.590 11.340 -8.555 1.00 61.69 366 SER A CA 1
ATOM 2976 C C . SER A 1 366 ? 1.378 12.280 -8.530 1.00 61.69 366 SER A C 1
ATOM 2978 O O . SER A 1 366 ? 1.155 12.924 -7.510 1.00 61.69 366 SER A O 1
ATOM 2980 N N . PHE A 1 367 ? 0.534 12.314 -9.569 1.00 73.69 367 PHE A N 1
ATOM 2981 C CA . PHE A 1 367 ? -0.721 13.070 -9.538 1.00 73.69 367 PHE A CA 1
ATOM 2982 C C . PHE A 1 367 ? -1.582 12.654 -8.334 1.00 73.69 367 PHE A C 1
ATOM 2984 O O . PHE A 1 367 ? -1.832 11.462 -8.122 1.00 73.69 367 PHE A O 1
ATOM 2991 N N . PRO A 1 368 ? -2.099 13.629 -7.569 1.00 78.94 368 PRO A N 1
ATOM 2992 C CA . PRO A 1 368 ? -2.864 13.344 -6.370 1.00 78.94 368 PRO A CA 1
ATOM 2993 C C . PRO A 1 368 ? -4.189 12.666 -6.721 1.00 78.94 368 PRO A C 1
ATOM 2995 O O . PRO A 1 368 ? -4.851 13.009 -7.707 1.00 78.94 368 PRO A O 1
ATOM 2998 N N . PHE A 1 369 ? -4.636 11.758 -5.860 1.00 84.44 369 PHE A N 1
ATOM 2999 C CA . PHE A 1 369 ? -6.026 11.318 -5.857 1.00 84.44 369 PHE A CA 1
ATOM 3000 C C . PHE A 1 369 ? -6.852 12.355 -5.094 1.00 84.44 369 PHE A C 1
ATOM 3002 O O . PHE A 1 369 ? -6.719 12.502 -3.878 1.00 84.44 369 PHE A O 1
ATOM 3009 N N . LEU A 1 370 ? -7.675 13.117 -5.816 1.00 88.62 370 LEU A N 1
ATOM 3010 C CA . LEU A 1 370 ? -8.502 14.181 -5.245 1.00 88.62 370 LEU A CA 1
ATOM 3011 C C . LEU A 1 370 ? -9.901 13.666 -4.950 1.00 88.62 370 LEU A C 1
ATOM 3013 O O . LEU A 1 370 ? -10.503 12.994 -5.783 1.00 88.62 370 LEU A O 1
ATOM 3017 N N . TYR A 1 371 ? -10.458 14.023 -3.799 1.00 89.06 371 TYR A N 1
ATOM 3018 C CA . TYR A 1 371 ? -11.766 13.526 -3.403 1.00 89.06 371 TYR A CA 1
ATOM 3019 C C . TYR A 1 371 ? -12.559 14.479 -2.511 1.00 89.06 371 TYR A C 1
ATOM 3021 O O . TYR A 1 371 ? -12.027 15.396 -1.888 1.00 89.06 371 TYR A O 1
ATOM 3029 N N . LEU A 1 372 ? -13.862 14.228 -2.419 1.00 88.31 372 LEU A N 1
ATOM 3030 C CA . LEU A 1 372 ? -14.775 14.860 -1.473 1.00 88.31 372 LEU A CA 1
ATOM 3031 C C . LEU A 1 372 ? -15.448 13.785 -0.620 1.00 88.31 372 LEU A C 1
ATOM 3033 O O . LEU A 1 372 ? -16.017 12.835 -1.150 1.00 88.31 372 LEU A O 1
ATOM 3037 N N . THR A 1 373 ? -15.398 13.940 0.703 1.00 82.69 373 THR A N 1
ATOM 3038 C CA . THR A 1 373 ? -15.973 12.973 1.662 1.00 82.69 373 THR A CA 1
ATOM 3039 C C . THR A 1 373 ? -17.400 13.297 2.078 1.00 82.69 373 THR A C 1
ATOM 3041 O O . THR A 1 373 ? -18.082 12.453 2.648 1.00 82.69 373 THR A O 1
ATOM 3044 N N . SER A 1 374 ? -17.842 14.532 1.861 1.00 82.50 374 SER A N 1
ATOM 3045 C CA . SER A 1 374 ? -19.169 14.998 2.250 1.00 82.50 374 SER A CA 1
ATOM 3046 C C . SER A 1 374 ? -19.618 16.163 1.369 1.00 82.50 374 SER A C 1
ATOM 3048 O O . SER A 1 374 ? -18.763 16.869 0.821 1.00 82.50 374 SER A O 1
ATOM 3050 N N . PRO A 1 375 ? -20.934 16.423 1.287 1.00 84.00 375 PRO A N 1
ATOM 3051 C CA . PRO A 1 375 ? -21.448 17.668 0.734 1.00 84.00 375 PRO A CA 1
ATOM 3052 C C . PRO A 1 375 ? -20.847 18.887 1.447 1.00 84.00 375 PRO A C 1
ATOM 3054 O O . PRO A 1 375 ? -20.465 18.812 2.619 1.00 84.00 375 PRO A O 1
ATOM 3057 N N . TYR A 1 376 ? -20.797 20.018 0.748 1.00 83.81 376 TYR A N 1
ATOM 3058 C CA . TYR A 1 376 ? -20.358 21.303 1.287 1.00 83.81 376 TYR A CA 1
ATOM 3059 C C . TYR A 1 376 ? -21.399 22.388 0.990 1.00 83.81 376 TYR A C 1
ATOM 3061 O O . TYR A 1 376 ? -22.145 22.294 0.018 1.00 83.81 376 TYR A O 1
ATOM 3069 N N . GLU A 1 377 ? -21.457 23.418 1.836 1.00 80.94 377 GLU A N 1
ATOM 3070 C CA . GLU A 1 377 ? -22.424 24.518 1.687 1.00 80.94 377 GLU A CA 1
ATOM 3071 C C . GLU A 1 377 ? -21.994 25.558 0.641 1.00 80.94 377 GLU A C 1
ATOM 3073 O O . GLU A 1 377 ? -22.839 26.188 0.012 1.00 80.94 377 GLU A O 1
ATOM 3078 N N . SER A 1 378 ? -20.684 25.765 0.479 1.00 85.00 378 SER A N 1
ATOM 3079 C CA . SER A 1 378 ? -20.092 26.690 -0.491 1.00 85.00 378 SER A CA 1
ATOM 3080 C C . SER A 1 378 ? -18.699 26.216 -0.891 1.00 85.00 378 SER A C 1
ATOM 3082 O O . SER A 1 378 ? -17.962 25.673 -0.066 1.00 85.00 378 SER A O 1
ATOM 3084 N N . ILE A 1 379 ? -18.301 26.476 -2.136 1.00 85.25 379 ILE A N 1
ATOM 3085 C CA . ILE A 1 379 ? -16.949 26.184 -2.622 1.00 85.25 379 ILE A CA 1
A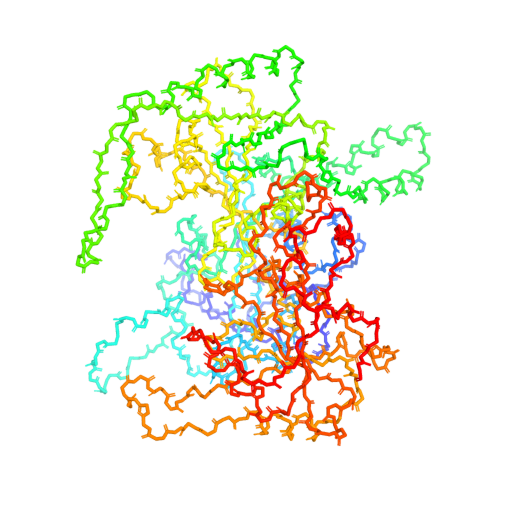TOM 3086 C C . ILE A 1 379 ? -15.833 26.849 -1.796 1.00 85.25 379 ILE A C 1
ATOM 3088 O O . ILE A 1 379 ? -14.734 26.307 -1.708 1.00 85.25 379 ILE A O 1
ATOM 3092 N N . ASP A 1 380 ? -16.109 27.985 -1.148 1.00 79.81 380 ASP A N 1
ATOM 3093 C CA . ASP A 1 380 ? -15.124 28.697 -0.319 1.00 79.81 380 ASP A CA 1
ATOM 3094 C C . ASP A 1 380 ? -14.844 27.981 1.014 1.00 79.81 380 ASP A C 1
ATOM 3096 O O . ASP A 1 380 ? -13.761 28.129 1.588 1.00 79.81 380 ASP A O 1
ATOM 3100 N N . SER A 1 381 ? -15.815 27.205 1.510 1.00 79.25 381 SER A N 1
ATOM 3101 C CA . SER A 1 381 ? -15.679 26.362 2.704 1.00 79.25 381 SER A CA 1
ATOM 3102 C C . SER A 1 381 ? -15.371 24.901 2.370 1.00 79.25 381 SER A C 1
ATOM 3104 O O . SER A 1 381 ? -15.086 24.116 3.277 1.00 79.25 381 SER A O 1
ATOM 3106 N N . ALA A 1 382 ? -15.402 24.530 1.087 1.00 83.69 382 ALA A N 1
ATOM 3107 C CA . ALA A 1 382 ? -15.126 23.179 0.636 1.00 83.69 382 ALA A CA 1
ATOM 3108 C C . ALA A 1 382 ? -13.664 22.793 0.901 1.00 83.69 382 ALA A C 1
ATOM 3110 O O . ALA A 1 382 ? -12.719 23.463 0.473 1.00 83.69 382 ALA A O 1
ATOM 3111 N N . LEU A 1 383 ? -13.498 21.664 1.585 1.00 82.75 383 LEU A N 1
ATOM 3112 C CA . LEU A 1 383 ? -12.212 21.024 1.813 1.00 82.75 383 LEU A CA 1
ATOM 3113 C C . LEU A 1 383 ? -12.148 19.748 0.983 1.00 82.75 383 LEU A C 1
ATOM 3115 O O . LEU A 1 383 ? -12.880 18.791 1.234 1.00 82.75 383 LEU A O 1
ATOM 3119 N N . PHE A 1 384 ? -11.258 19.750 0.003 1.00 86.00 384 PHE A N 1
ATOM 3120 C CA . PHE A 1 384 ? -10.972 18.608 -0.845 1.00 86.00 384 PHE A CA 1
ATOM 3121 C C . PHE A 1 384 ? -9.936 17.741 -0.154 1.00 86.00 384 PHE A C 1
ATOM 3123 O O . PHE A 1 384 ? -8.891 18.228 0.275 1.00 86.00 384 PHE A O 1
ATOM 3130 N N . GLY A 1 385 ? -10.234 16.457 -0.052 1.00 83.62 385 GLY A N 1
ATOM 3131 C CA . GLY A 1 385 ? -9.234 15.465 0.268 1.00 83.62 385 GLY A CA 1
ATOM 3132 C C . GLY A 1 385 ? -8.249 15.328 -0.887 1.00 83.62 385 GLY A C 1
ATOM 3133 O O . GLY A 1 385 ? -8.649 15.328 -2.052 1.00 83.62 385 GLY A O 1
ATOM 3134 N N . ALA A 1 386 ? -6.970 15.210 -0.574 1.00 81.88 386 ALA A N 1
ATOM 3135 C CA . ALA A 1 386 ? -5.947 14.816 -1.525 1.00 81.88 386 ALA A CA 1
ATOM 3136 C C . ALA A 1 386 ? -5.133 13.683 -0.909 1.00 81.88 386 ALA A C 1
ATOM 3138 O O . ALA A 1 386 ? -4.710 13.796 0.241 1.00 81.88 386 ALA A O 1
ATOM 3139 N N . MET A 1 387 ? -4.950 12.605 -1.668 1.00 79.06 387 MET A N 1
ATOM 3140 C CA . MET A 1 387 ? -3.999 11.548 -1.345 1.00 79.06 387 MET A CA 1
ATOM 3141 C C . MET A 1 387 ? -2.796 11.678 -2.248 1.00 79.06 387 MET A C 1
ATOM 3143 O O . MET A 1 387 ? -2.946 11.796 -3.466 1.00 79.06 387 MET A O 1
ATOM 3147 N N . ILE A 1 388 ? -1.624 11.630 -1.641 1.00 72.62 388 ILE A N 1
ATOM 3148 C CA . ILE A 1 388 ? -0.359 11.575 -2.356 1.00 72.62 388 ILE A CA 1
ATOM 3149 C C . ILE A 1 388 ? 0.474 10.410 -1.836 1.00 72.62 388 ILE A C 1
ATOM 3151 O O . ILE A 1 388 ? 0.265 9.922 -0.720 1.00 72.62 388 ILE A O 1
ATOM 3155 N N . CYS A 1 389 ? 1.433 9.984 -2.649 1.00 67.88 389 CYS A N 1
ATOM 3156 C CA . CYS A 1 389 ? 2.493 9.113 -2.182 1.00 67.88 389 CYS A CA 1
ATOM 3157 C C . CYS A 1 389 ? 3.410 9.896 -1.240 1.00 67.88 389 CYS A C 1
ATOM 3159 O O . CYS A 1 389 ? 4.041 10.867 -1.653 1.00 67.88 389 CYS A O 1
ATOM 3161 N N . GLU A 1 390 ? 3.520 9.468 0.014 1.00 61.44 390 GLU A N 1
ATOM 3162 C CA . GLU A 1 390 ? 4.617 9.911 0.864 1.00 61.44 390 GLU A CA 1
ATOM 3163 C C . GLU A 1 390 ? 5.876 9.138 0.462 1.00 61.44 390 GLU A C 1
ATOM 3165 O O . GLU A 1 390 ? 6.037 7.966 0.800 1.00 61.44 390 GLU A O 1
ATOM 3170 N N . ASN A 1 391 ? 6.738 9.790 -0.316 1.00 51.78 391 ASN A N 1
ATOM 3171 C CA . ASN A 1 391 ? 8.035 9.258 -0.716 1.00 51.78 391 ASN A CA 1
ATOM 3172 C C . ASN A 1 391 ? 9.113 9.802 0.234 1.00 51.78 391 ASN A C 1
ATOM 3174 O O . ASN A 1 391 ? 9.976 10.579 -0.162 1.00 51.78 391 ASN A O 1
ATOM 3178 N N . GLU A 1 392 ? 9.017 9.494 1.530 1.00 49.44 392 GLU A N 1
ATOM 3179 C CA . GLU A 1 392 ? 10.161 9.741 2.409 1.00 49.44 392 GLU A CA 1
ATOM 3180 C C . GLU A 1 392 ? 11.257 8.719 2.073 1.00 49.44 392 GLU A C 1
ATOM 3182 O O . GLU A 1 392 ? 10.973 7.543 1.844 1.00 49.44 392 GLU A O 1
ATOM 3187 N N . GLU A 1 393 ? 12.525 9.144 2.149 1.00 43.50 393 GLU A N 1
ATOM 3188 C CA . GLU A 1 393 ? 13.761 8.329 2.063 1.00 43.50 393 GLU A CA 1
ATOM 3189 C C . GLU A 1 393 ? 13.777 7.102 3.008 1.00 43.50 393 GLU A C 1
ATOM 3191 O O . GLU A 1 393 ? 14.706 6.291 3.032 1.00 43.50 393 GLU A O 1
ATOM 3196 N N . ARG A 1 394 ? 12.732 6.982 3.826 1.00 45.31 394 ARG A N 1
ATOM 3197 C CA . ARG A 1 394 ? 12.403 5.889 4.715 1.00 45.31 394 ARG A CA 1
ATOM 3198 C C . ARG A 1 394 ? 11.302 5.063 4.039 1.00 45.31 394 ARG A C 1
ATOM 3200 O O . ARG A 1 394 ? 10.130 5.227 4.338 1.00 45.31 394 ARG A O 1
ATOM 3207 N N . ASN A 1 395 ? 11.628 4.262 3.031 1.00 45.53 395 ASN A N 1
ATOM 3208 C CA . ASN A 1 395 ? 11.861 2.827 3.190 1.00 45.53 395 ASN A CA 1
ATOM 3209 C C . ASN A 1 395 ? 10.730 2.020 3.875 1.00 45.53 395 ASN A C 1
ATOM 3211 O O . ASN A 1 395 ? 10.935 0.850 4.172 1.00 45.53 395 ASN A O 1
ATOM 3215 N N . ASP A 1 396 ? 9.547 2.582 4.081 1.00 43.03 396 ASP A N 1
ATOM 3216 C CA . ASP A 1 396 ? 8.339 1.902 4.529 1.00 43.03 396 ASP A CA 1
ATOM 3217 C C . ASP A 1 396 ? 7.323 1.871 3.378 1.00 43.03 396 ASP A C 1
ATOM 3219 O O . ASP A 1 396 ? 7.376 2.700 2.473 1.00 43.03 396 ASP A O 1
ATOM 3223 N N . ALA A 1 397 ? 6.402 0.903 3.402 1.00 47.69 397 ALA A N 1
ATOM 3224 C CA . ALA A 1 397 ? 5.278 0.798 2.470 1.00 47.69 397 ALA A CA 1
ATOM 3225 C C . ALA A 1 397 ? 4.723 2.176 2.092 1.00 47.69 397 ALA A C 1
ATOM 3227 O O . ALA A 1 397 ? 4.433 2.943 3.012 1.00 47.69 397 ALA A O 1
ATOM 3228 N N . MET A 1 398 ? 4.525 2.432 0.789 1.00 54.81 398 MET A N 1
ATOM 3229 C CA . MET A 1 398 ? 3.850 3.618 0.241 1.00 54.81 398 MET A CA 1
ATOM 3230 C C . MET A 1 398 ? 2.726 4.072 1.180 1.00 54.81 398 MET A C 1
ATOM 3232 O O . MET A 1 398 ? 1.642 3.477 1.200 1.00 54.81 398 MET A O 1
ATOM 3236 N N . ALA A 1 399 ? 3.002 5.075 2.008 1.00 57.69 399 ALA A N 1
ATOM 3237 C CA . ALA A 1 399 ? 2.004 5.627 2.896 1.00 57.69 399 ALA A CA 1
ATOM 3238 C C . ALA A 1 399 ? 1.228 6.665 2.094 1.00 57.69 399 ALA A C 1
ATOM 3240 O O . ALA A 1 399 ? 1.795 7.512 1.403 1.00 57.69 399 ALA A O 1
ATOM 3241 N N . LEU A 1 400 ? -0.089 6.567 2.155 1.00 63.66 400 LEU A N 1
ATOM 3242 C CA . LEU A 1 400 ? -0.977 7.575 1.620 1.00 63.66 400 LEU A CA 1
ATOM 3243 C C . LEU A 1 400 ? -1.054 8.704 2.624 1.00 63.66 400 LEU A C 1
ATOM 3245 O O . LEU A 1 400 ? -1.696 8.540 3.662 1.00 63.66 400 LEU A O 1
ATOM 3249 N N . LEU A 1 401 ? -0.427 9.837 2.320 1.00 64.88 401 LEU A N 1
ATOM 3250 C CA . LEU A 1 401 ? -0.692 11.050 3.075 1.00 64.88 401 LEU A CA 1
ATOM 3251 C C . LEU A 1 401 ? -2.020 11.604 2.584 1.00 64.88 401 LEU A C 1
ATOM 3253 O O . LEU A 1 401 ? -2.158 11.985 1.420 1.00 64.88 401 LEU A O 1
ATOM 3257 N N . THR A 1 402 ? -3.001 11.616 3.473 1.00 66.56 402 THR A N 1
ATOM 3258 C CA . THR A 1 402 ? -4.302 12.213 3.202 1.00 66.56 402 THR A CA 1
ATOM 3259 C C . THR A 1 402 ? -4.375 13.550 3.908 1.00 66.56 402 THR A C 1
ATOM 3261 O O . THR A 1 402 ? -4.046 13.644 5.085 1.00 66.56 402 THR A O 1
ATOM 3264 N N . GLY A 1 403 ? -4.803 14.591 3.206 1.00 70.56 403 GLY A N 1
ATOM 3265 C CA . GLY A 1 403 ? -5.036 15.877 3.845 1.00 70.56 403 GLY A CA 1
ATOM 3266 C C . GLY A 1 403 ? -6.108 16.690 3.140 1.00 70.56 403 GLY A C 1
ATOM 3267 O O . GLY A 1 403 ? -6.599 16.325 2.073 1.00 70.56 403 GLY A O 1
ATOM 3268 N N . ARG A 1 404 ? -6.499 17.800 3.771 1.00 75.88 404 ARG A N 1
ATOM 3269 C CA . ARG A 1 404 ? -7.617 18.644 3.338 1.00 75.88 404 ARG A CA 1
ATOM 3270 C C . ARG A 1 404 ? -7.131 19.982 2.792 1.00 75.88 404 ARG A C 1
ATOM 3272 O O . ARG A 1 404 ? -6.469 20.733 3.500 1.00 75.88 404 ARG A O 1
ATOM 3279 N N . LEU A 1 405 ? -7.498 20.295 1.551 1.00 78.56 405 LEU A N 1
ATOM 3280 C CA . LEU A 1 405 ? -7.038 21.472 0.814 1.00 78.56 405 LEU A CA 1
ATOM 3281 C C . LEU A 1 405 ? -8.200 22.256 0.206 1.00 78.56 405 LEU A C 1
ATOM 3283 O O . LEU A 1 405 ? -9.227 21.702 -0.183 1.00 78.56 405 LEU A O 1
ATOM 3287 N N . LYS A 1 406 ? -8.010 23.569 0.066 1.00 84.88 406 LYS A N 1
ATOM 3288 C CA . LYS A 1 406 ? -8.917 24.423 -0.708 1.00 84.88 406 LYS A CA 1
ATOM 3289 C C . LYS A 1 406 ? -8.671 24.233 -2.204 1.00 84.88 406 LYS A C 1
ATOM 3291 O O . LYS A 1 406 ? -7.524 24.097 -2.636 1.00 84.88 406 LYS A O 1
ATOM 3296 N N . LEU A 1 407 ? -9.732 24.340 -3.007 1.00 87.19 407 LEU A N 1
ATOM 3297 C CA . LEU A 1 407 ? -9.660 24.219 -4.470 1.00 87.19 407 LEU A CA 1
ATOM 3298 C C . LEU A 1 407 ? -8.616 25.160 -5.093 1.00 87.19 407 LEU A C 1
ATOM 3300 O O . LEU A 1 407 ? -7.896 24.773 -6.011 1.00 87.19 407 LEU A O 1
ATOM 3304 N N . GLY A 1 408 ? -8.505 26.391 -4.586 1.00 84.31 408 GLY A N 1
ATOM 3305 C CA . GLY A 1 408 ? -7.544 27.363 -5.104 1.00 84.31 408 GLY A CA 1
ATOM 3306 C C . GLY A 1 408 ? -6.091 26.905 -4.973 1.00 84.31 408 GLY A C 1
ATOM 3307 O O . GLY A 1 408 ? -5.317 27.056 -5.920 1.00 84.31 408 GLY A O 1
ATOM 3308 N N . SER A 1 409 ? -5.738 26.302 -3.836 1.00 79.94 409 SER A N 1
ATOM 3309 C CA . SER A 1 409 ? -4.404 25.751 -3.587 1.00 79.94 409 SER A CA 1
ATOM 3310 C C . SER A 1 409 ? -4.124 24.571 -4.519 1.00 79.94 409 SER A C 1
ATOM 3312 O O . SER A 1 409 ? -3.075 24.539 -5.156 1.00 79.94 409 SER A O 1
ATOM 3314 N N . ILE A 1 410 ? -5.100 23.670 -4.696 1.00 84.62 410 ILE A N 1
ATOM 3315 C CA . ILE A 1 410 ? -5.006 22.533 -5.627 1.00 84.62 410 ILE A CA 1
ATOM 3316 C C . ILE A 1 410 ? -4.749 23.021 -7.056 1.00 84.62 410 ILE A C 1
ATOM 3318 O O . ILE A 1 410 ? -3.765 22.620 -7.674 1.00 84.62 410 ILE A O 1
ATOM 3322 N N . CYS A 1 411 ? -5.579 23.938 -7.563 1.00 85.44 411 CYS A N 1
ATOM 3323 C CA . CYS A 1 411 ? -5.450 24.492 -8.912 1.00 85.44 411 CYS A CA 1
ATOM 3324 C C . CYS A 1 411 ? -4.062 25.108 -9.153 1.00 85.44 411 CYS A C 1
ATOM 3326 O O . CYS A 1 411 ? -3.461 24.918 -10.213 1.00 85.44 411 CYS A O 1
ATOM 3328 N N . ARG A 1 412 ? -3.536 25.859 -8.176 1.00 79.81 412 ARG A N 1
ATOM 3329 C CA . ARG A 1 412 ? -2.225 26.513 -8.291 1.00 79.81 412 ARG A CA 1
ATOM 3330 C C . ARG A 1 412 ? -1.075 25.508 -8.253 1.00 79.81 412 ARG A C 1
ATOM 3332 O O . ARG A 1 412 ? -0.176 25.625 -9.087 1.00 79.81 412 ARG A O 1
ATOM 3339 N N . SER A 1 413 ? -1.114 24.536 -7.345 1.00 78.50 413 SER A N 1
ATOM 3340 C CA . SER A 1 413 ? -0.085 23.496 -7.223 1.00 78.50 413 SER A CA 1
ATOM 3341 C C . SER A 1 413 ? -0.054 22.598 -8.461 1.00 78.50 413 SER A C 1
ATOM 3343 O O . SER A 1 413 ? 0.990 22.478 -9.106 1.00 78.50 413 SER A O 1
ATOM 3345 N N . MET A 1 414 ? -1.217 22.105 -8.899 1.00 79.88 414 MET A N 1
ATOM 3346 C CA . MET A 1 414 ? -1.358 21.302 -10.118 1.00 79.88 414 MET A CA 1
ATOM 3347 C C . MET A 1 414 ? -0.897 22.058 -11.367 1.00 79.88 414 MET A C 1
ATOM 3349 O O . MET A 1 414 ? -0.164 21.512 -12.178 1.00 79.88 414 MET A O 1
ATOM 3353 N N . HIS A 1 415 ? -1.243 23.336 -11.532 1.00 78.75 415 HIS A N 1
ATOM 3354 C CA . HIS A 1 415 ? -0.777 24.082 -12.704 1.00 78.75 415 HIS A CA 1
ATOM 3355 C C . HIS A 1 415 ? 0.742 24.328 -12.698 1.00 78.75 415 HIS A C 1
ATOM 3357 O O . HIS A 1 415 ? 1.374 24.376 -13.753 1.00 78.75 415 HIS A O 1
ATOM 3363 N N . ARG A 1 416 ? 1.326 24.560 -11.518 1.00 71.88 416 ARG A N 1
ATOM 3364 C CA . ARG A 1 416 ? 2.729 24.963 -11.381 1.00 71.88 416 ARG A CA 1
ATOM 3365 C C . ARG A 1 416 ? 3.682 23.775 -11.423 1.00 71.88 416 ARG A C 1
ATOM 3367 O O . ARG A 1 416 ? 4.703 23.850 -12.102 1.00 71.88 416 ARG A O 1
ATOM 3374 N N . CYS A 1 417 ? 3.363 22.739 -10.660 1.00 66.12 417 CYS A N 1
ATOM 3375 C CA . CYS A 1 417 ? 4.219 21.580 -10.438 1.00 66.12 417 CYS A CA 1
ATOM 3376 C C . CYS A 1 417 ? 3.643 20.324 -11.101 1.00 66.12 417 CYS A C 1
ATOM 3378 O O . CYS A 1 417 ? 4.381 19.377 -11.360 1.00 66.12 417 CYS A O 1
ATOM 3380 N N . GLY A 1 418 ? 2.342 20.318 -11.412 1.00 68.94 418 GLY A N 1
ATOM 3381 C CA . GLY A 1 418 ? 1.594 19.112 -11.768 1.00 68.94 418 GLY A CA 1
ATOM 3382 C C . GLY A 1 418 ? 1.532 18.094 -10.642 1.00 68.94 418 GLY A C 1
ATOM 3383 O O . GLY A 1 418 ? 1.454 16.910 -10.925 1.00 68.94 418 GLY A O 1
ATOM 3384 N N . ASP A 1 419 ? 1.615 18.571 -9.403 1.00 69.69 419 ASP A N 1
ATOM 3385 C CA . ASP A 1 419 ? 1.443 17.798 -8.177 1.00 69.69 419 ASP A CA 1
ATOM 3386 C C . ASP A 1 419 ? 1.108 18.754 -7.008 1.00 69.69 419 ASP A C 1
ATOM 3388 O O . ASP A 1 419 ? 1.201 19.981 -7.149 1.00 69.69 419 ASP A O 1
ATOM 3392 N N . ILE A 1 420 ? 0.701 18.208 -5.863 1.00 70.31 420 ILE A N 1
ATOM 3393 C CA . ILE A 1 420 ? 0.442 18.866 -4.586 1.00 70.31 420 ILE A CA 1
ATOM 3394 C C . ILE A 1 420 ? 1.611 18.588 -3.632 1.00 70.31 420 ILE A C 1
ATOM 3396 O O . ILE A 1 420 ? 1.683 17.546 -2.987 1.00 70.31 420 ILE A O 1
ATOM 3400 N N . ARG A 1 421 ? 2.497 19.577 -3.472 1.00 63.59 421 ARG A N 1
ATOM 3401 C CA . ARG A 1 421 ? 3.581 19.518 -2.480 1.00 63.59 421 ARG A CA 1
ATOM 3402 C C . ARG A 1 421 ? 3.094 20.001 -1.116 1.00 63.59 421 ARG A C 1
ATOM 3404 O O . ARG A 1 421 ? 2.744 21.171 -0.973 1.00 63.59 421 ARG A O 1
ATOM 3411 N N . TRP A 1 422 ? 3.111 19.113 -0.123 1.00 58.44 422 TRP A N 1
ATOM 3412 C CA . TRP A 1 422 ? 2.720 19.412 1.263 1.00 58.44 422 TRP A CA 1
ATOM 3413 C C . TRP A 1 422 ? 3.826 20.115 2.059 1.00 58.44 422 TRP A C 1
ATOM 3415 O O . TRP A 1 422 ? 3.544 20.986 2.880 1.00 58.44 422 TRP A O 1
ATOM 3425 N N . PHE A 1 423 ? 5.089 19.777 1.783 1.00 50.66 423 PHE A N 1
ATOM 3426 C CA . PHE A 1 423 ? 6.225 20.138 2.639 1.00 50.66 423 PHE A CA 1
ATOM 3427 C C . PHE A 1 423 ? 7.001 21.384 2.208 1.00 50.66 423 PHE A C 1
ATOM 3429 O O . PHE A 1 423 ? 7.818 21.886 2.979 1.00 50.66 423 PHE A O 1
ATOM 3436 N N . ASP A 1 424 ? 6.727 21.942 1.024 1.00 45.31 424 ASP A N 1
ATOM 3437 C CA . ASP A 1 424 ? 7.415 23.152 0.563 1.00 45.31 424 ASP A CA 1
ATOM 3438 C C . ASP A 1 424 ? 6.752 24.409 1.158 1.00 45.31 424 ASP A C 1
ATOM 3440 O O . ASP A 1 424 ? 6.132 25.247 0.498 1.00 45.31 424 ASP A O 1
ATOM 3444 N N . ALA A 1 425 ? 6.873 24.511 2.483 1.00 38.81 425 ALA A N 1
ATOM 3445 C CA . ALA A 1 425 ? 6.387 25.578 3.353 1.00 38.81 425 ALA A CA 1
ATOM 3446 C C . ALA A 1 425 ? 6.934 26.975 3.007 1.00 38.81 425 ALA A C 1
ATOM 3448 O O . ALA A 1 425 ? 6.557 27.954 3.653 1.00 38.81 425 ALA A O 1
ATOM 3449 N N . THR A 1 426 ? 7.829 27.074 2.023 1.00 41.97 426 THR A N 1
ATOM 3450 C CA . THR A 1 426 ? 8.407 28.331 1.549 1.00 41.97 426 THR A CA 1
ATOM 3451 C C . THR A 1 426 ? 7.526 29.050 0.523 1.00 41.97 426 THR A C 1
ATOM 3453 O O . THR A 1 426 ? 7.694 30.253 0.328 1.00 41.97 426 THR A O 1
ATOM 3456 N N . ASP A 1 427 ? 6.560 28.351 -0.088 1.00 41.72 427 ASP A N 1
ATOM 3457 C CA . ASP A 1 427 ? 5.862 28.820 -1.293 1.00 41.72 427 ASP A CA 1
ATOM 3458 C C . ASP A 1 427 ? 4.340 28.990 -1.173 1.00 41.72 427 ASP A C 1
ATOM 3460 O O . ASP A 1 427 ? 3.723 29.580 -2.065 1.00 41.72 427 ASP A O 1
ATOM 3464 N N . LEU A 1 428 ? 3.723 28.490 -0.103 1.00 45.28 428 LEU A N 1
ATOM 3465 C CA . LEU A 1 428 ? 2.300 28.692 0.170 1.00 45.28 428 LEU A CA 1
ATOM 3466 C C . LEU A 1 428 ? 2.145 29.849 1.162 1.00 45.28 428 LEU A C 1
ATOM 3468 O O . LEU A 1 428 ? 2.788 29.852 2.214 1.00 45.28 428 LEU A O 1
ATOM 3472 N N . GLU A 1 429 ? 1.307 30.843 0.841 1.00 47.22 429 GLU A N 1
ATOM 3473 C CA . GLU A 1 429 ? 0.988 31.882 1.824 1.00 47.22 429 GLU A CA 1
ATOM 3474 C C . GLU A 1 429 ? 0.380 31.214 3.076 1.00 47.22 429 GLU A C 1
ATOM 3476 O O . GLU A 1 429 ? -0.404 30.271 2.945 1.00 47.22 429 GLU A O 1
ATOM 3481 N N . PRO A 1 430 ? 0.690 31.684 4.300 1.00 44.12 430 PRO A N 1
ATOM 3482 C CA . PRO A 1 430 ? 0.136 31.122 5.539 1.00 44.12 430 PRO A CA 1
ATOM 3483 C C . PRO A 1 430 ? -1.403 31.066 5.589 1.00 44.12 430 PRO A C 1
ATOM 3485 O O . PRO A 1 430 ? -1.963 30.373 6.427 1.00 44.12 430 PRO A O 1
ATOM 3488 N N . SER A 1 431 ? -2.087 31.811 4.715 1.00 48.91 431 SER A N 1
ATOM 3489 C CA . SER A 1 431 ? -3.543 31.844 4.526 1.00 48.91 431 SER A CA 1
ATOM 3490 C C . SER A 1 431 ? -4.099 30.707 3.649 1.00 48.91 431 SER A C 1
ATOM 3492 O O . SER A 1 431 ? -5.298 30.420 3.708 1.00 48.91 431 SER A O 1
ATOM 3494 N N . ASP A 1 432 ? -3.252 30.076 2.829 1.00 45.19 432 ASP A N 1
ATOM 3495 C CA . ASP A 1 432 ? -3.614 29.041 1.850 1.00 45.19 432 ASP A CA 1
ATOM 3496 C C . ASP A 1 432 ? -3.435 27.614 2.381 1.00 45.19 432 ASP A C 1
ATOM 3498 O O . ASP A 1 432 ? -4.065 26.680 1.875 1.00 45.19 432 ASP A O 1
ATOM 3502 N N . VAL A 1 433 ? -2.595 27.457 3.404 1.00 45.78 433 VAL A N 1
ATOM 3503 C CA . VAL A 1 433 ? -2.449 26.235 4.194 1.00 45.78 433 VAL A CA 1
ATOM 3504 C C . VAL A 1 433 ? -2.900 26.585 5.592 1.00 45.78 433 VAL A C 1
ATOM 3506 O O . VAL A 1 433 ? -2.132 27.122 6.389 1.00 45.78 433 VAL A O 1
ATOM 3509 N N . ASP A 1 434 ? -4.158 26.291 5.892 1.00 46.75 434 ASP A N 1
ATOM 3510 C CA . ASP A 1 434 ? -4.609 26.318 7.272 1.00 46.75 434 ASP A CA 1
ATOM 3511 C C . ASP A 1 434 ? -3.961 25.120 7.982 1.00 46.75 434 ASP A C 1
ATOM 3513 O O . ASP A 1 434 ? -4.538 24.035 8.072 1.00 46.75 434 ASP A O 1
ATOM 3517 N N . ARG A 1 435 ? -2.701 25.291 8.417 1.00 43.19 435 ARG A N 1
ATOM 3518 C CA . ARG A 1 435 ? -1.892 24.255 9.090 1.00 43.19 435 ARG A CA 1
ATOM 3519 C C . ARG A 1 435 ? -2.585 23.704 10.345 1.00 43.19 435 ARG A C 1
ATOM 3521 O O . ARG A 1 435 ? -2.144 22.699 10.879 1.00 43.19 435 ARG A O 1
ATOM 3528 N N . GLY A 1 436 ? -3.651 24.358 10.817 1.00 37.41 436 GLY A N 1
ATOM 3529 C CA . GLY A 1 436 ? -4.477 23.914 11.936 1.00 37.41 436 GLY A CA 1
ATOM 3530 C C . GLY A 1 436 ? -5.679 23.026 11.579 1.00 37.41 436 GLY A C 1
ATOM 3531 O O . GLY A 1 436 ? -6.344 22.571 12.505 1.00 37.41 436 GLY A O 1
ATOM 3532 N N . LEU A 1 437 ? -5.997 22.785 10.296 1.00 40.09 437 LEU A N 1
ATOM 3533 C CA . LEU A 1 437 ? -7.195 22.023 9.878 1.00 40.09 437 LEU A CA 1
ATOM 3534 C C . LEU A 1 437 ? -6.915 20.797 8.989 1.00 40.09 437 LEU A C 1
ATOM 3536 O O . LEU A 1 437 ? -7.832 20.011 8.728 1.00 40.09 437 LEU A O 1
ATOM 3540 N N . GLY A 1 438 ? -5.682 20.616 8.513 1.00 44.22 438 GLY A N 1
ATOM 3541 C CA . GLY A 1 438 ? -5.288 19.424 7.767 1.00 44.22 438 GLY A CA 1
ATOM 3542 C C . GLY A 1 438 ? -5.088 18.244 8.712 1.00 44.22 438 GLY A C 1
ATOM 3543 O O . GLY A 1 438 ? -4.025 18.109 9.298 1.00 44.22 438 GLY A O 1
ATOM 3544 N N . TYR A 1 439 ? -6.106 17.399 8.879 1.00 49.59 439 TYR A N 1
ATOM 3545 C CA . TYR A 1 439 ? -5.895 16.061 9.432 1.00 49.59 439 TYR A CA 1
ATOM 3546 C C . TYR A 1 439 ? -4.999 15.285 8.465 1.00 49.59 439 TYR A C 1
ATOM 3548 O O . TYR A 1 439 ? -5.444 14.996 7.355 1.00 49.59 439 TYR A O 1
ATOM 3556 N N . GLU A 1 440 ? -3.770 14.984 8.881 1.00 63.16 440 GLU A N 1
ATOM 3557 C CA . GLU A 1 440 ? -2.857 14.086 8.176 1.00 63.16 440 GLU A CA 1
ATOM 3558 C C . GLU A 1 440 ? -3.109 12.650 8.661 1.00 63.16 440 GLU A C 1
ATOM 3560 O O . GLU A 1 440 ? -2.701 12.269 9.756 1.00 63.16 440 GLU A O 1
ATOM 3565 N N . GLU A 1 441 ? -3.821 11.835 7.877 1.00 67.12 441 GLU A N 1
ATOM 3566 C CA . GLU A 1 441 ? -3.890 10.383 8.116 1.00 67.12 441 GLU A CA 1
ATOM 3567 C C . GLU A 1 441 ? -2.956 9.687 7.125 1.00 67.12 441 GLU A C 1
ATOM 3569 O O . GLU A 1 441 ? -3.139 9.824 5.913 1.00 67.12 441 GLU A O 1
ATOM 3574 N N . LYS A 1 442 ? -1.973 8.940 7.651 1.00 70.19 442 LYS A N 1
ATOM 3575 C CA . LYS A 1 442 ? -1.118 8.027 6.882 1.00 70.19 442 LYS A CA 1
ATOM 3576 C C . LYS A 1 442 ? -1.839 6.692 6.712 1.00 70.19 442 LYS A C 1
ATOM 3578 O O . LYS A 1 442 ? -1.889 5.888 7.644 1.00 70.19 442 LYS A O 1
ATOM 3583 N N . LEU A 1 443 ? -2.405 6.449 5.535 1.00 70.62 443 LEU A N 1
ATOM 3584 C CA . LEU A 1 443 ? -3.086 5.193 5.220 1.00 70.62 443 LEU A CA 1
ATOM 3585 C C . LEU A 1 443 ? -2.101 4.218 4.548 1.00 70.62 443 LEU A C 1
ATOM 3587 O O . LEU A 1 443 ? -1.493 4.533 3.531 1.00 70.62 443 LEU A O 1
ATOM 3591 N N . ARG A 1 444 ? -1.937 3.016 5.107 1.00 74.75 444 ARG A N 1
ATOM 3592 C CA . ARG A 1 444 ? -1.208 1.907 4.463 1.00 74.75 444 ARG A CA 1
ATOM 3593 C C . ARG A 1 444 ? -2.199 0.862 3.966 1.00 74.75 444 ARG A C 1
ATOM 3595 O O . ARG A 1 444 ? -3.288 0.729 4.525 1.00 74.75 444 ARG A O 1
ATOM 3602 N N . HIS A 1 445 ? -1.824 0.106 2.933 1.00 80.12 445 HIS A N 1
ATOM 3603 C CA . HIS A 1 445 ? -2.683 -0.963 2.430 1.00 80.12 445 HIS A CA 1
ATOM 3604 C C . HIS A 1 445 ? -2.892 -2.027 3.526 1.00 80.12 445 HIS A C 1
ATOM 3606 O O . HIS A 1 445 ? -1.918 -2.630 3.981 1.00 80.12 445 HIS A O 1
ATOM 3612 N N . PRO A 1 446 ? -4.136 -2.294 3.961 1.00 86.00 446 PRO A N 1
ATOM 3613 C CA . PRO A 1 446 ? -4.386 -3.047 5.190 1.00 86.00 446 PRO A CA 1
ATOM 3614 C C . PRO A 1 446 ? -4.072 -4.544 5.080 1.00 86.00 446 PRO A C 1
ATOM 3616 O O . PRO A 1 446 ? -3.848 -5.192 6.099 1.00 86.00 446 PRO A O 1
ATOM 3619 N N . ASP A 1 447 ? -4.017 -5.089 3.861 1.00 86.19 447 ASP A N 1
ATOM 3620 C CA . ASP A 1 447 ? -3.569 -6.469 3.607 1.00 86.19 447 ASP A CA 1
ATOM 3621 C C . ASP A 1 447 ? -2.054 -6.655 3.558 1.00 86.19 447 ASP A C 1
ATOM 3623 O O . ASP A 1 447 ? -1.574 -7.787 3.452 1.00 86.19 447 ASP A O 1
ATOM 3627 N N . GLN A 1 448 ? -1.291 -5.566 3.620 1.00 81.88 448 GLN A N 1
ATOM 3628 C CA . GLN A 1 448 ? 0.157 -5.667 3.708 1.00 81.88 448 GLN A CA 1
ATOM 3629 C C . GLN A 1 448 ? 0.569 -5.994 5.146 1.00 81.88 448 GLN A C 1
ATOM 3631 O O . GLN A 1 448 ? -0.148 -5.625 6.091 1.00 81.88 448 GLN A O 1
ATOM 3636 N N . PRO A 1 449 ? 1.709 -6.676 5.338 1.00 79.94 449 PRO A N 1
ATOM 3637 C CA . PRO A 1 449 ? 2.264 -6.888 6.667 1.00 79.94 449 PRO A CA 1
ATOM 3638 C C . PRO A 1 449 ? 2.526 -5.551 7.385 1.00 79.94 449 PRO A C 1
ATOM 3640 O O . PRO A 1 449 ? 2.566 -4.479 6.770 1.00 79.94 449 PRO A O 1
ATOM 3643 N N . PHE A 1 450 ? 2.647 -5.588 8.716 1.00 75.31 450 PHE A N 1
ATOM 3644 C CA . PHE A 1 450 ? 2.831 -4.379 9.537 1.00 75.31 450 PHE A CA 1
ATOM 3645 C C . PHE A 1 450 ? 4.060 -3.560 9.127 1.00 75.31 450 PHE A C 1
ATOM 3647 O O . PHE A 1 450 ? 4.010 -2.332 9.024 1.00 75.31 450 PHE A O 1
ATOM 3654 N N . TYR A 1 451 ? 5.148 -4.267 8.865 1.00 67.88 451 TYR A N 1
ATOM 3655 C CA . TYR A 1 451 ? 6.326 -3.740 8.208 1.00 67.88 451 TYR A CA 1
ATOM 3656 C C . TYR A 1 451 ? 6.371 -4.380 6.831 1.00 67.88 451 TYR A C 1
ATOM 3658 O O . TYR A 1 451 ? 6.134 -5.583 6.773 1.00 67.88 451 TYR A O 1
ATOM 3666 N N . CYS A 1 452 ? 6.625 -3.621 5.756 1.00 56.75 452 CYS A N 1
ATOM 3667 C CA . CYS A 1 452 ? 6.710 -4.212 4.420 1.00 56.75 452 CYS A CA 1
ATOM 3668 C C . CYS A 1 452 ? 7.656 -5.403 4.479 1.00 56.75 452 CYS A C 1
ATOM 3670 O O . CYS A 1 452 ? 8.863 -5.239 4.678 1.00 56.75 452 CYS A O 1
ATOM 3672 N N . ASP A 1 453 ? 7.087 -6.597 4.334 1.00 48.28 453 ASP A N 1
ATOM 3673 C CA . ASP A 1 453 ? 7.880 -7.751 4.012 1.00 48.28 453 ASP A CA 1
ATOM 3674 C C . ASP A 1 453 ? 8.239 -7.568 2.552 1.00 48.28 453 ASP A C 1
ATOM 3676 O O . ASP A 1 453 ? 7.472 -7.929 1.657 1.00 48.28 453 ASP A O 1
ATOM 3680 N N . PHE A 1 454 ? 9.345 -6.857 2.337 1.00 50.00 454 PHE A N 1
ATOM 3681 C CA . PHE A 1 454 ? 9.851 -6.623 1.009 1.00 50.00 454 PHE A CA 1
ATOM 3682 C C . PHE A 1 454 ? 9.869 -7.964 0.290 1.00 50.00 454 PHE A C 1
ATOM 3684 O O . PHE A 1 454 ? 10.335 -8.970 0.852 1.00 50.00 454 PHE A O 1
ATOM 3691 N N . SER A 1 455 ? 9.347 -7.998 -0.938 1.00 51.12 455 SER A N 1
ATOM 3692 C CA . SER A 1 455 ? 9.522 -9.179 -1.780 1.00 51.12 455 SER A CA 1
ATOM 3693 C C . SER A 1 455 ? 10.999 -9.571 -1.733 1.00 51.12 455 SER A C 1
ATOM 3695 O O . SER A 1 455 ? 11.859 -8.714 -1.531 1.00 51.12 455 SER A O 1
ATOM 3697 N N . VAL A 1 456 ? 11.345 -10.843 -1.940 1.00 48.41 456 VAL A N 1
ATOM 3698 C CA . VAL A 1 456 ? 12.760 -11.287 -1.928 1.00 48.41 456 VAL A CA 1
ATOM 3699 C C . VAL A 1 456 ? 13.658 -10.438 -2.858 1.00 48.41 456 VAL A C 1
ATOM 3701 O O . VAL A 1 456 ? 14.881 -10.486 -2.773 1.00 48.41 456 VAL A O 1
ATOM 3704 N N . TRP A 1 457 ? 13.036 -9.677 -3.759 1.00 48.62 457 TRP A N 1
ATOM 3705 C CA . TRP A 1 457 ? 13.602 -8.849 -4.807 1.00 48.62 457 TRP A CA 1
ATOM 3706 C C . TRP A 1 457 ? 13.814 -7.385 -4.400 1.00 48.62 457 TRP A C 1
ATOM 3708 O O . TRP A 1 457 ? 14.701 -6.725 -4.928 1.00 48.62 457 TRP A O 1
ATOM 3718 N N . GLU A 1 458 ? 13.009 -6.867 -3.474 1.00 47.00 458 GLU A N 1
ATOM 3719 C CA . GLU A 1 458 ? 12.997 -5.452 -3.102 1.00 47.00 458 GLU A CA 1
ATOM 3720 C C . GLU A 1 458 ? 14.261 -5.020 -2.327 1.00 47.00 458 GLU A C 1
ATOM 3722 O O . GLU A 1 458 ? 14.838 -4.012 -2.729 1.00 47.00 458 GLU A O 1
ATOM 3727 N N . PRO A 1 459 ? 14.790 -5.755 -1.314 1.00 42.56 459 PRO A N 1
ATOM 3728 C CA . PRO A 1 459 ? 15.973 -5.361 -0.530 1.00 42.56 459 PRO A CA 1
ATOM 3729 C C . PRO A 1 459 ? 17.218 -5.048 -1.379 1.00 42.56 459 PRO A C 1
ATOM 3731 O O . PRO A 1 459 ? 18.077 -4.279 -0.961 1.00 42.56 459 PRO A O 1
ATOM 3734 N N . ALA A 1 460 ? 17.301 -5.624 -2.580 1.00 44.97 460 ALA A N 1
ATOM 3735 C CA . ALA A 1 460 ? 18.407 -5.482 -3.521 1.00 44.97 460 ALA A CA 1
ATOM 3736 C C . ALA A 1 460 ? 18.464 -4.127 -4.252 1.00 44.97 460 ALA A C 1
ATOM 3738 O O . ALA A 1 460 ? 19.488 -3.813 -4.849 1.00 44.97 460 ALA A O 1
ATOM 3739 N N . ILE A 1 461 ? 17.374 -3.354 -4.234 1.00 47.81 461 ILE A N 1
ATOM 3740 C CA . ILE A 1 461 ? 17.205 -2.114 -5.014 1.00 47.81 461 ILE A CA 1
ATOM 3741 C C . ILE A 1 461 ? 17.502 -0.867 -4.147 1.00 47.81 461 ILE A C 1
ATOM 3743 O O . ILE A 1 461 ? 17.513 0.253 -4.638 1.00 47.81 461 ILE A O 1
ATOM 3747 N N . PHE A 1 462 ? 17.763 -1.040 -2.844 1.00 48.16 462 PHE A N 1
ATOM 3748 C CA . PHE A 1 462 ? 17.732 0.057 -1.862 1.00 48.16 462 PHE A CA 1
ATOM 3749 C C . PHE A 1 462 ? 19.061 0.735 -1.525 1.00 48.16 462 PHE A C 1
ATOM 3751 O O . PHE A 1 462 ? 19.046 1.788 -0.888 1.00 48.16 462 PHE A O 1
ATOM 3758 N N . GLU A 1 463 ? 20.210 0.161 -1.866 1.00 49.31 463 GLU A N 1
ATOM 3759 C CA . GLU A 1 463 ? 21.494 0.784 -1.531 1.00 49.31 463 GLU A CA 1
ATOM 3760 C C . GLU A 1 463 ? 22.056 1.492 -2.769 1.00 49.31 463 GLU A C 1
ATOM 3762 O O . GLU A 1 463 ? 22.179 0.883 -3.828 1.00 49.31 463 GLU A O 1
ATOM 3767 N N . TYR A 1 464 ? 22.472 2.758 -2.621 1.00 48.12 464 TYR A N 1
ATOM 3768 C CA . TYR A 1 464 ? 23.040 3.640 -3.666 1.00 48.12 464 TYR A CA 1
ATOM 3769 C C . TYR A 1 464 ? 24.273 3.058 -4.409 1.00 48.12 464 TYR A C 1
ATOM 3771 O O . TYR A 1 464 ? 24.845 3.694 -5.290 1.00 48.12 464 TYR A O 1
ATOM 3779 N N . ARG A 1 465 ? 24.720 1.853 -4.037 1.00 53.75 465 ARG A N 1
ATOM 3780 C CA . ARG A 1 465 ? 25.886 1.133 -4.569 1.00 53.75 465 ARG A CA 1
ATOM 3781 C C . ARG A 1 465 ? 25.638 -0.370 -4.744 1.00 53.75 465 ARG A C 1
ATOM 3783 O O . ARG A 1 465 ? 26.590 -1.137 -4.898 1.00 53.75 465 ARG A O 1
ATOM 3790 N N . THR A 1 466 ? 24.379 -0.795 -4.717 1.00 58.72 466 THR A N 1
ATOM 3791 C CA . THR A 1 466 ? 24.000 -2.197 -4.871 1.00 58.72 466 THR A CA 1
ATOM 3792 C C . THR A 1 466 ? 23.191 -2.367 -6.142 1.00 58.72 466 THR A C 1
ATOM 3794 O O . THR A 1 466 ? 22.198 -1.676 -6.339 1.00 58.72 466 THR A O 1
ATOM 3797 N N . TYR A 1 467 ? 23.624 -3.276 -7.016 1.00 68.19 467 TYR A N 1
ATOM 3798 C CA . TYR A 1 467 ? 22.873 -3.611 -8.224 1.00 68.19 467 TYR A CA 1
ATOM 3799 C C . TYR A 1 467 ? 22.217 -4.993 -8.080 1.00 68.19 467 TYR A C 1
ATOM 3801 O O . TYR A 1 467 ? 22.873 -5.957 -7.652 1.00 68.19 467 TYR A O 1
ATOM 3809 N N . PRO A 1 468 ? 20.922 -5.111 -8.422 1.00 74.75 468 PRO A N 1
ATOM 3810 C CA . PRO A 1 468 ? 20.198 -6.367 -8.332 1.00 74.75 468 PRO A CA 1
ATOM 3811 C C . PRO A 1 468 ? 20.560 -7.298 -9.499 1.00 74.75 468 PRO A C 1
ATOM 3813 O O . PRO A 1 468 ? 20.498 -6.918 -10.672 1.00 74.75 468 PRO A O 1
ATOM 3816 N N . ILE A 1 469 ? 20.905 -8.545 -9.173 1.00 82.38 469 ILE A N 1
ATOM 3817 C CA . ILE A 1 469 ? 21.097 -9.629 -10.139 1.00 82.38 469 ILE A CA 1
ATOM 3818 C C . ILE A 1 469 ? 19.943 -10.624 -9.993 1.00 82.38 469 ILE A C 1
ATOM 3820 O O . ILE A 1 469 ? 19.896 -11.400 -9.038 1.00 82.38 469 ILE A O 1
ATOM 3824 N N . PHE A 1 470 ? 19.035 -10.643 -10.961 1.00 85.25 470 PHE A N 1
ATOM 3825 C CA . PHE A 1 470 ? 17.892 -11.547 -11.004 1.00 85.25 470 PHE A CA 1
ATOM 3826 C C . PHE A 1 470 ? 18.253 -12.875 -11.657 1.00 85.25 470 PHE A C 1
ATOM 3828 O O . PHE A 1 470 ? 18.660 -12.928 -12.814 1.00 85.25 470 PHE A O 1
ATOM 3835 N N . LEU A 1 471 ? 18.057 -13.978 -10.945 1.00 87.62 471 LEU A N 1
ATOM 3836 C CA . LEU A 1 471 ? 18.111 -15.298 -11.555 1.00 87.62 471 LEU A CA 1
ATOM 3837 C C . LEU A 1 471 ? 16.804 -15.533 -12.318 1.00 87.62 471 LEU A C 1
ATOM 3839 O O . LEU A 1 471 ? 15.722 -15.395 -11.756 1.00 87.62 471 LEU A O 1
ATOM 3843 N N . LEU A 1 472 ? 16.904 -15.931 -13.582 1.00 88.88 472 LEU A N 1
ATOM 3844 C CA . LEU A 1 472 ? 15.797 -16.400 -14.421 1.00 88.88 472 LEU A CA 1
ATOM 3845 C C . LEU A 1 472 ? 15.736 -17.936 -14.467 1.00 88.88 472 LEU A C 1
ATOM 3847 O O . LEU A 1 472 ? 15.022 -18.516 -15.277 1.00 88.88 472 LEU A O 1
ATOM 3851 N N . THR A 1 473 ? 16.510 -18.624 -13.627 1.00 85.56 473 THR A N 1
ATOM 3852 C CA . THR A 1 473 ? 16.559 -20.088 -13.559 1.00 85.56 473 THR A CA 1
ATOM 3853 C C . THR A 1 473 ? 16.986 -20.562 -12.168 1.00 85.56 473 THR A C 1
ATOM 3855 O O . THR A 1 473 ? 17.719 -19.875 -11.459 1.00 85.56 473 THR A O 1
ATOM 3858 N N . HIS A 1 474 ? 16.561 -21.771 -11.792 1.00 82.62 474 HIS A N 1
ATOM 3859 C CA . HIS A 1 474 ? 17.036 -22.479 -10.594 1.00 82.62 474 HIS A CA 1
ATOM 3860 C C . HIS A 1 474 ? 18.233 -23.401 -10.860 1.00 82.62 474 HIS A C 1
ATOM 3862 O O . HIS A 1 474 ? 18.723 -24.051 -9.942 1.00 82.62 474 HIS A O 1
ATOM 3868 N N . GLN A 1 475 ? 18.670 -23.525 -12.115 1.00 84.31 475 GLN A N 1
ATOM 3869 C CA . GLN A 1 475 ? 19.667 -24.522 -12.522 1.00 84.31 475 GLN A CA 1
ATOM 3870 C C . GLN A 1 475 ? 21.114 -24.035 -12.370 1.00 84.31 475 GLN A C 1
ATOM 3872 O O . GLN A 1 475 ? 22.040 -24.790 -12.659 1.00 84.31 475 GLN A O 1
ATOM 3877 N N . LEU A 1 476 ? 21.320 -22.789 -11.937 1.00 84.69 476 LEU A N 1
ATOM 3878 C CA . LEU A 1 476 ? 22.649 -22.238 -11.690 1.00 84.69 476 LEU A CA 1
ATOM 3879 C C . LEU A 1 476 ? 23.195 -22.747 -10.356 1.00 84.69 476 LEU A C 1
ATOM 3881 O O . LEU A 1 476 ? 22.514 -22.688 -9.332 1.00 84.69 476 LEU A O 1
ATOM 3885 N N . SER A 1 477 ? 24.435 -23.233 -10.367 1.00 86.88 477 SER A N 1
ATOM 3886 C CA . SER A 1 477 ? 25.124 -23.620 -9.139 1.00 86.88 477 SER A CA 1
ATOM 3887 C C . SER A 1 477 ? 25.571 -22.385 -8.347 1.00 86.88 477 SER A C 1
ATOM 3889 O O . SER A 1 477 ? 25.799 -21.315 -8.915 1.00 86.88 477 SER A O 1
ATOM 3891 N N . GLU A 1 478 ? 25.759 -22.524 -7.030 1.00 85.00 478 GLU A N 1
ATOM 3892 C CA . GLU A 1 478 ? 26.346 -21.442 -6.223 1.00 85.00 478 GLU A CA 1
ATOM 3893 C C . GLU A 1 478 ? 27.739 -21.027 -6.721 1.00 85.00 478 GLU A C 1
ATOM 3895 O O . GLU A 1 478 ? 28.133 -19.870 -6.574 1.00 85.00 478 GLU A O 1
ATOM 3900 N N . GLU A 1 479 ? 28.495 -21.966 -7.291 1.00 86.75 479 GLU A N 1
ATOM 3901 C CA . GLU A 1 479 ? 29.827 -21.719 -7.840 1.00 86.75 479 GLU A CA 1
ATOM 3902 C C . GLU A 1 479 ? 29.754 -20.855 -9.103 1.00 86.75 479 GLU A C 1
ATOM 3904 O O . GLU A 1 479 ? 30.528 -19.906 -9.236 1.00 86.75 479 GLU A O 1
ATOM 3909 N N . ASP A 1 480 ? 28.784 -21.116 -9.985 1.00 87.44 480 ASP A N 1
ATOM 3910 C CA . ASP A 1 480 ? 28.545 -20.306 -11.183 1.00 87.44 480 ASP A CA 1
ATOM 3911 C C . ASP A 1 480 ? 28.134 -18.882 -10.826 1.00 87.44 480 ASP A C 1
ATOM 3913 O O . ASP A 1 480 ? 28.693 -17.924 -11.361 1.00 87.44 480 ASP A O 1
ATOM 3917 N N . ILE A 1 481 ? 27.210 -18.738 -9.873 1.00 85.81 481 ILE A N 1
ATOM 3918 C CA . ILE A 1 481 ? 26.757 -17.430 -9.392 1.00 85.81 481 ILE A CA 1
ATOM 3919 C C . ILE A 1 481 ? 27.944 -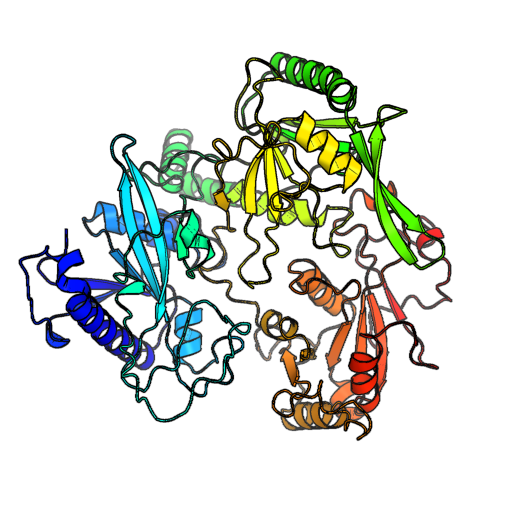16.648 -8.817 1.00 85.81 481 ILE A C 1
ATOM 3921 O O . ILE A 1 481 ? 28.178 -15.507 -9.214 1.00 85.81 481 ILE A O 1
ATOM 3925 N N . LYS A 1 482 ? 28.746 -17.269 -7.939 1.00 85.25 482 LYS A N 1
ATOM 3926 C CA . LYS A 1 482 ? 29.935 -16.632 -7.344 1.00 85.25 482 LYS A CA 1
ATOM 3927 C C . LYS A 1 482 ? 30.967 -16.240 -8.398 1.00 85.25 482 LYS A C 1
ATOM 3929 O O . LYS A 1 482 ? 31.546 -15.161 -8.294 1.00 85.25 482 LYS A O 1
ATOM 3934 N N . ARG A 1 483 ? 31.196 -17.085 -9.406 1.00 86.94 483 ARG A N 1
ATOM 3935 C CA . ARG A 1 483 ? 32.115 -16.798 -10.516 1.00 86.94 483 ARG A CA 1
ATOM 3936 C C . ARG A 1 483 ? 31.658 -15.575 -11.309 1.00 86.94 483 ARG A C 1
ATOM 3938 O O . ARG A 1 483 ? 32.441 -14.647 -11.475 1.00 86.94 483 ARG A O 1
ATOM 3945 N N . ILE A 1 484 ? 30.396 -15.534 -11.731 1.00 85.44 484 ILE A N 1
ATOM 3946 C CA . ILE A 1 484 ? 29.837 -14.405 -12.490 1.00 85.44 484 ILE A CA 1
ATOM 3947 C C . ILE A 1 484 ? 29.893 -13.116 -11.659 1.00 85.44 484 ILE A C 1
ATOM 3949 O O . ILE A 1 484 ? 30.326 -12.080 -12.156 1.00 85.44 484 ILE A O 1
ATOM 3953 N N . GLN A 1 485 ? 29.548 -13.181 -10.370 1.00 81.81 485 GLN A N 1
ATOM 3954 C CA . GLN A 1 485 ? 29.668 -12.034 -9.465 1.00 81.81 485 GLN A CA 1
ATOM 3955 C C . GLN A 1 485 ? 31.105 -11.521 -9.348 1.00 81.81 485 GLN A C 1
ATOM 3957 O O . GLN A 1 485 ? 31.315 -10.314 -9.284 1.00 81.81 485 GLN A O 1
ATOM 3962 N N . GLN A 1 486 ? 32.096 -12.415 -9.292 1.00 81.50 486 GLN A N 1
ATOM 3963 C CA . GLN A 1 486 ? 33.505 -12.024 -9.265 1.00 81.50 486 GLN A CA 1
ATOM 3964 C C . GLN A 1 486 ? 33.930 -11.357 -10.571 1.00 81.50 486 GLN A C 1
ATOM 3966 O O . GLN A 1 486 ? 34.646 -10.364 -10.521 1.00 81.50 486 GLN A O 1
ATOM 3971 N N . GLU A 1 487 ? 33.467 -11.853 -11.718 1.00 82.25 487 GLU A N 1
ATOM 3972 C CA . GLU A 1 487 ? 33.744 -11.224 -13.012 1.00 82.25 487 GLU A CA 1
ATOM 3973 C C . GLU A 1 487 ? 33.130 -9.822 -13.119 1.00 82.25 487 GLU A C 1
ATOM 3975 O O . GLU A 1 487 ? 33.759 -8.925 -13.673 1.00 82.25 487 GLU A O 1
ATOM 3980 N N . MET A 1 488 ? 31.941 -9.611 -12.547 1.00 77.50 488 MET A N 1
ATOM 3981 C CA . MET A 1 488 ? 31.270 -8.306 -12.495 1.00 77.50 488 MET A CA 1
ATOM 3982 C C . MET A 1 488 ? 31.922 -7.309 -11.522 1.00 77.50 488 MET A C 1
ATOM 3984 O O . MET A 1 488 ? 31.576 -6.126 -11.539 1.00 77.50 488 MET A O 1
ATOM 3988 N N . ARG A 1 489 ? 32.858 -7.736 -10.662 1.00 73.38 489 ARG A N 1
ATOM 3989 C CA . ARG A 1 489 ? 33.597 -6.807 -9.794 1.00 73.38 489 ARG A CA 1
ATOM 3990 C C . ARG A 1 489 ? 34.588 -6.011 -10.635 1.00 73.38 489 ARG A C 1
ATOM 3992 O O . ARG A 1 489 ? 35.590 -6.537 -11.109 1.00 73.38 489 ARG A O 1
ATOM 3999 N N . VAL A 1 490 ? 34.322 -4.719 -10.780 1.00 60.94 490 VAL A N 1
ATOM 4000 C CA . VAL A 1 490 ? 35.261 -3.779 -11.394 1.00 60.94 490 VAL A CA 1
ATOM 4001 C C . VAL A 1 490 ? 36.288 -3.369 -10.338 1.00 60.94 490 VAL A C 1
ATOM 4003 O O . VAL A 1 490 ? 35.921 -2.794 -9.314 1.00 60.94 490 VAL A O 1
ATOM 4006 N N . GLU A 1 491 ? 37.569 -3.672 -10.568 1.00 53.47 491 GLU A N 1
ATOM 4007 C CA . GLU A 1 491 ? 38.664 -3.083 -9.788 1.00 53.47 491 GLU A CA 1
ATOM 4008 C C . GLU A 1 491 ? 38.633 -1.561 -9.978 1.00 53.47 491 GLU A C 1
ATOM 4010 O O . GLU A 1 491 ? 38.557 -1.060 -11.100 1.00 53.47 491 GLU A O 1
ATOM 4015 N N . VAL A 1 492 ? 38.616 -0.815 -8.876 1.00 49.84 492 VAL A N 1
ATOM 4016 C CA . VAL A 1 492 ? 38.588 0.647 -8.914 1.00 49.84 492 VAL A CA 1
ATOM 4017 C C . VAL A 1 492 ? 39.966 1.143 -9.343 1.00 49.84 492 VAL A C 1
ATOM 4019 O O . VAL A 1 492 ? 40.958 0.852 -8.675 1.00 49.84 492 VAL A O 1
ATOM 4022 N N . ASP A 1 493 ? 40.030 1.888 -10.449 1.00 44.84 493 ASP A N 1
ATOM 4023 C CA . ASP A 1 493 ? 41.241 2.612 -10.828 1.00 44.84 493 ASP A CA 1
ATOM 4024 C C . ASP A 1 493 ? 41.648 3.552 -9.685 1.00 44.84 493 ASP A C 1
ATOM 4026 O O . ASP A 1 493 ? 40.835 4.323 -9.173 1.00 44.84 493 ASP A O 1
ATOM 4030 N N . ALA A 1 494 ? 42.925 3.506 -9.303 1.00 45.69 494 ALA A N 1
ATOM 4031 C CA . ALA A 1 494 ? 43.536 4.237 -8.185 1.00 45.69 494 ALA A CA 1
ATOM 4032 C C . ALA A 1 494 ? 43.579 5.779 -8.353 1.00 45.69 494 ALA A C 1
ATOM 4034 O O . ALA A 1 494 ? 44.434 6.450 -7.774 1.00 45.69 494 ALA A O 1
ATOM 4035 N N . HIS A 1 495 ? 42.701 6.342 -9.185 1.00 43.72 495 HIS A N 1
ATOM 4036 C CA . HIS A 1 495 ? 42.646 7.754 -9.561 1.00 43.72 495 HIS A CA 1
ATOM 4037 C C . HIS A 1 495 ? 41.342 8.458 -9.162 1.00 43.72 495 HIS A C 1
ATOM 4039 O O . HIS A 1 495 ? 41.201 9.646 -9.447 1.00 43.72 495 HIS A O 1
ATOM 4045 N N . GLU A 1 496 ? 40.408 7.778 -8.492 1.00 45.41 496 GLU A N 1
ATOM 4046 C CA . GLU A 1 496 ? 39.298 8.466 -7.825 1.00 45.41 496 GLU A CA 1
ATOM 4047 C C . GLU A 1 496 ? 39.777 9.138 -6.531 1.00 45.41 496 GLU A C 1
ATOM 4049 O O . GLU A 1 496 ? 40.600 8.591 -5.796 1.00 45.41 496 GLU A O 1
ATOM 4054 N N . ASP A 1 497 ? 39.277 10.352 -6.295 1.00 46.34 497 ASP A N 1
ATOM 4055 C CA . ASP A 1 497 ? 39.625 11.192 -5.152 1.00 46.34 497 ASP A CA 1
ATOM 4056 C C . ASP A 1 497 ? 39.372 10.428 -3.832 1.00 46.34 497 ASP A C 1
ATOM 4058 O O . ASP A 1 497 ? 38.222 10.056 -3.556 1.00 46.34 497 ASP A O 1
ATOM 4062 N N . PRO A 1 498 ? 40.411 10.141 -3.024 1.00 47.38 498 PRO A N 1
ATOM 4063 C CA . PRO A 1 498 ? 40.284 9.339 -1.806 1.00 47.38 498 PRO A CA 1
ATOM 4064 C C . PRO A 1 498 ? 39.315 9.936 -0.775 1.00 47.38 498 PRO A C 1
ATOM 4066 O O . PRO A 1 498 ? 38.848 9.206 0.094 1.00 47.38 498 PRO A O 1
ATOM 4069 N N . ASP A 1 499 ? 38.952 11.215 -0.901 1.00 48.16 499 ASP A N 1
ATOM 4070 C CA . ASP A 1 499 ? 38.007 11.898 -0.012 1.00 48.16 499 ASP A CA 1
ATOM 4071 C C . ASP A 1 499 ? 36.524 11.563 -0.294 1.00 48.16 499 ASP A C 1
ATOM 4073 O O . ASP A 1 499 ? 35.646 11.968 0.467 1.00 48.16 499 ASP A O 1
ATOM 4077 N N . HIS A 1 500 ? 36.197 10.844 -1.377 1.00 45.00 500 HIS A N 1
ATOM 4078 C CA . HIS A 1 500 ? 34.834 10.334 -1.662 1.00 45.00 500 HIS A CA 1
ATOM 4079 C C . HIS A 1 500 ? 34.746 8.802 -1.646 1.00 45.00 500 HIS A C 1
ATOM 4081 O O . HIS A 1 500 ? 33.672 8.213 -1.847 1.00 45.00 500 HIS A O 1
ATOM 4087 N N . TRP A 1 501 ? 35.880 8.153 -1.401 1.00 45.34 501 TRP A N 1
ATOM 4088 C CA . TRP A 1 501 ? 35.985 6.715 -1.283 1.00 45.34 501 TRP A CA 1
ATOM 4089 C C . TRP A 1 501 ? 35.762 6.313 0.172 1.00 45.34 501 TRP A C 1
ATOM 4091 O O . TRP A 1 501 ? 36.586 6.591 1.037 1.00 45.34 501 TRP A O 1
ATOM 4101 N N . ASP A 1 502 ? 34.643 5.638 0.430 1.00 46.72 502 ASP A N 1
ATOM 4102 C CA . ASP A 1 502 ? 34.492 4.850 1.648 1.00 46.72 502 ASP A CA 1
ATOM 4103 C C . ASP A 1 502 ? 34.990 3.423 1.347 1.00 46.72 502 ASP A C 1
ATOM 4105 O O . ASP A 1 502 ? 34.268 2.656 0.692 1.00 46.72 502 ASP A O 1
ATOM 4109 N N . PRO A 1 503 ? 36.225 3.058 1.746 1.00 43.06 503 PRO A N 1
ATOM 4110 C CA . PRO A 1 503 ? 36.767 1.716 1.548 1.00 43.06 503 PRO A CA 1
ATOM 4111 C C . PRO A 1 503 ? 35.938 0.623 2.231 1.00 43.06 503 PRO A C 1
ATOM 4113 O O . PRO A 1 503 ? 36.084 -0.547 1.869 1.00 43.06 503 PRO A O 1
ATOM 4116 N N . ASP A 1 504 ? 35.047 0.979 3.159 1.00 43.44 504 ASP A N 1
ATOM 4117 C CA . ASP A 1 504 ? 34.212 0.023 3.876 1.00 43.44 504 ASP A CA 1
ATOM 4118 C C . ASP A 1 504 ? 32.938 -0.361 3.094 1.00 43.44 504 ASP A C 1
ATOM 4120 O O . ASP A 1 504 ? 32.223 -1.287 3.498 1.00 43.44 504 ASP A O 1
ATOM 4124 N N . HIS A 1 505 ? 32.627 0.293 1.962 1.00 46.03 505 HIS A N 1
ATOM 4125 C CA . HIS A 1 505 ? 31.380 0.091 1.198 1.00 46.03 505 HIS A CA 1
ATOM 4126 C C . HIS A 1 505 ? 31.624 -0.195 -0.305 1.00 46.03 505 HIS A C 1
ATOM 4128 O O . HIS A 1 505 ? 31.282 0.634 -1.159 1.00 46.03 505 HIS A O 1
ATOM 4134 N N . PRO A 1 506 ? 32.195 -1.369 -0.665 1.00 52.75 506 PRO A N 1
ATOM 4135 C CA . PRO A 1 506 ? 32.336 -1.791 -2.061 1.00 52.75 506 PRO A CA 1
ATOM 4136 C C . PRO A 1 506 ? 30.964 -1.979 -2.717 1.00 52.75 506 PRO A C 1
ATOM 4138 O O . PRO A 1 506 ? 30.028 -2.399 -2.040 1.00 52.75 506 PRO A O 1
ATOM 4141 N N . ASN A 1 507 ? 30.856 -1.750 -4.032 1.00 55.78 507 ASN A N 1
ATOM 4142 C CA . ASN A 1 507 ? 29.631 -2.047 -4.783 1.00 55.78 507 ASN A CA 1
ATOM 4143 C C . ASN A 1 507 ? 29.213 -3.508 -4.546 1.00 55.78 507 ASN A C 1
ATOM 4145 O O . ASN A 1 507 ? 29.984 -4.432 -4.836 1.00 55.78 507 ASN A O 1
ATOM 4149 N N . ARG A 1 508 ? 28.016 -3.731 -3.996 1.00 60.38 508 ARG A N 1
ATOM 4150 C CA . ARG A 1 508 ? 27.527 -5.076 -3.662 1.00 60.38 508 ARG A CA 1
ATOM 4151 C C . ARG A 1 508 ? 26.595 -5.563 -4.768 1.00 60.38 508 ARG A C 1
ATOM 4153 O O . ARG A 1 508 ? 25.714 -4.852 -5.221 1.00 60.38 508 ARG A O 1
ATOM 4160 N N . ALA A 1 509 ? 26.790 -6.796 -5.220 1.00 68.12 509 ALA A N 1
ATOM 4161 C CA . ALA A 1 509 ? 25.821 -7.467 -6.078 1.00 68.12 509 ALA A CA 1
ATOM 4162 C C . ALA A 1 509 ? 24.865 -8.261 -5.185 1.00 68.12 509 ALA A C 1
ATOM 4164 O O . ALA A 1 509 ? 25.323 -9.149 -4.458 1.00 68.12 509 ALA A O 1
ATOM 4165 N N . VAL A 1 510 ? 23.563 -7.981 -5.242 1.00 70.94 510 VAL A N 1
ATOM 4166 C CA . VAL A 1 510 ? 22.562 -8.770 -4.507 1.00 70.94 510 VAL A CA 1
ATOM 4167 C C . VAL A 1 510 ? 21.904 -9.757 -5.459 1.00 70.94 510 VAL A C 1
ATOM 4169 O O . VAL A 1 510 ? 21.331 -9.369 -6.473 1.00 70.94 510 VAL A O 1
ATOM 4172 N N . ILE A 1 511 ? 22.011 -11.048 -5.131 1.00 76.12 511 ILE A N 1
ATOM 4173 C CA . ILE A 1 511 ? 21.389 -12.123 -5.908 1.00 76.12 511 ILE A CA 1
ATOM 4174 C C . ILE A 1 511 ? 19.937 -12.263 -5.498 1.00 76.12 511 ILE A C 1
ATOM 4176 O O . ILE A 1 511 ? 19.625 -12.480 -4.327 1.00 76.12 511 ILE A O 1
ATOM 4180 N N . ILE A 1 512 ? 19.070 -12.217 -6.495 1.00 76.38 512 ILE A N 1
ATOM 4181 C CA . ILE A 1 512 ? 17.639 -12.364 -6.344 1.00 76.38 512 ILE A CA 1
ATOM 4182 C C . ILE A 1 512 ? 17.232 -13.692 -6.986 1.00 76.38 512 ILE A C 1
ATOM 4184 O O . ILE A 1 512 ? 17.401 -13.857 -8.196 1.00 76.38 512 ILE A O 1
ATOM 4188 N N . PRO A 1 513 ? 16.713 -14.662 -6.214 1.00 75.31 513 PRO A N 1
ATOM 4189 C CA . PRO A 1 513 ? 16.365 -15.968 -6.753 1.00 75.31 513 PRO A CA 1
ATOM 4190 C C . PRO A 1 513 ? 15.168 -15.895 -7.708 1.00 75.31 513 PRO A C 1
ATOM 4192 O O . PRO A 1 513 ? 14.279 -15.052 -7.568 1.00 75.31 513 PRO A O 1
ATOM 4195 N N . TRP A 1 514 ? 15.125 -16.832 -8.657 1.00 77.44 514 TRP A N 1
ATOM 4196 C CA . TRP A 1 514 ? 14.000 -16.991 -9.572 1.00 77.44 514 TRP A CA 1
ATOM 4197 C C . TRP A 1 514 ? 12.764 -17.452 -8.796 1.00 77.44 514 TRP A C 1
ATOM 4199 O O . TRP A 1 514 ? 12.682 -18.619 -8.447 1.00 77.44 514 TRP A O 1
ATOM 4209 N N . LYS A 1 515 ? 11.798 -16.571 -8.503 1.00 67.06 515 LYS A N 1
ATOM 4210 C CA . LYS A 1 515 ? 10.555 -16.928 -7.773 1.00 67.06 515 LYS A CA 1
ATOM 4211 C C . LYS A 1 515 ? 10.847 -17.632 -6.418 1.00 67.06 515 LYS A C 1
ATOM 4213 O O . LYS A 1 515 ? 11.981 -17.655 -5.952 1.00 67.06 515 LYS A O 1
ATOM 4218 N N . ASN A 1 516 ? 9.834 -18.158 -5.720 1.00 57.50 516 ASN A N 1
ATOM 4219 C CA . ASN A 1 516 ? 9.923 -18.634 -4.318 1.00 57.50 516 ASN A CA 1
ATOM 4220 C C . ASN A 1 516 ? 10.798 -19.894 -4.070 1.00 57.50 516 ASN A C 1
ATOM 4222 O O . ASN A 1 516 ? 10.548 -20.642 -3.128 1.00 57.50 516 ASN A O 1
ATOM 4226 N N . GLY A 1 517 ? 11.815 -20.172 -4.892 1.00 51.53 517 GLY A N 1
ATOM 4227 C CA . GLY A 1 517 ? 12.768 -21.264 -4.655 1.00 51.53 517 GLY A CA 1
ATOM 4228 C C . GLY A 1 517 ? 12.213 -22.675 -4.887 1.00 51.53 517 GLY A C 1
ATOM 4229 O O . GLY A 1 517 ? 12.890 -23.653 -4.575 1.00 51.53 517 GLY A O 1
ATOM 4230 N N . GLU A 1 518 ? 11.003 -22.815 -5.433 1.00 54.41 518 GLU A N 1
ATOM 4231 C CA . GLU A 1 518 ? 10.411 -24.122 -5.721 1.00 54.41 518 GLU A CA 1
ATOM 4232 C C . GLU A 1 518 ? 11.048 -24.742 -6.975 1.00 54.41 518 GLU A C 1
ATOM 4234 O O . GLU A 1 518 ? 10.794 -24.322 -8.103 1.00 54.41 518 GLU A O 1
ATOM 4239 N N . GLY A 1 519 ? 11.854 -25.793 -6.787 1.00 50.94 519 GLY A N 1
ATOM 4240 C CA . GLY A 1 519 ? 12.662 -26.442 -7.832 1.00 50.94 519 GLY A CA 1
ATOM 4241 C C . GLY A 1 519 ? 11.909 -27.119 -8.991 1.00 50.94 519 GLY A C 1
ATOM 4242 O O . GLY A 1 519 ? 12.530 -27.830 -9.777 1.00 50.94 519 GLY A O 1
ATOM 4243 N N . SER A 1 520 ? 10.593 -26.931 -9.116 1.00 53.66 520 SER A N 1
ATOM 4244 C CA . SER A 1 520 ? 9.771 -27.423 -10.233 1.00 53.66 520 SER A CA 1
ATOM 4245 C C . SER A 1 520 ? 9.404 -26.344 -11.257 1.00 53.66 520 SER A C 1
ATOM 4247 O O . SER A 1 520 ? 8.631 -26.622 -12.177 1.00 53.66 520 SER A O 1
ATOM 4249 N N . GLN A 1 521 ? 9.888 -25.111 -11.099 1.00 63.94 521 GLN A N 1
ATOM 4250 C CA . GLN A 1 521 ? 9.504 -24.005 -11.974 1.00 63.94 521 GLN A CA 1
ATOM 4251 C C . GLN A 1 521 ? 10.335 -23.952 -13.261 1.00 63.94 521 GLN A C 1
ATOM 4253 O O . GLN A 1 521 ? 11.540 -24.192 -13.268 1.00 63.94 521 GLN A O 1
ATOM 4258 N N . VAL A 1 522 ? 9.651 -23.645 -14.368 1.00 77.06 522 VAL A N 1
ATOM 4259 C CA . VAL A 1 522 ? 10.254 -23.471 -15.696 1.00 77.06 522 VAL A CA 1
ATOM 4260 C C . VAL A 1 522 ? 11.157 -22.235 -15.686 1.00 77.06 522 VAL A C 1
ATOM 4262 O O . VAL A 1 522 ? 10.817 -21.234 -15.047 1.00 77.06 522 VAL A O 1
ATOM 4265 N N . ASP A 1 523 ? 12.281 -22.308 -16.403 1.00 82.31 523 ASP A N 1
ATOM 4266 C CA . ASP A 1 523 ? 13.172 -21.164 -16.621 1.00 82.31 523 ASP A CA 1
ATOM 4267 C C . ASP A 1 523 ? 12.373 -19.973 -17.187 1.00 82.31 523 ASP A C 1
ATOM 4269 O O . ASP A 1 523 ? 11.490 -20.139 -18.040 1.00 82.31 523 ASP A O 1
ATOM 4273 N N . GLY A 1 524 ? 12.660 -18.777 -16.677 1.00 81.94 524 GLY A N 1
ATOM 4274 C CA . GLY A 1 524 ? 12.050 -17.528 -17.116 1.00 81.94 524 GLY A CA 1
ATOM 4275 C C . GLY A 1 524 ? 12.371 -17.221 -18.570 1.00 81.94 524 GLY A C 1
ATOM 4276 O O . GLY A 1 524 ? 13.300 -17.776 -19.134 1.00 81.94 524 GLY A O 1
ATOM 4277 N N . LYS A 1 525 ? 11.585 -16.348 -19.189 1.00 85.25 525 LYS A N 1
ATOM 4278 C CA . LYS A 1 525 ? 11.735 -15.827 -20.554 1.00 85.25 525 LYS A CA 1
ATOM 4279 C C . LYS A 1 525 ? 11.853 -14.307 -20.519 1.00 85.25 525 LYS A C 1
ATOM 4281 O O . LYS A 1 525 ? 11.523 -13.690 -19.512 1.00 85.25 525 LYS A O 1
ATOM 4286 N N . VAL A 1 526 ? 12.212 -13.692 -21.651 1.00 84.06 526 VAL A N 1
ATOM 4287 C CA . VAL A 1 526 ? 12.233 -12.222 -21.806 1.00 84.06 526 VAL A CA 1
ATOM 4288 C C . VAL A 1 526 ? 10.925 -11.594 -21.316 1.00 84.06 526 VAL A C 1
ATOM 4290 O O . VAL A 1 526 ? 10.948 -10.677 -20.509 1.00 84.06 526 VAL A O 1
ATOM 4293 N N . LYS A 1 527 ? 9.769 -12.150 -21.692 1.00 85.62 527 LYS A N 1
ATOM 4294 C CA . LYS A 1 527 ? 8.468 -11.649 -21.223 1.00 85.62 527 LYS A CA 1
ATOM 4295 C C . LYS A 1 527 ? 8.290 -11.644 -19.699 1.00 85.62 527 LYS A C 1
ATOM 4297 O O . LYS A 1 527 ? 7.491 -10.862 -19.208 1.00 85.62 527 LYS A O 1
ATOM 4302 N N . ASP A 1 528 ? 8.994 -12.503 -18.963 1.00 86.06 528 ASP A N 1
ATOM 4303 C CA . ASP A 1 528 ? 8.879 -12.573 -17.505 1.00 86.06 528 ASP A CA 1
ATOM 4304 C C . ASP A 1 528 ? 9.754 -11.498 -16.827 1.00 86.06 528 ASP A C 1
ATOM 4306 O O . ASP A 1 528 ? 9.484 -11.103 -15.695 1.00 86.06 528 ASP A O 1
ATOM 4310 N N . ILE A 1 529 ? 10.744 -10.944 -17.544 1.00 86.56 529 ILE A N 1
ATOM 4311 C CA . ILE A 1 529 ? 11.485 -9.741 -17.129 1.00 86.56 529 ILE A CA 1
AT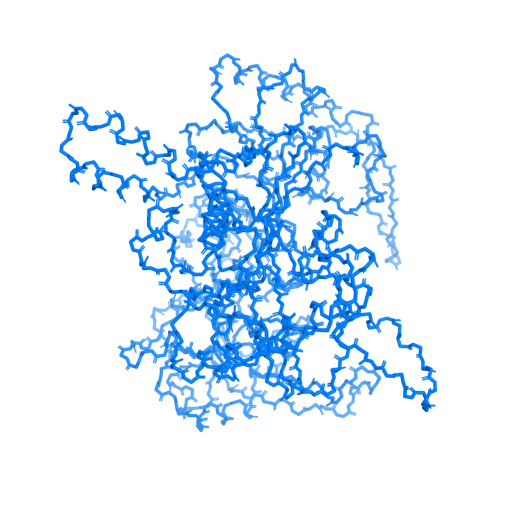OM 4312 C C . ILE A 1 529 ? 10.534 -8.539 -17.031 1.00 86.56 529 ILE A C 1
ATOM 4314 O O . ILE A 1 529 ? 10.719 -7.675 -16.181 1.00 86.56 529 ILE A O 1
ATOM 4318 N N . TRP A 1 530 ? 9.459 -8.503 -17.829 1.00 85.69 530 TRP A N 1
ATOM 4319 C CA . TRP A 1 530 ? 8.444 -7.451 -17.724 1.00 85.69 530 TRP A CA 1
ATOM 4320 C C . TRP A 1 530 ? 7.773 -7.410 -16.350 1.00 85.69 530 TRP A C 1
ATOM 4322 O O . TRP A 1 530 ? 7.492 -6.327 -15.845 1.00 85.69 530 TRP A O 1
ATOM 4332 N N . ASP A 1 531 ? 7.520 -8.566 -15.732 1.00 80.81 531 ASP A N 1
ATOM 4333 C CA . ASP A 1 531 ? 6.944 -8.604 -14.387 1.00 80.81 531 ASP A CA 1
ATOM 4334 C C . ASP A 1 531 ? 7.938 -8.049 -13.357 1.00 80.81 531 ASP A C 1
ATOM 4336 O O . ASP A 1 531 ? 7.533 -7.322 -12.453 1.00 80.81 531 ASP A O 1
ATOM 4340 N N . ILE A 1 532 ? 9.240 -8.307 -13.537 1.00 79.88 532 ILE A N 1
ATOM 4341 C CA . ILE A 1 532 ? 10.304 -7.717 -12.713 1.00 79.88 532 ILE A CA 1
ATOM 4342 C C . ILE A 1 532 ? 10.293 -6.193 -12.863 1.00 79.88 532 ILE A C 1
ATOM 4344 O O . ILE A 1 532 ? 10.123 -5.488 -11.873 1.00 79.88 532 ILE A O 1
ATOM 4348 N N . VAL A 1 533 ? 10.393 -5.687 -14.094 1.00 80.00 533 VAL A N 1
ATOM 4349 C CA . VAL A 1 533 ? 10.387 -4.245 -14.391 1.00 80.00 533 VAL A CA 1
ATOM 4350 C C . VAL A 1 533 ? 9.139 -3.572 -13.818 1.00 80.00 533 VAL A C 1
ATOM 4352 O O . VAL A 1 533 ? 9.249 -2.564 -13.124 1.00 80.00 533 VAL A O 1
ATOM 4355 N N . ARG A 1 534 ? 7.953 -4.159 -14.024 1.00 78.25 534 ARG A N 1
ATOM 4356 C CA . ARG A 1 534 ? 6.688 -3.638 -13.487 1.00 78.25 534 ARG A CA 1
ATOM 4357 C C . ARG A 1 534 ? 6.713 -3.543 -11.966 1.00 78.25 534 ARG A C 1
ATOM 4359 O O . ARG A 1 534 ? 6.290 -2.524 -11.424 1.00 78.25 534 ARG A O 1
ATOM 4366 N N . ASN A 1 535 ? 7.204 -4.572 -11.279 1.00 73.44 535 ASN A N 1
ATOM 4367 C CA . ASN A 1 535 ? 7.283 -4.569 -9.820 1.00 73.44 535 ASN A CA 1
ATOM 4368 C C . ASN A 1 535 ? 8.225 -3.470 -9.315 1.00 73.44 535 ASN A C 1
ATOM 4370 O O . ASN A 1 535 ? 7.846 -2.731 -8.411 1.00 73.44 535 ASN A O 1
ATOM 4374 N N . ILE A 1 536 ? 9.385 -3.286 -9.952 1.00 71.25 536 ILE A N 1
ATOM 4375 C CA . ILE A 1 536 ? 10.328 -2.212 -9.600 1.00 71.25 536 ILE A CA 1
ATOM 4376 C C . ILE A 1 536 ? 9.688 -0.832 -9.820 1.00 71.25 536 ILE A C 1
ATOM 4378 O O . ILE A 1 536 ? 9.723 0.011 -8.929 1.00 71.25 536 ILE A O 1
ATOM 4382 N N . CYS A 1 537 ? 9.020 -0.612 -10.958 1.00 70.06 537 CYS A N 1
ATOM 4383 C CA . CYS A 1 537 ? 8.308 0.642 -11.240 1.00 70.06 537 CYS A CA 1
ATOM 4384 C C . CYS A 1 537 ? 7.151 0.931 -10.273 1.00 70.06 537 CYS A C 1
ATOM 4386 O O . CYS A 1 537 ? 6.767 2.083 -10.098 1.00 70.06 537 CYS A O 1
ATOM 4388 N N . THR A 1 538 ? 6.553 -0.106 -9.687 1.00 65.69 538 THR A N 1
ATOM 4389 C CA . THR A 1 538 ? 5.407 0.010 -8.768 1.00 65.69 538 THR A CA 1
ATOM 4390 C C . THR A 1 538 ? 5.831 0.428 -7.365 1.00 65.69 538 THR A C 1
ATOM 4392 O O . THR A 1 538 ? 5.039 1.018 -6.626 1.00 65.69 538 THR A O 1
ATOM 4395 N N . TYR A 1 539 ? 7.075 0.148 -6.997 1.00 59.31 539 TYR A N 1
ATOM 4396 C CA . TYR A 1 539 ? 7.654 0.494 -5.706 1.00 59.31 539 TYR A CA 1
ATOM 4397 C C . TYR A 1 539 ? 8.985 1.223 -5.942 1.00 59.31 539 TYR A C 1
ATOM 4399 O O . TYR A 1 539 ? 10.044 0.672 -5.647 1.00 59.31 539 TYR A O 1
ATOM 4407 N N . PRO A 1 540 ? 8.954 2.437 -6.531 1.00 51.19 540 PRO A N 1
ATOM 4408 C CA . PRO A 1 540 ? 10.165 3.186 -6.831 1.00 51.19 540 PRO A CA 1
ATOM 4409 C C . PRO A 1 540 ? 10.775 3.676 -5.520 1.00 51.19 540 PRO A C 1
ATOM 4411 O O . PRO A 1 540 ? 10.212 4.519 -4.832 1.00 51.19 540 PRO A O 1
ATOM 4414 N N . THR A 1 541 ? 11.917 3.113 -5.151 1.00 51.78 541 THR A N 1
ATOM 4415 C CA . THR A 1 541 ? 12.555 3.344 -3.847 1.00 51.78 541 THR A CA 1
ATOM 4416 C C . THR A 1 541 ? 13.790 4.230 -3.931 1.00 51.78 541 THR A C 1
ATOM 4418 O O . THR A 1 541 ? 14.392 4.553 -2.910 1.00 51.78 541 THR A O 1
ATOM 4421 N N . ILE A 1 542 ? 14.149 4.673 -5.139 1.00 46.47 542 ILE A N 1
ATOM 4422 C CA . ILE A 1 542 ? 15.231 5.625 -5.363 1.00 46.47 542 ILE A CA 1
ATOM 4423 C C . ILE A 1 542 ? 14.640 6.923 -5.897 1.00 46.47 542 ILE A C 1
ATOM 4425 O O . ILE A 1 542 ? 14.056 6.974 -6.975 1.00 46.47 542 ILE A O 1
ATOM 4429 N N . SER A 1 543 ? 14.920 7.985 -5.155 1.00 43.25 543 SER A N 1
ATOM 4430 C CA . SER A 1 543 ? 14.662 9.399 -5.434 1.00 43.25 543 SER A CA 1
ATOM 4431 C C . SER A 1 543 ? 15.095 9.915 -6.830 1.00 43.25 543 SER A C 1
ATOM 4433 O O . SER A 1 543 ? 14.797 11.046 -7.214 1.00 43.25 543 SER A O 1
ATOM 4435 N N . ARG A 1 544 ? 15.839 9.131 -7.628 1.00 43.81 544 ARG A N 1
ATOM 4436 C CA . ARG A 1 544 ? 16.589 9.657 -8.786 1.00 43.81 544 ARG A CA 1
ATOM 4437 C C . ARG A 1 544 ? 16.721 8.771 -10.021 1.00 43.81 544 ARG A C 1
ATOM 4439 O O . ARG A 1 544 ? 17.300 9.236 -10.997 1.00 43.81 544 ARG A O 1
ATOM 4446 N N . ALA A 1 545 ? 16.222 7.541 -10.034 1.00 48.50 545 ALA A N 1
ATOM 4447 C CA . ALA A 1 545 ? 16.421 6.688 -11.204 1.00 48.50 545 ALA A CA 1
ATOM 4448 C C . ALA A 1 545 ? 15.299 6.917 -12.225 1.00 48.50 545 ALA A C 1
ATOM 4450 O O . ALA A 1 545 ? 14.248 6.285 -12.158 1.00 48.50 545 ALA A O 1
ATOM 4451 N N . LEU A 1 546 ? 15.527 7.844 -13.161 1.00 51.03 546 LEU A N 1
ATOM 4452 C CA . LEU A 1 546 ? 14.753 7.910 -14.404 1.00 51.03 546 LEU A CA 1
ATOM 4453 C C . LEU A 1 546 ? 14.885 6.578 -15.176 1.00 51.03 546 LEU A C 1
ATOM 4455 O O . LEU A 1 546 ? 13.921 6.130 -15.784 1.00 51.03 546 LEU A O 1
ATOM 4459 N N . ASP A 1 547 ? 15.995 5.856 -15.035 1.00 63.69 547 ASP A N 1
ATOM 4460 C CA . ASP A 1 547 ? 16.211 4.586 -15.727 1.00 63.69 547 ASP A CA 1
ATOM 4461 C C . ASP A 1 547 ? 16.410 3.438 -14.730 1.00 63.69 547 ASP A C 1
ATOM 4463 O O . ASP A 1 547 ? 17.329 3.445 -13.911 1.00 63.69 547 ASP A O 1
ATOM 4467 N N . ILE A 1 548 ? 15.517 2.443 -14.766 1.00 71.19 548 ILE A N 1
ATOM 4468 C CA . ILE A 1 548 ? 15.711 1.186 -14.036 1.00 71.19 548 ILE A CA 1
ATOM 4469 C C . ILE A 1 548 ? 16.693 0.351 -14.834 1.00 71.19 548 ILE A C 1
ATOM 4471 O O . ILE A 1 548 ? 16.408 0.007 -15.979 1.00 71.19 548 ILE A O 1
ATOM 4475 N N . GLU A 1 549 ? 17.788 -0.043 -14.193 1.00 76.62 549 GLU A N 1
ATOM 4476 C CA . GLU A 1 549 ? 18.797 -0.923 -14.768 1.00 76.62 549 GLU A CA 1
ATOM 4477 C C . GLU A 1 549 ? 18.994 -2.152 -13.887 1.00 76.62 549 GLU A C 1
ATOM 4479 O O . GLU A 1 549 ? 19.245 -2.046 -12.684 1.00 76.62 549 GLU A O 1
ATOM 4484 N N . ILE A 1 550 ? 18.854 -3.337 -14.477 1.00 81.62 550 ILE A N 1
ATOM 4485 C CA . ILE A 1 550 ? 18.981 -4.610 -13.766 1.00 81.62 550 ILE A CA 1
ATOM 4486 C C . ILE A 1 550 ? 19.805 -5.603 -14.578 1.00 81.62 550 ILE A C 1
ATOM 4488 O O . ILE A 1 550 ? 19.851 -5.556 -15.811 1.00 81.62 550 ILE A O 1
ATOM 4492 N N . VAL A 1 551 ? 20.417 -6.557 -13.880 1.00 87.25 551 VAL A N 1
ATOM 4493 C CA . VAL A 1 551 ? 21.123 -7.674 -14.508 1.00 87.25 551 VAL A CA 1
ATOM 4494 C C . VAL A 1 551 ? 20.320 -8.947 -14.300 1.00 87.25 551 VAL A C 1
ATOM 4496 O O . VAL A 1 551 ? 19.848 -9.215 -13.199 1.00 87.25 551 VAL A O 1
ATOM 4499 N N . CYS A 1 552 ? 20.170 -9.749 -15.348 1.00 90.31 552 CYS A N 1
ATOM 4500 C CA . CYS A 1 552 ? 19.514 -11.047 -15.289 1.00 90.31 552 CYS A CA 1
ATOM 4501 C C . CYS A 1 552 ? 20.494 -12.170 -15.668 1.00 90.31 552 CYS A C 1
ATOM 4503 O O . CYS A 1 552 ? 21.223 -12.063 -16.658 1.00 90.31 552 CYS A O 1
ATOM 4505 N N . LEU A 1 553 ? 20.487 -13.260 -14.898 1.00 90.75 553 LEU A N 1
ATOM 4506 C CA . LEU A 1 553 ? 21.234 -14.488 -15.174 1.00 90.75 553 LEU A CA 1
ATOM 4507 C C . LEU A 1 553 ? 20.277 -15.588 -15.599 1.00 90.75 553 LEU A C 1
ATOM 4509 O O . LEU A 1 553 ? 19.343 -15.926 -14.873 1.00 90.75 553 LEU A O 1
ATOM 4513 N N . ASP A 1 554 ? 20.536 -16.189 -16.746 1.00 90.75 554 ASP A N 1
ATOM 4514 C CA . ASP A 1 554 ? 19.819 -17.364 -17.217 1.00 90.75 554 ASP A CA 1
ATOM 4515 C C . ASP A 1 554 ? 20.750 -18.584 -17.222 1.00 90.75 554 ASP A C 1
ATOM 4517 O O . ASP A 1 554 ? 21.864 -18.564 -16.697 1.00 90.75 554 ASP A O 1
ATOM 4521 N N . ARG A 1 555 ? 20.293 -19.688 -17.813 1.00 88.38 555 ARG A N 1
ATOM 4522 C CA . ARG A 1 555 ? 21.104 -20.902 -17.920 1.00 88.38 555 ARG A CA 1
ATOM 4523 C C . ARG A 1 555 ? 22.364 -20.704 -18.772 1.00 88.38 555 ARG A C 1
ATOM 4525 O O . ARG A 1 555 ? 23.368 -21.370 -18.523 1.00 88.38 555 ARG A O 1
ATOM 4532 N N . GLN A 1 556 ? 22.311 -19.827 -19.772 1.00 89.38 556 GLN A N 1
ATOM 4533 C CA . GLN A 1 556 ? 23.420 -19.574 -20.685 1.00 89.38 556 GLN A CA 1
ATOM 4534 C C . GLN A 1 556 ? 24.569 -18.857 -19.963 1.00 89.38 556 GLN A C 1
ATOM 4536 O O . GLN A 1 556 ? 25.729 -19.152 -20.243 1.00 89.38 556 GLN A O 1
ATOM 4541 N N . SER A 1 557 ? 24.264 -18.052 -18.940 1.00 91.06 557 SER A N 1
ATOM 4542 C CA . SER A 1 557 ? 25.267 -17.364 -18.121 1.00 91.06 557 SER A CA 1
ATOM 4543 C C . SER A 1 557 ? 26.325 -18.287 -17.507 1.00 91.06 557 SER A C 1
ATOM 4545 O O . SER A 1 557 ? 27.500 -17.926 -17.456 1.00 91.06 557 SER A O 1
ATOM 4547 N N . ALA A 1 558 ? 25.959 -19.503 -17.083 1.00 87.38 558 ALA A N 1
ATOM 4548 C CA . ALA A 1 558 ? 26.940 -20.476 -16.587 1.00 87.38 558 ALA A CA 1
ATOM 4549 C C . ALA A 1 558 ? 27.852 -21.032 -17.694 1.00 87.38 558 ALA A C 1
ATOM 4551 O O . ALA A 1 558 ? 28.976 -21.452 -17.418 1.00 87.38 558 ALA A O 1
ATOM 4552 N N . VAL A 1 559 ? 27.390 -21.046 -18.944 1.00 88.69 559 VAL A N 1
ATOM 4553 C CA . VAL A 1 559 ? 28.109 -21.645 -20.074 1.00 88.69 559 VAL A CA 1
ATOM 4554 C C . VAL A 1 559 ? 29.152 -20.687 -20.638 1.00 88.69 559 VAL A C 1
ATOM 4556 O O . VAL A 1 559 ? 30.272 -21.113 -20.917 1.00 88.69 559 VAL A O 1
ATOM 4559 N N . ASP A 1 560 ? 28.806 -19.411 -20.804 1.00 89.81 560 ASP A N 1
ATOM 4560 C CA . ASP A 1 560 ? 29.629 -18.446 -21.542 1.00 89.81 560 ASP A CA 1
ATOM 4561 C C . ASP A 1 560 ? 30.057 -17.207 -20.743 1.00 89.81 560 ASP A C 1
ATOM 4563 O O . ASP A 1 560 ? 30.704 -16.323 -21.305 1.00 89.81 560 ASP A O 1
ATOM 4567 N N . SER A 1 561 ? 29.748 -17.149 -19.441 1.00 88.81 561 SER A N 1
ATOM 4568 C CA . SER A 1 561 ? 30.034 -15.987 -18.585 1.00 88.81 561 SER A CA 1
ATOM 4569 C C . SER A 1 561 ? 29.419 -14.680 -19.117 1.00 88.81 561 SER A C 1
ATOM 4571 O O . SER A 1 561 ? 29.953 -13.588 -18.905 1.00 88.81 561 SER A O 1
ATOM 4573 N N . THR A 1 562 ? 28.290 -14.757 -19.822 1.00 91.00 562 THR A N 1
ATOM 4574 C CA . THR A 1 562 ? 27.523 -13.578 -20.240 1.00 91.00 562 THR A CA 1
ATOM 4575 C C . THR A 1 562 ? 26.291 -13.370 -19.370 1.00 91.00 562 THR A C 1
ATOM 4577 O O . THR A 1 562 ? 25.779 -14.285 -18.725 1.00 91.00 562 THR A O 1
ATOM 4580 N N . VAL A 1 563 ? 25.803 -12.138 -19.329 1.00 91.00 563 VAL A N 1
ATOM 4581 C CA . VAL A 1 563 ? 24.627 -11.742 -18.557 1.00 91.00 563 VAL A CA 1
ATOM 4582 C C . VAL A 1 563 ? 23.711 -10.898 -19.427 1.00 91.00 563 VAL A C 1
ATOM 4584 O O . VAL A 1 563 ? 24.157 -10.268 -20.390 1.00 91.00 563 VAL A O 1
ATOM 4587 N N . LEU A 1 564 ? 22.427 -10.879 -19.089 1.00 90.88 564 LEU A N 1
ATOM 4588 C CA . LEU A 1 564 ? 21.475 -9.962 -19.696 1.00 90.88 564 LEU A CA 1
ATOM 4589 C C . LEU A 1 564 ? 21.491 -8.659 -18.905 1.00 90.88 564 LEU A C 1
ATOM 4591 O O . LEU A 1 564 ? 21.199 -8.658 -17.713 1.00 90.88 564 LEU A O 1
ATOM 4595 N N . VAL A 1 565 ? 21.817 -7.559 -19.570 1.00 88.25 565 VAL A N 1
ATOM 4596 C CA . VAL A 1 565 ? 21.608 -6.214 -19.035 1.00 88.25 565 VAL A CA 1
ATOM 4597 C C . VAL A 1 565 ? 20.271 -5.724 -19.559 1.00 88.25 565 VAL A C 1
ATOM 4599 O O . VAL A 1 565 ? 20.006 -5.828 -20.757 1.00 88.25 565 VAL A O 1
ATOM 4602 N N . VAL A 1 566 ? 19.428 -5.230 -18.660 1.00 86.50 566 VAL A N 1
ATOM 4603 C CA . VAL A 1 566 ? 18.079 -4.750 -18.956 1.00 86.50 566 VAL A CA 1
ATOM 4604 C C . VAL A 1 566 ? 17.967 -3.318 -18.465 1.00 86.50 566 VAL A C 1
ATOM 4606 O O . VAL A 1 566 ? 18.329 -3.043 -17.322 1.00 86.50 566 VAL A O 1
ATOM 4609 N N . ARG A 1 567 ? 17.424 -2.433 -19.301 1.00 82.00 567 ARG A N 1
ATOM 4610 C CA . ARG A 1 567 ? 17.104 -1.054 -18.928 1.00 82.00 567 ARG A CA 1
ATOM 4611 C C . ARG A 1 567 ? 15.693 -0.677 -19.354 1.00 82.00 567 ARG A C 1
ATOM 4613 O O . ARG A 1 567 ? 15.221 -1.126 -20.400 1.00 82.00 567 ARG A O 1
ATOM 4620 N N . THR A 1 568 ? 14.997 0.135 -18.571 1.00 78.12 568 THR A N 1
ATOM 4621 C CA . THR A 1 568 ? 13.692 0.661 -18.994 1.00 78.12 568 THR A CA 1
ATOM 4622 C C . THR A 1 568 ? 13.842 1.638 -20.139 1.00 78.12 568 THR A C 1
ATOM 4624 O O . THR A 1 568 ? 14.734 2.477 -20.132 1.00 78.12 568 THR A O 1
ATOM 4627 N N . THR A 1 569 ? 12.938 1.557 -21.109 1.00 70.69 569 THR A N 1
ATOM 4628 C CA . THR A 1 569 ? 12.934 2.488 -22.232 1.00 70.69 569 THR A CA 1
ATOM 4629 C C . THR A 1 569 ? 12.046 3.674 -21.900 1.00 70.69 569 THR A C 1
ATOM 4631 O O . THR A 1 569 ? 10.823 3.542 -21.882 1.00 70.69 569 THR A O 1
ATOM 4634 N N . GLN A 1 570 ? 12.637 4.838 -21.639 1.00 62.25 570 GLN A N 1
ATOM 4635 C CA . GLN A 1 570 ? 11.889 6.090 -21.615 1.00 62.25 570 GLN A CA 1
ATOM 4636 C C . GLN A 1 570 ? 11.863 6.681 -23.027 1.00 62.25 570 GLN A C 1
ATOM 4638 O O . GLN A 1 570 ? 12.775 7.398 -23.430 1.00 62.25 570 GLN A O 1
ATOM 4643 N N . TYR A 1 571 ? 10.827 6.385 -23.815 1.00 61.78 571 TYR A N 1
ATOM 4644 C CA . TYR A 1 571 ? 10.628 7.134 -25.058 1.00 61.78 571 TYR A CA 1
ATOM 4645 C C . TYR A 1 571 ? 10.041 8.516 -24.748 1.00 61.78 571 TYR A C 1
ATOM 4647 O O . TYR A 1 571 ? 9.204 8.656 -23.853 1.00 61.78 571 TYR A O 1
ATOM 4655 N N . PHE A 1 572 ? 10.404 9.527 -25.546 1.00 62.91 572 PHE A N 1
ATOM 4656 C CA . PHE A 1 572 ? 9.794 10.869 -25.553 1.00 62.91 572 PHE A CA 1
ATOM 4657 C C . PHE A 1 572 ? 8.357 10.860 -26.111 1.00 62.91 572 PHE A C 1
ATOM 4659 O O . PHE A 1 572 ? 7.951 11.741 -26.866 1.00 62.91 572 PHE A O 1
ATOM 4666 N N . VAL A 1 573 ? 7.582 9.837 -25.772 1.00 68.00 573 VAL A N 1
ATOM 4667 C CA . VAL A 1 573 ? 6.196 9.691 -26.186 1.00 68.00 573 VAL A CA 1
ATOM 4668 C C . VAL A 1 573 ? 5.320 10.494 -25.235 1.00 68.00 573 VAL A C 1
ATOM 4670 O O . VAL A 1 573 ? 5.491 10.434 -24.015 1.00 68.00 573 VAL A O 1
ATOM 4673 N N . ASP A 1 574 ? 4.366 11.243 -25.788 1.00 75.06 574 ASP A N 1
ATOM 4674 C CA . ASP A 1 574 ? 3.365 11.937 -24.983 1.00 75.06 574 ASP A CA 1
ATOM 4675 C C . ASP A 1 574 ? 2.537 10.904 -24.192 1.00 75.06 574 ASP A C 1
ATOM 4677 O O . ASP A 1 574 ? 1.761 10.155 -24.793 1.00 75.06 574 ASP A O 1
ATOM 4681 N N . PRO A 1 575 ? 2.646 10.839 -22.849 1.00 72.69 575 PRO A N 1
ATOM 4682 C CA . PRO A 1 575 ? 1.880 9.876 -22.058 1.00 72.69 575 PRO A CA 1
ATOM 4683 C C . PRO A 1 575 ? 0.370 10.133 -22.102 1.00 72.69 575 PRO A C 1
ATOM 4685 O O . PRO A 1 575 ? -0.412 9.269 -21.712 1.00 72.69 575 PRO A O 1
ATOM 4688 N N . PHE A 1 576 ? -0.050 11.312 -22.566 1.00 76.19 576 PHE A N 1
ATOM 4689 C CA . PHE A 1 576 ? -1.450 11.678 -22.738 1.00 76.19 576 PHE A CA 1
ATOM 4690 C C . PHE A 1 576 ? -1.999 11.287 -24.118 1.00 76.19 576 PHE A C 1
ATOM 4692 O O . PHE A 1 576 ? -3.138 11.631 -24.445 1.00 76.19 576 PHE A O 1
ATOM 4699 N N . HIS A 1 577 ? -1.222 10.561 -24.929 1.00 80.88 577 HIS A N 1
ATOM 4700 C CA . HIS A 1 577 ? -1.645 10.139 -26.256 1.00 80.88 577 HIS A CA 1
ATOM 4701 C C . HIS A 1 577 ? -2.941 9.297 -26.192 1.00 80.88 577 HIS A C 1
ATOM 4703 O O . HIS A 1 577 ? -3.043 8.380 -25.370 1.00 80.88 577 HIS A O 1
ATOM 4709 N N . PRO A 1 578 ? -3.937 9.528 -27.075 1.00 82.44 578 PRO A N 1
ATOM 4710 C CA . PRO A 1 578 ? -5.226 8.830 -27.023 1.00 82.44 578 PRO A CA 1
ATOM 4711 C C . PRO A 1 578 ? -5.146 7.301 -27.112 1.00 82.44 578 PRO A C 1
ATOM 4713 O O . PRO A 1 578 ? -6.047 6.622 -26.624 1.00 82.44 578 PRO A O 1
ATOM 4716 N N . LEU A 1 579 ? -4.084 6.754 -27.716 1.00 84.50 579 LEU A N 1
ATOM 4717 C CA . LEU A 1 579 ? -3.849 5.304 -27.772 1.00 84.50 579 LEU A CA 1
ATOM 4718 C C . LEU A 1 579 ? -3.354 4.724 -26.442 1.00 84.50 579 LEU A C 1
ATOM 4720 O O . LEU A 1 579 ? -3.479 3.527 -26.231 1.00 84.50 579 LEU A O 1
ATOM 4724 N N . LEU A 1 580 ? -2.829 5.546 -25.533 1.00 81.56 580 LEU A N 1
ATOM 4725 C CA . LEU A 1 580 ? -2.259 5.101 -24.259 1.00 81.56 580 LEU A CA 1
ATOM 4726 C C . LEU A 1 580 ? -3.233 5.231 -23.084 1.00 81.56 580 LEU A C 1
ATOM 4728 O O . LEU A 1 580 ? -3.016 4.621 -22.044 1.00 81.56 580 LEU A O 1
ATOM 4732 N N . LYS A 1 581 ? -4.346 5.956 -23.260 1.00 78.00 581 LYS A N 1
ATOM 4733 C CA . LYS A 1 581 ? -5.329 6.267 -22.202 1.00 78.00 581 LYS A CA 1
ATOM 4734 C C . LYS A 1 581 ? -5.962 5.058 -21.498 1.00 78.00 581 LYS A C 1
ATOM 4736 O O . LYS A 1 581 ? -6.604 5.225 -20.470 1.00 78.00 581 LYS A O 1
ATOM 4741 N N . HIS A 1 582 ? -5.851 3.872 -22.095 1.00 78.94 582 HIS A N 1
ATOM 4742 C CA . HIS A 1 582 ? -6.431 2.621 -21.606 1.00 78.94 582 HIS A CA 1
ATOM 4743 C C . HIS A 1 582 ? -5.381 1.675 -20.999 1.00 78.94 582 HIS A C 1
ATOM 4745 O O . HIS A 1 582 ? -5.717 0.543 -20.656 1.00 78.94 582 HIS A O 1
ATOM 4751 N N . LEU A 1 583 ? -4.121 2.108 -20.905 1.00 80.31 583 LEU A N 1
ATOM 4752 C CA . LEU A 1 583 ? -3.021 1.290 -20.413 1.00 80.31 583 LEU A CA 1
ATOM 4753 C C . LEU A 1 583 ? -2.444 1.878 -19.113 1.00 80.31 583 LEU A C 1
ATOM 4755 O O . LEU A 1 583 ? -2.161 3.078 -19.073 1.00 80.31 583 LEU A O 1
ATOM 4759 N N . PRO A 1 584 ? -2.165 1.051 -18.087 1.00 79.25 584 PRO A N 1
ATOM 4760 C CA . PRO A 1 584 ? -1.343 1.476 -16.956 1.00 79.25 584 PRO A CA 1
ATOM 4761 C C . PRO A 1 584 ? 0.093 1.769 -17.422 1.00 79.25 584 PRO A C 1
ATOM 4763 O O . PRO A 1 584 ? 0.522 1.288 -18.468 1.00 79.25 584 PRO A O 1
ATOM 4766 N N . TYR A 1 585 ? 0.854 2.558 -16.670 1.00 77.81 585 TYR A N 1
ATOM 4767 C CA . TYR A 1 585 ? 2.202 3.056 -16.976 1.00 77.81 585 TYR A CA 1
ATOM 4768 C C . TYR A 1 585 ? 2.330 3.582 -18.414 1.00 77.81 585 TYR A C 1
ATOM 4770 O O . TYR A 1 585 ? 3.083 3.013 -19.205 1.00 77.81 585 TYR A O 1
ATOM 4778 N N . PRO A 1 586 ? 1.599 4.625 -18.828 1.00 77.81 586 PRO A N 1
ATOM 4779 C CA . PRO A 1 586 ? 1.607 5.074 -20.224 1.00 77.81 586 PRO A CA 1
ATOM 4780 C C . PRO A 1 586 ? 2.998 5.522 -20.718 1.00 77.81 586 PRO A C 1
ATOM 4782 O O . PRO A 1 586 ? 3.230 5.551 -21.919 1.00 77.81 586 PRO A O 1
ATOM 4785 N N . ARG A 1 587 ? 3.951 5.804 -19.817 1.00 75.75 587 ARG A N 1
ATOM 4786 C CA . ARG A 1 587 ? 5.359 6.104 -20.147 1.00 75.75 587 ARG A CA 1
ATOM 4787 C C . ARG A 1 587 ? 6.274 4.898 -20.278 1.00 75.75 587 ARG A C 1
ATOM 4789 O O . ARG A 1 587 ? 7.421 5.066 -20.670 1.00 75.75 587 ARG A O 1
ATOM 4796 N N . LEU A 1 588 ? 5.795 3.713 -19.918 1.00 80.56 588 LEU A N 1
ATOM 4797 C CA . LEU A 1 588 ? 6.607 2.509 -19.856 1.00 80.56 588 LEU A CA 1
ATOM 4798 C C . LEU A 1 588 ? 6.210 1.555 -20.994 1.00 80.56 588 LEU A C 1
ATOM 4800 O O . LEU A 1 588 ? 5.406 0.643 -20.772 1.00 80.56 588 LEU A O 1
ATOM 4804 N N . PRO A 1 589 ? 6.744 1.757 -22.212 1.00 82.62 589 PRO A N 1
ATOM 4805 C CA . PRO A 1 589 ? 6.494 0.910 -23.383 1.00 82.62 589 PRO A CA 1
ATOM 4806 C C . PRO A 1 589 ? 6.944 -0.537 -23.170 1.00 82.62 589 PRO A C 1
ATOM 4808 O O . PRO A 1 589 ? 6.430 -1.447 -23.816 1.00 82.62 589 PRO A O 1
ATOM 4811 N N . GLY A 1 590 ? 7.903 -0.753 -22.271 1.00 85.56 590 GLY A N 1
ATOM 4812 C CA . GLY A 1 590 ? 8.584 -2.017 -22.070 1.00 85.56 590 GLY A CA 1
ATOM 4813 C C . GLY A 1 590 ? 10.003 -1.775 -21.570 1.00 85.56 590 GLY A C 1
ATOM 4814 O O . GLY A 1 590 ? 10.215 -0.934 -20.695 1.00 85.56 590 GLY A O 1
ATOM 4815 N N . PHE A 1 591 ? 10.960 -2.523 -22.104 1.00 86.88 591 PHE A N 1
ATOM 4816 C CA . PHE A 1 591 ? 12.370 -2.405 -21.742 1.00 86.88 591 PHE A CA 1
ATOM 4817 C C . PHE A 1 591 ? 13.276 -2.777 -22.915 1.00 86.88 591 PHE A C 1
ATOM 4819 O O . PHE A 1 591 ? 12.883 -3.499 -23.835 1.00 86.88 591 PHE A O 1
ATOM 4826 N N . GLU A 1 592 ? 14.518 -2.322 -22.850 1.00 86.69 592 GLU A N 1
ATOM 4827 C CA . GLU A 1 592 ? 15.595 -2.768 -23.721 1.00 86.69 592 GLU A CA 1
ATOM 4828 C C . GLU A 1 592 ? 16.472 -3.772 -22.989 1.00 86.69 592 GLU A C 1
ATOM 4830 O O . GLU A 1 592 ? 16.655 -3.699 -21.773 1.00 86.69 592 GLU A O 1
ATOM 4835 N N . TYR A 1 593 ? 17.023 -4.723 -23.729 1.00 88.62 593 TYR A N 1
ATOM 4836 C CA . TYR A 1 593 ? 17.941 -5.704 -23.185 1.00 88.62 593 TYR A CA 1
ATOM 4837 C C . TYR A 1 593 ? 19.047 -6.055 -24.174 1.00 88.62 593 TYR A C 1
ATOM 4839 O O . TYR A 1 593 ? 18.865 -6.028 -25.392 1.00 88.62 593 TYR A O 1
ATOM 4847 N N . THR A 1 594 ? 20.207 -6.421 -23.645 1.00 88.06 594 THR A N 1
ATOM 4848 C CA . THR A 1 594 ? 21.329 -6.927 -24.435 1.00 88.06 594 THR A CA 1
ATOM 4849 C C . THR A 1 594 ? 22.114 -7.966 -23.640 1.00 88.06 594 THR A C 1
ATOM 4851 O O . THR A 1 594 ? 22.114 -7.950 -22.407 1.00 88.06 594 THR A O 1
ATOM 4854 N N . ARG A 1 595 ? 22.761 -8.907 -24.336 1.00 89.25 595 ARG A N 1
ATOM 4855 C CA . ARG A 1 595 ? 23.620 -9.920 -23.713 1.00 89.25 595 ARG A CA 1
ATOM 4856 C C . ARG A 1 595 ? 25.073 -9.489 -23.840 1.00 89.25 595 ARG A C 1
ATOM 4858 O O . ARG A 1 595 ? 25.577 -9.321 -24.948 1.00 89.25 595 ARG A O 1
ATOM 4865 N N . VAL A 1 596 ? 25.746 -9.343 -22.705 1.00 88.44 596 VAL A N 1
ATOM 4866 C CA . VAL A 1 596 ? 27.130 -8.856 -22.629 1.00 88.44 596 VAL A CA 1
ATOM 4867 C C . VAL A 1 596 ? 27.975 -9.759 -21.736 1.00 88.44 596 VAL A C 1
ATOM 4869 O O . VAL A 1 596 ? 27.436 -10.425 -20.853 1.00 88.44 596 VAL A O 1
ATOM 4872 N N . PRO A 1 597 ? 29.306 -9.783 -21.907 1.00 89.62 597 PRO A N 1
ATOM 4873 C CA . PRO A 1 597 ? 30.193 -10.425 -20.941 1.00 89.62 597 PRO A CA 1
ATOM 4874 C C . PRO A 1 597 ? 29.977 -9.868 -19.525 1.00 89.62 597 PRO A C 1
ATOM 4876 O O . PRO A 1 597 ? 29.868 -8.651 -19.354 1.00 89.62 597 PRO A O 1
ATOM 4879 N N . ALA A 1 598 ? 29.979 -10.731 -18.504 1.00 86.31 598 ALA A N 1
ATOM 4880 C CA . ALA A 1 598 ? 29.745 -10.353 -17.105 1.00 86.31 598 ALA A CA 1
ATOM 4881 C C . ALA A 1 598 ? 30.661 -9.204 -16.648 1.00 86.31 598 ALA A C 1
ATOM 4883 O O . ALA A 1 598 ? 30.209 -8.224 -16.056 1.00 86.31 598 ALA A O 1
ATOM 4884 N N . ARG A 1 599 ? 31.942 -9.257 -17.027 1.00 82.50 599 ARG A N 1
ATOM 4885 C CA . ARG A 1 599 ? 32.911 -8.188 -16.747 1.00 82.50 599 ARG A CA 1
ATOM 4886 C C . ARG A 1 599 ? 32.493 -6.813 -17.273 1.00 82.50 599 ARG A C 1
ATOM 4888 O O . ARG A 1 599 ? 32.770 -5.805 -16.630 1.00 82.50 599 ARG A O 1
ATOM 4895 N N . LEU A 1 600 ? 31.843 -6.761 -18.435 1.00 79.81 600 LEU A N 1
ATOM 4896 C CA . LEU A 1 600 ? 31.376 -5.506 -19.018 1.00 79.81 600 LEU A CA 1
ATOM 4897 C C . LEU A 1 600 ? 30.098 -5.010 -18.341 1.00 79.81 600 LEU A C 1
ATOM 4899 O O . LEU A 1 600 ? 29.970 -3.810 -18.125 1.00 79.81 600 LEU A O 1
ATOM 4903 N N . ALA A 1 601 ? 29.193 -5.909 -17.948 1.00 79.94 601 ALA A N 1
ATOM 4904 C CA . ALA A 1 601 ? 27.992 -5.529 -17.207 1.00 79.94 601 ALA A CA 1
ATOM 4905 C C . ALA A 1 601 ? 28.339 -4.784 -15.910 1.00 79.94 601 ALA A C 1
ATOM 4907 O O . ALA A 1 601 ? 27.738 -3.754 -15.620 1.00 79.94 601 ALA A O 1
ATOM 4908 N N . GLY A 1 602 ? 29.367 -5.235 -15.181 1.00 72.94 602 GLY A N 1
ATOM 4909 C CA . GLY A 1 602 ? 29.867 -4.528 -13.998 1.00 72.94 602 GLY A CA 1
ATOM 4910 C C . GLY A 1 602 ? 30.333 -3.092 -14.282 1.00 72.94 602 GLY A C 1
ATOM 4911 O O . GLY A 1 602 ? 30.125 -2.203 -13.460 1.00 72.94 602 GLY A O 1
ATOM 4912 N N . PHE A 1 603 ? 30.932 -2.849 -15.454 1.00 71.56 603 PHE A N 1
ATOM 4913 C CA . PHE A 1 603 ? 31.325 -1.509 -15.902 1.00 71.56 603 PHE A CA 1
ATOM 4914 C C . PHE A 1 603 ? 30.110 -0.667 -16.312 1.00 71.56 603 PHE A C 1
ATOM 4916 O O . PHE A 1 603 ? 29.989 0.476 -15.880 1.00 71.56 603 PHE A O 1
ATOM 4923 N N . MET A 1 604 ? 29.184 -1.238 -17.087 1.00 70.62 604 MET A N 1
ATOM 4924 C CA . MET A 1 604 ? 27.960 -0.562 -17.534 1.00 70.62 604 MET A CA 1
ATOM 4925 C C . MET A 1 604 ? 27.119 -0.070 -16.351 1.00 70.62 604 MET A C 1
ATOM 4927 O O . MET A 1 604 ? 26.787 1.109 -16.304 1.00 70.62 604 MET A O 1
ATOM 4931 N N . MET A 1 605 ? 26.898 -0.917 -15.341 1.00 68.62 605 MET A N 1
ATOM 4932 C CA . MET A 1 605 ? 26.150 -0.543 -14.129 1.00 68.62 605 MET A CA 1
ATOM 4933 C C . MET A 1 605 ? 26.821 0.578 -13.310 1.00 68.62 605 MET A C 1
ATOM 4935 O O . MET A 1 605 ? 26.176 1.183 -12.461 1.00 68.62 605 MET A O 1
ATOM 4939 N N . ARG A 1 606 ? 28.117 0.864 -13.521 1.00 62.47 606 ARG A N 1
ATOM 4940 C CA . ARG A 1 606 ? 28.846 1.946 -12.832 1.00 62.47 606 ARG A CA 1
ATOM 4941 C C . ARG A 1 606 ? 28.834 3.255 -13.622 1.00 62.47 606 ARG A C 1
ATOM 4943 O O . ARG A 1 606 ? 28.717 4.320 -13.021 1.00 62.47 606 ARG A O 1
ATOM 4950 N N . THR A 1 607 ? 29.021 3.175 -14.937 1.00 54.75 607 THR A N 1
ATOM 4951 C CA . THR A 1 607 ? 29.207 4.344 -15.811 1.00 54.75 607 THR A CA 1
ATOM 4952 C C . THR A 1 607 ? 27.875 4.959 -16.234 1.00 54.75 607 THR A C 1
ATOM 4954 O O . THR A 1 607 ? 27.785 6.177 -16.342 1.00 54.75 607 THR A O 1
ATOM 4957 N N . ILE A 1 608 ? 26.820 4.152 -16.396 1.00 51.66 608 ILE A N 1
ATOM 4958 C CA . ILE A 1 608 ? 25.509 4.646 -16.845 1.00 51.66 608 ILE A CA 1
ATOM 4959 C C . ILE A 1 608 ? 24.784 5.444 -15.742 1.00 51.66 608 ILE A C 1
ATOM 4961 O O . ILE A 1 608 ? 24.032 6.366 -16.034 1.00 51.66 608 ILE A O 1
ATOM 4965 N N . LEU A 1 609 ? 25.146 5.241 -14.469 1.00 47.81 609 LEU A N 1
ATOM 4966 C CA . LEU A 1 609 ? 24.724 6.100 -13.350 1.00 47.81 609 LEU A CA 1
ATOM 4967 C C . LEU A 1 609 ? 25.293 7.543 -13.402 1.00 47.81 609 LEU A C 1
ATOM 4969 O O . LEU A 1 609 ? 25.063 8.312 -12.465 1.00 47.81 609 LEU A O 1
ATOM 4973 N N . ARG A 1 610 ? 26.082 7.920 -14.425 1.00 44.66 610 ARG A N 1
ATOM 4974 C CA . ARG A 1 610 ? 26.841 9.188 -14.487 1.00 44.66 610 ARG A CA 1
ATOM 4975 C C . ARG A 1 610 ? 26.720 10.008 -15.789 1.00 44.66 610 ARG A C 1
ATOM 4977 O O . ARG A 1 610 ? 27.539 10.899 -15.975 1.00 44.66 610 ARG A O 1
ATOM 4984 N N . ASP A 1 611 ? 25.669 9.801 -16.583 1.00 41.94 611 ASP A N 1
ATOM 4985 C CA . ASP A 1 611 ? 25.378 10.480 -17.866 1.00 41.94 611 ASP A CA 1
ATOM 4986 C C . ASP A 1 611 ? 26.240 10.061 -19.088 1.00 41.94 611 ASP A C 1
ATOM 4988 O O . ASP A 1 611 ? 27.467 10.009 -19.055 1.00 41.94 611 ASP A O 1
ATOM 4992 N N . GLU A 1 612 ? 25.510 9.828 -20.190 1.00 43.59 612 GLU A N 1
ATOM 4993 C CA . GLU A 1 612 ? 25.830 10.014 -21.624 1.00 43.59 612 GLU A CA 1
ATOM 4994 C C . GLU A 1 612 ? 26.766 9.094 -22.437 1.00 43.59 612 GLU A C 1
ATOM 4996 O O . GLU A 1 612 ? 26.839 9.303 -23.647 1.00 43.59 612 GLU A O 1
ATOM 5001 N N . ASP A 1 613 ? 27.360 8.017 -21.917 1.00 44.34 613 ASP A N 1
ATOM 5002 C CA . ASP A 1 613 ? 28.082 7.070 -22.795 1.00 44.34 613 ASP A CA 1
ATOM 5003 C C . ASP A 1 613 ? 27.321 5.746 -22.993 1.00 44.34 613 ASP A C 1
ATOM 5005 O O . ASP A 1 613 ? 27.399 4.814 -22.186 1.00 44.34 613 ASP A O 1
ATOM 5009 N N . GLU A 1 614 ? 26.600 5.639 -24.121 1.00 52.78 614 GLU A N 1
ATOM 5010 C CA . GLU A 1 614 ? 26.154 4.353 -24.670 1.00 52.78 614 GLU A CA 1
ATOM 5011 C C . GLU A 1 614 ? 27.359 3.413 -24.752 1.00 52.78 614 GLU A C 1
ATOM 5013 O O . GLU A 1 614 ? 28.350 3.742 -25.401 1.00 52.78 614 GLU A O 1
ATOM 5018 N N . ALA A 1 615 ? 27.291 2.236 -24.117 1.00 51.78 615 ALA A N 1
ATOM 5019 C CA . ALA A 1 615 ? 28.349 1.234 -24.223 1.00 51.78 615 ALA A CA 1
ATOM 5020 C C . ALA A 1 615 ? 28.622 0.937 -25.715 1.00 51.78 615 ALA A C 1
ATOM 5022 O O . ALA A 1 615 ? 27.781 0.317 -26.377 1.00 51.78 615 ALA A O 1
ATOM 5023 N N . PRO A 1 616 ? 29.762 1.379 -26.280 1.00 51.56 616 PRO A N 1
ATOM 5024 C CA . PRO A 1 616 ? 29.909 1.415 -27.724 1.00 51.56 616 PRO A CA 1
ATOM 5025 C C . PRO A 1 616 ? 30.016 -0.011 -28.276 1.00 51.56 616 PRO A C 1
ATOM 5027 O O . PRO A 1 616 ? 30.921 -0.765 -27.914 1.00 51.56 616 PRO A O 1
ATOM 5030 N N . GLY A 1 617 ? 29.100 -0.371 -29.181 1.00 60.38 617 GLY A N 1
ATOM 5031 C CA . GLY A 1 617 ? 29.209 -1.564 -30.029 1.00 60.38 617 GLY A CA 1
ATOM 5032 C C . GLY A 1 617 ? 28.318 -2.763 -29.689 1.00 60.38 617 GLY A C 1
ATOM 5033 O O . GLY A 1 617 ? 28.495 -3.805 -30.321 1.00 6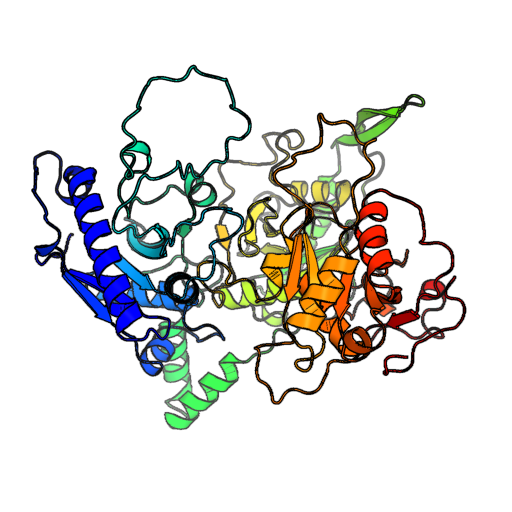0.38 617 GLY A O 1
ATOM 5034 N N . TYR A 1 618 ? 27.365 -2.649 -28.756 1.00 68.44 618 TYR A N 1
ATOM 5035 C CA . TYR A 1 618 ? 26.390 -3.717 -28.485 1.00 68.44 618 TYR A CA 1
ATOM 5036 C C . TYR A 1 618 ? 25.014 -3.399 -29.058 1.00 68.44 618 TYR A C 1
ATOM 5038 O O . TYR A 1 618 ? 24.509 -2.286 -28.946 1.00 68.44 618 TYR A O 1
ATOM 5046 N N . GLN A 1 619 ? 24.403 -4.412 -29.667 1.00 78.69 619 GLN A N 1
ATOM 5047 C CA . GLN A 1 619 ? 23.057 -4.316 -30.207 1.00 78.69 619 GLN A CA 1
ATOM 5048 C C . GLN A 1 619 ? 22.039 -4.526 -29.083 1.00 78.69 619 GLN A C 1
ATOM 5050 O O . GLN A 1 619 ? 22.033 -5.571 -28.423 1.00 78.69 619 GLN A O 1
ATOM 5055 N N . TRP A 1 620 ? 21.192 -3.526 -28.862 1.00 81.94 620 TRP A N 1
ATOM 5056 C CA . TRP A 1 620 ? 20.069 -3.608 -27.935 1.00 81.94 620 TRP A CA 1
ATOM 5057 C C . TRP A 1 620 ? 18.848 -4.176 -28.650 1.00 81.94 620 TRP A C 1
ATOM 5059 O O . TRP A 1 620 ? 18.567 -3.844 -29.799 1.00 81.94 620 TRP A O 1
ATOM 5069 N N . SER A 1 621 ? 18.142 -5.071 -27.970 1.00 85.81 621 SER A N 1
ATOM 5070 C CA . SER A 1 621 ? 16.828 -5.559 -28.381 1.00 85.81 621 SER A CA 1
ATOM 5071 C C . SER A 1 621 ? 15.762 -4.872 -27.542 1.00 85.81 621 SER A C 1
ATOM 5073 O O . SER A 1 621 ? 15.945 -4.698 -26.338 1.00 85.81 621 SER A O 1
ATOM 5075 N N . THR A 1 622 ? 14.633 -4.525 -28.150 1.00 84.81 622 THR A N 1
ATOM 5076 C CA . THR A 1 622 ? 13.505 -3.914 -27.439 1.00 84.81 622 THR A CA 1
ATOM 5077 C C . THR A 1 622 ? 12.406 -4.948 -27.230 1.00 84.81 622 THR A C 1
ATOM 5079 O O . THR A 1 622 ? 11.960 -5.606 -28.173 1.00 84.81 622 THR A O 1
ATOM 5082 N N . TYR A 1 623 ? 11.942 -5.079 -25.991 1.00 87.75 623 TYR A N 1
ATOM 5083 C CA . TYR A 1 623 ? 10.722 -5.795 -25.653 1.00 87.75 623 TYR A CA 1
ATOM 5084 C C . TYR A 1 623 ? 9.612 -4.785 -25.372 1.00 87.75 623 TYR A C 1
ATOM 5086 O O . TYR A 1 623 ? 9.690 -4.029 -24.405 1.00 87.75 623 TYR A O 1
ATOM 5094 N N . PHE A 1 624 ? 8.556 -4.810 -26.184 1.00 86.50 624 PHE A N 1
ATOM 5095 C CA . PHE A 1 624 ? 7.333 -4.062 -25.908 1.00 86.50 624 PHE A CA 1
ATOM 5096 C C . PHE A 1 624 ? 6.416 -4.866 -24.997 1.00 86.50 624 PHE A C 1
ATOM 5098 O O . PHE A 1 624 ? 6.215 -6.070 -25.178 1.00 86.50 624 PHE A O 1
ATOM 5105 N N . ARG A 1 625 ? 5.828 -4.193 -24.013 1.00 86.00 625 ARG A N 1
ATOM 5106 C CA . ARG A 1 625 ? 4.900 -4.823 -23.084 1.00 86.00 625 ARG A CA 1
ATOM 5107 C C . ARG A 1 625 ? 3.624 -5.302 -23.790 1.00 86.00 625 ARG A C 1
ATOM 5109 O O . ARG A 1 625 ? 3.221 -4.742 -24.813 1.00 86.00 625 ARG A O 1
ATOM 5116 N N . PRO A 1 626 ? 2.903 -6.259 -23.185 1.00 85.12 626 PRO A N 1
ATOM 5117 C CA . PRO A 1 626 ? 1.572 -6.626 -23.649 1.00 85.12 626 PRO A CA 1
ATOM 5118 C C . PRO A 1 626 ? 0.630 -5.413 -23.717 1.00 85.12 626 PRO A C 1
ATOM 5120 O O . PRO A 1 626 ? 0.539 -4.638 -22.766 1.00 85.12 626 PRO A O 1
ATOM 5123 N N . GLY A 1 627 ? -0.080 -5.269 -24.838 1.00 85.75 627 GLY A N 1
ATOM 5124 C CA . GLY A 1 627 ? -1.057 -4.196 -25.059 1.00 85.75 627 GLY A CA 1
ATOM 5125 C C . GLY A 1 627 ? -0.480 -2.871 -25.568 1.00 85.75 627 GLY A C 1
ATOM 5126 O O . GLY A 1 627 ? -1.257 -1.953 -25.808 1.00 85.75 627 GLY A O 1
ATOM 5127 N N . TRP A 1 628 ? 0.840 -2.742 -25.756 1.00 87.12 628 TRP A N 1
ATOM 5128 C CA . TRP A 1 628 ? 1.411 -1.540 -26.373 1.00 87.12 628 TRP A CA 1
ATOM 5129 C C . TRP A 1 628 ? 0.982 -1.408 -27.852 1.00 87.12 628 TRP A C 1
ATOM 5131 O O . TRP A 1 628 ? 0.992 -2.422 -28.557 1.00 87.12 628 TRP A O 1
ATOM 5141 N N . PRO A 1 629 ? 0.615 -0.202 -28.341 1.00 88.00 629 PRO A N 1
ATOM 5142 C CA . PRO A 1 629 ? 0.195 -0.011 -29.730 1.00 88.00 629 PRO A CA 1
ATOM 5143 C C . PRO A 1 629 ? 1.291 -0.402 -30.719 1.00 88.00 629 PRO A C 1
ATOM 5145 O O . PRO A 1 629 ? 2.461 -0.090 -30.499 1.00 88.00 629 PRO A O 1
ATOM 5148 N N . GLY A 1 630 ? 0.919 -1.061 -31.817 1.00 85.44 630 GLY A N 1
ATOM 5149 C CA . GLY A 1 630 ? 1.872 -1.513 -32.833 1.00 85.44 630 GLY A CA 1
ATOM 5150 C C . GLY A 1 630 ? 2.500 -0.361 -33.637 1.00 85.44 630 GLY A C 1
ATOM 5151 O O . GLY A 1 630 ? 1.962 0.747 -33.652 1.00 85.44 630 GLY A O 1
ATOM 5152 N N . PRO A 1 631 ? 3.599 -0.615 -34.370 1.00 82.12 631 PRO A N 1
ATOM 5153 C CA . PRO A 1 631 ? 4.302 0.409 -35.152 1.00 82.12 631 PRO A CA 1
ATOM 5154 C C . PRO A 1 631 ? 3.448 1.036 -36.262 1.00 82.12 631 PRO A C 1
ATOM 5156 O O . PRO A 1 631 ? 3.691 2.172 -36.654 1.00 82.12 631 PRO A O 1
ATOM 5159 N N . GLU A 1 632 ? 2.429 0.326 -36.753 1.00 82.44 632 GLU A N 1
ATOM 5160 C CA . GLU A 1 632 ? 1.474 0.867 -37.730 1.00 82.44 632 GLU A CA 1
ATOM 5161 C C . GLU A 1 632 ? 0.492 1.871 -37.106 1.00 82.44 632 GLU A C 1
ATOM 5163 O O . GLU A 1 632 ? 0.074 2.822 -37.763 1.00 82.44 632 GLU A O 1
ATOM 5168 N N . GLU A 1 633 ? 0.122 1.666 -35.840 1.00 83.88 633 GLU A N 1
ATOM 5169 C CA . GLU A 1 633 ? -0.853 2.493 -35.123 1.00 83.88 633 GLU A CA 1
ATOM 5170 C C . GLU A 1 633 ? -0.190 3.677 -34.420 1.00 83.88 633 GLU A C 1
ATOM 5172 O O . GLU A 1 633 ? -0.816 4.724 -34.255 1.00 83.88 633 GLU A O 1
ATOM 5177 N N . PHE A 1 634 ? 1.074 3.520 -34.014 1.00 84.19 634 PHE A N 1
ATOM 5178 C CA . PHE A 1 634 ? 1.798 4.525 -33.249 1.00 84.19 634 PHE A CA 1
ATOM 5179 C C . PHE A 1 634 ? 3.248 4.724 -33.721 1.00 84.19 634 PHE A C 1
ATOM 5181 O O . PHE A 1 634 ? 4.171 4.525 -32.939 1.00 84.19 634 PHE A O 1
ATOM 5188 N N . PRO A 1 635 ? 3.476 5.135 -34.981 1.00 80.25 635 PRO A N 1
ATOM 5189 C CA . PRO A 1 635 ? 4.807 5.172 -35.598 1.00 80.25 635 PRO A CA 1
ATOM 5190 C C . PRO A 1 635 ? 5.812 6.068 -34.863 1.00 80.25 635 PRO A C 1
ATOM 5192 O O . PRO A 1 635 ? 6.986 5.720 -34.787 1.00 80.25 635 PRO A O 1
ATOM 5195 N N . GLU A 1 636 ? 5.348 7.170 -34.265 1.00 79.06 636 GLU A N 1
ATOM 5196 C CA . GLU A 1 636 ? 6.169 8.105 -33.478 1.00 79.06 636 GLU A CA 1
ATOM 5197 C C . GLU A 1 636 ? 6.874 7.417 -32.296 1.00 79.06 636 GLU A C 1
ATOM 5199 O O . GLU A 1 636 ? 8.007 7.753 -31.968 1.00 79.06 636 GLU A O 1
ATOM 5204 N N . ALA A 1 637 ? 6.245 6.402 -31.689 1.00 74.62 637 ALA A N 1
ATOM 5205 C CA . ALA A 1 637 ? 6.833 5.635 -30.589 1.00 74.62 637 ALA A CA 1
ATOM 5206 C C . ALA A 1 637 ? 7.944 4.666 -31.037 1.00 74.62 637 ALA A C 1
ATOM 5208 O O . ALA A 1 637 ? 8.585 4.047 -30.191 1.00 74.62 637 ALA A O 1
ATOM 5209 N N . TYR A 1 638 ? 8.151 4.516 -32.349 1.00 76.75 638 TYR A N 1
ATOM 5210 C CA . TYR A 1 638 ? 9.133 3.613 -32.948 1.00 76.75 638 TYR A CA 1
ATOM 5211 C C . TYR A 1 638 ? 10.175 4.350 -33.804 1.00 76.75 638 TYR A C 1
ATOM 5213 O O . TYR A 1 638 ? 11.045 3.709 -34.399 1.00 76.75 638 TYR A O 1
ATOM 5221 N N . GLU A 1 639 ? 10.116 5.683 -33.887 1.00 71.12 639 GLU A N 1
ATOM 5222 C CA . GLU A 1 639 ? 11.129 6.473 -34.588 1.00 71.12 639 GLU A CA 1
ATOM 5223 C C . GLU A 1 639 ? 12.503 6.291 -33.920 1.00 71.12 639 GLU A C 1
ATOM 5225 O O . GLU A 1 639 ? 12.655 6.476 -32.717 1.00 71.12 639 GLU A O 1
ATOM 5230 N N . GLY A 1 640 ? 13.513 5.899 -34.704 1.00 65.06 640 GLY A N 1
ATOM 5231 C CA . GLY A 1 640 ? 14.865 5.610 -34.203 1.00 65.06 640 GLY A CA 1
ATOM 5232 C C . GLY A 1 640 ? 15.106 4.158 -33.770 1.00 65.06 640 GLY A C 1
ATOM 5233 O O . GLY A 1 640 ? 16.251 3.796 -33.514 1.00 65.06 640 GLY A O 1
ATOM 5234 N N . LEU A 1 641 ? 14.079 3.299 -33.762 1.00 64.69 641 LEU A N 1
ATOM 5235 C CA . LEU A 1 641 ? 14.239 1.860 -33.542 1.00 64.69 641 LEU A CA 1
ATOM 5236 C C . LEU A 1 641 ? 14.571 1.168 -34.868 1.00 64.69 641 LEU A C 1
ATOM 5238 O O . LEU A 1 641 ? 13.687 0.761 -35.626 1.00 64.69 641 LEU A O 1
ATOM 5242 N N . GLU A 1 642 ? 15.860 1.043 -35.184 1.00 52.03 642 GLU A N 1
ATOM 5243 C CA . GLU A 1 642 ? 16.306 0.250 -36.332 1.00 52.03 642 GLU A CA 1
ATOM 5244 C C . GLU A 1 642 ? 15.971 -1.239 -36.109 1.00 52.03 642 GLU A C 1
ATOM 5246 O O . GLU A 1 642 ? 16.692 -1.962 -35.434 1.00 52.03 642 GLU A O 1
ATOM 5251 N N . GLN A 1 643 ? 14.831 -1.676 -36.660 1.00 45.22 643 GLN A N 1
ATOM 5252 C CA . GLN A 1 643 ? 14.419 -3.064 -36.927 1.00 45.22 643 GLN A CA 1
ATOM 5253 C C . GLN A 1 643 ? 15.043 -4.148 -36.028 1.00 45.22 643 GLN A C 1
ATOM 5255 O O . GLN A 1 643 ? 15.927 -4.860 -36.486 1.00 45.22 643 GLN A O 1
ATOM 5260 N N . LEU A 1 644 ? 14.530 -4.363 -34.812 1.00 50.97 644 LEU A N 1
ATOM 5261 C CA . LEU A 1 644 ? 14.628 -5.654 -34.108 1.00 50.97 644 LEU A CA 1
ATOM 5262 C C . LEU A 1 644 ? 13.584 -5.726 -32.988 1.00 50.97 644 LEU A C 1
ATOM 5264 O O . LEU A 1 644 ? 13.860 -5.530 -31.807 1.00 50.97 644 LEU A O 1
ATOM 5268 N N . VAL A 1 645 ? 12.347 -6.033 -33.381 1.00 50.53 645 VAL A N 1
ATOM 5269 C CA . VAL A 1 645 ? 11.354 -6.570 -32.446 1.00 50.53 645 VAL A CA 1
ATOM 5270 C C . VAL A 1 645 ? 11.795 -8.001 -32.138 1.00 50.53 645 VAL A C 1
ATOM 5272 O O . VAL A 1 645 ? 11.719 -8.867 -33.010 1.00 50.53 645 VAL A O 1
ATOM 5275 N N . GLY A 1 646 ? 12.329 -8.235 -30.940 1.00 49.19 646 GLY A N 1
ATOM 5276 C CA . GLY A 1 646 ? 12.804 -9.558 -30.537 1.00 49.19 646 GLY A CA 1
ATOM 5277 C C . GLY A 1 646 ? 11.674 -10.593 -30.551 1.00 49.19 646 GLY A C 1
ATOM 5278 O O . GLY A 1 646 ? 10.568 -10.327 -30.077 1.00 49.19 646 GLY A O 1
ATOM 5279 N N . GLU A 1 647 ? 11.939 -11.790 -31.082 1.00 50.12 647 GLU A N 1
ATOM 5280 C CA . GLU A 1 647 ? 11.058 -12.943 -30.870 1.00 50.12 647 GLU A CA 1
ATOM 5281 C C . GLU A 1 647 ? 10.995 -13.273 -29.364 1.00 50.12 647 GLU A C 1
ATOM 5283 O O . GLU A 1 647 ? 11.928 -12.994 -28.616 1.00 50.12 647 GLU A O 1
ATOM 5288 N N . ASN A 1 648 ? 9.898 -13.884 -28.896 1.00 48.88 648 ASN A N 1
ATOM 5289 C CA . ASN A 1 648 ? 9.623 -14.214 -27.479 1.00 48.88 648 ASN A CA 1
ATOM 5290 C C . ASN A 1 648 ? 10.590 -15.247 -26.832 1.00 48.88 648 ASN A C 1
ATOM 5292 O O . ASN A 1 648 ? 10.226 -15.946 -25.876 1.00 48.88 648 ASN A O 1
ATOM 5296 N N 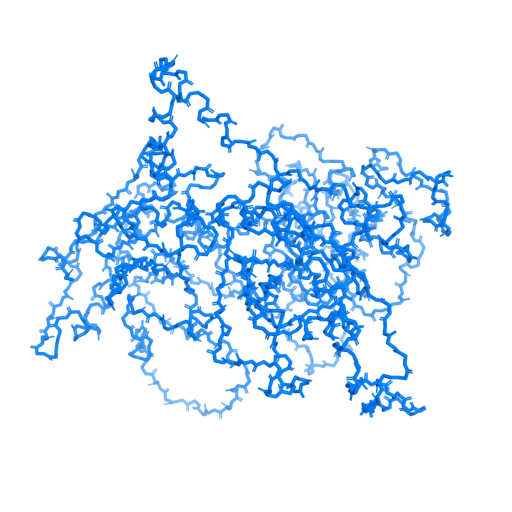. SER A 1 649 ? 11.800 -15.394 -27.357 1.00 46.53 649 SER A N 1
ATOM 5297 C CA . SER A 1 649 ? 12.849 -16.320 -26.946 1.00 46.53 649 SER A CA 1
ATOM 5298 C C . SER A 1 649 ? 14.160 -15.569 -26.754 1.00 46.53 649 SER A C 1
ATOM 5300 O O . SER A 1 649 ? 14.463 -14.646 -27.504 1.00 46.53 649 SER A O 1
ATOM 5302 N N . PHE A 1 650 ? 14.950 -15.973 -25.757 1.00 47.31 650 PHE A N 1
ATOM 5303 C CA . PHE A 1 650 ? 16.316 -15.471 -25.653 1.00 47.31 650 PHE A CA 1
ATOM 5304 C C . PHE A 1 650 ? 17.102 -15.865 -26.908 1.00 47.31 650 PHE A C 1
ATOM 5306 O O . PHE A 1 650 ? 16.931 -17.000 -27.366 1.00 47.31 650 PHE A O 1
ATOM 5313 N N . PRO A 1 651 ? 17.928 -14.960 -27.454 1.00 43.47 651 PRO A N 1
ATOM 5314 C CA . PRO A 1 651 ? 18.886 -15.327 -28.484 1.00 43.47 651 PRO A CA 1
ATOM 5315 C C . PRO A 1 651 ? 19.915 -16.324 -27.950 1.00 43.47 651 PRO A C 1
ATOM 5317 O O . PRO A 1 651 ? 20.230 -16.245 -26.731 1.00 43.47 651 PRO A O 1
#

pLDDT: mean 71.76, std 17.44, range [24.81, 95.69]

Secondary structure (DSSP, 8-state):
---TT-EEEEEE-S---HHHHHHHHHHHHHHHHHHHHHTHHHHH-TT------GGG-EEEEE---HHHHHHHS---S-TTBHHHHHHHHHHHHHTT--EEEEE-HHHHHHHTTPPPTT-------EEEEEEEEEEETTTTEEEEEEEEEEE-SS-------SS--GGG-----S-------SS-TTS--TT----HHHHTTTTEEEE--TTSBTT---BTTS-HHHHHHHHHHHHHTTTS-HHHHHHHHHHHTT---PPP--SS--BTTEEEEEE-S---HHHHHHHHHHHHHHHHHTTTTPEEEEEEE-TTS-EEEEEEE-SS----EEEEE-HHHH---BHHHHHHHHHHHGGG-TTTTT-S-PPPEEEESS--S-TTT--EEEEEEE--SS-SS-EEEEEEE-HHHHHHHHHHHSS--SS-TTTS-TTTS-TTT---EEE--TTSBSS----TTGGGG-STTEEEEEES-S---HHHHHHHHHHT-PPPPTTS-TTS--TT-PPEEEEE-STT--TTPPPP-HHHHHHHHHHHHHS---TT-SS-EEEEE-HHHHHHSEEEEEEE------TT-TTTTTSSSTT--EEEEEEEEHHHHHHHHHHGGGS----TT-PPEEEEPTTPPPTTT-GGGGTT--S-B--SS--

Organism: NCBI:txid1131581